Protein AF-0000000087668127 (afdb_homodimer)

Radius of gyration: 30.02 Å; Cα contacts (8 Å, |Δi|>4): 1395; chains: 2; bounding box: 74×98×112 Å

Foldseek 3Di:
DDDPPPPPPPPPPPPPPPCPVPLPAAEEEEEEQCCPFVLNVLLQVLLVVLCVVVVHHYHYYYANALVSLLVVLVVCLVVPHAEYEYDHNALACPVVNVVSCVVSNYQYAYEAAFHDYPVRHGPLVHAYEHAQLLVLLLVQLVVVLVVCVVLVHDLALEAEEQEAEPRGPSFVNNSVSNVVNNVVSPRDPVRYDYQYFPDQAQQRLLVSLLVVCVVCVVRQAYEYDTSFPSNQNSNQVSCVVSPRFQSRAAYEGEALGPVLLVQLVDPDHTNDFKYWHDASSCRRNVVSVQSCCCRSVVRHDDSYHHDYTHIDGSVCNVVRCVVSVND/DDDPPPPPPPPPPPPPPPCPVPLPAAEEEEEEQCCPFVLNVLLQVLLVVLCVVVVHHYHYYYDNDLVSLLVVLVVCLVVPHAEYEYDHNALACPVVNVVSCVVSNYQYAYEAAFHDYPVRHGPLVHAYEHAQLLVLLLVQLVVVLVVCVVLVHDLALEAEEQEAEPRGPSFVNNSVSNVVNNVVSPRDPVRYDYQYFPDPALQRLLVSLLVVCVVCVVRQAYEYDTSFPSNQNSNQVSCVVSPRFQSRAAYEGEALGPVLLVQLVDPDHTSDFKYWHDASSCRRNVVSVQSCCCRSPVRHDDSYHHDYTHIDGSVCSVVRCVVSVND

Structure (mmCIF, N/CA/C/O backbone):
data_AF-0000000087668127-model_v1
#
loop_
_entity.id
_entity.type
_entity.pdbx_description
1 polymer 'L-arabinose-binding periplasmic protein'
#
loop_
_atom_site.group_PDB
_atom_site.id
_atom_site.type_symbol
_atom_site.label_atom_id
_atom_site.label_alt_id
_atom_site.label_comp_id
_atom_site.label_asym_id
_atom_site.label_entity_id
_atom_site.label_seq_id
_atom_site.pdbx_PDB_ins_code
_atom_site.Cartn_x
_atom_site.Cartn_y
_atom_site.Cartn_z
_atom_site.occupancy
_atom_site.B_iso_or_equiv
_atom_site.auth_seq_id
_atom_site.auth_comp_id
_atom_site.auth_asym_id
_atom_site.auth_atom_id
_atom_site.pdbx_PDB_model_num
ATOM 1 N N . MET A 1 1 ? 17.375 56.125 -68 1 21.64 1 MET A N 1
ATOM 2 C CA . MET A 1 1 ? 17.422 54.688 -68 1 21.64 1 MET A CA 1
ATOM 3 C C . MET A 1 1 ? 17.531 54.156 -66.562 1 21.64 1 MET A C 1
ATOM 5 O O . MET A 1 1 ? 17.641 52.938 -66.375 1 21.64 1 MET A O 1
ATOM 9 N N . ARG A 1 2 ? 17.922 55.094 -65.688 1 25.47 2 ARG A N 1
ATOM 10 C CA . ARG A 1 2 ? 18.531 54.562 -64.5 1 25.47 2 ARG A CA 1
ATOM 11 C C . ARG A 1 2 ? 17.531 53.719 -63.719 1 25.47 2 ARG A C 1
ATOM 13 O O . ARG A 1 2 ? 16.344 54.031 -63.656 1 25.47 2 ARG A O 1
ATOM 20 N N . PHE A 1 3 ? 18.016 52.562 -63.219 1 26.16 3 PHE A N 1
ATOM 21 C CA . PHE A 1 3 ? 17.719 51.281 -62.594 1 26.16 3 PHE A CA 1
ATOM 22 C C . PHE A 1 3 ? 17.172 51.5 -61.156 1 26.16 3 PHE A C 1
ATOM 24 O O . PHE A 1 3 ? 17.844 52.062 -60.312 1 26.16 3 PHE A O 1
ATOM 31 N N . PHE A 1 4 ? 16.031 52.031 -61.062 1 25.53 4 PHE A N 1
ATOM 32 C CA . PHE A 1 4 ? 15.32 52.031 -59.781 1 25.53 4 PHE A CA 1
ATOM 33 C C . PHE A 1 4 ? 15.367 50.656 -59.125 1 25.53 4 PHE A C 1
ATOM 35 O O . PHE A 1 4 ? 14.906 49.688 -59.688 1 25.53 4 PHE A O 1
ATOM 42 N N . LYS A 1 5 ? 16.422 50.406 -58.406 1 29.05 5 LYS A N 1
ATOM 43 C CA . LYS A 1 5 ? 16.703 49.25 -57.531 1 29.05 5 LYS A CA 1
ATOM 44 C C . LYS A 1 5 ? 15.547 49 -56.562 1 29.05 5 LYS A C 1
ATOM 46 O O . LYS A 1 5 ? 15.102 49.938 -55.875 1 29.05 5 LYS A O 1
ATOM 51 N N . ALA A 1 6 ? 14.602 48.125 -56.969 1 27.27 6 ALA A N 1
ATOM 52 C CA . ALA A 1 6 ? 13.484 47.5 -56.281 1 27.27 6 ALA A CA 1
ATOM 53 C C . ALA A 1 6 ? 13.922 46.938 -54.906 1 27.27 6 ALA A C 1
ATOM 55 O O . ALA A 1 6 ? 14.789 46.062 -54.844 1 27.27 6 ALA A O 1
ATOM 56 N N . ALA A 1 7 ? 14.125 47.781 -53.938 1 34.41 7 ALA A N 1
ATOM 57 C CA . ALA A 1 7 ? 14.406 47.344 -52.562 1 34.41 7 ALA A CA 1
ATOM 58 C C . ALA A 1 7 ? 13.359 46.344 -52.094 1 34.41 7 ALA A C 1
ATOM 60 O O . ALA A 1 7 ? 12.188 46.719 -51.906 1 34.41 7 ALA A O 1
ATOM 61 N N . ILE A 1 8 ? 13.25 45.219 -52.781 1 30.53 8 ILE A N 1
ATOM 62 C CA . ILE A 1 8 ? 12.336 44.188 -52.25 1 30.53 8 ILE A CA 1
ATOM 63 C C . ILE A 1 8 ? 12.672 43.906 -50.781 1 30.53 8 ILE A C 1
ATOM 65 O O . ILE A 1 8 ? 13.797 43.531 -50.469 1 30.53 8 ILE A O 1
ATOM 69 N N . LEU A 1 9 ? 12.117 44.719 -49.906 1 29.42 9 LEU A N 1
ATOM 70 C CA . LEU A 1 9 ? 12.109 44.438 -48.5 1 29.42 9 LEU A CA 1
ATOM 71 C C . LEU A 1 9 ? 11.648 43.031 -48.219 1 29.42 9 LEU A C 1
ATOM 73 O O . LEU A 1 9 ? 10.516 42.656 -48.562 1 29.42 9 LEU A O 1
ATOM 77 N N . ALA A 1 10 ? 12.492 42 -48.5 1 33.41 10 ALA A N 1
ATOM 78 C CA . ALA A 1 10 ? 12.273 40.656 -48.031 1 33.41 10 ALA A CA 1
ATOM 79 C C . ALA A 1 10 ? 11.922 40.625 -46.562 1 33.41 10 ALA A C 1
ATOM 81 O O . ALA A 1 10 ? 12.711 41.062 -45.719 1 33.41 10 ALA A O 1
ATOM 82 N N . GLY A 1 11 ? 10.703 40.969 -46.219 1 31.48 11 GLY A N 1
ATOM 83 C CA . GLY A 1 11 ? 10.203 40.688 -44.875 1 31.48 11 GLY A CA 1
ATOM 84 C C . GLY A 1 11 ? 10.547 39.281 -44.406 1 31.48 11 GLY A C 1
ATOM 85 O O . GLY A 1 11 ? 10.242 38.312 -45.094 1 31.48 11 GLY A O 1
ATOM 86 N N . THR A 1 12 ? 11.711 39.156 -43.844 1 33.12 12 THR A N 1
ATOM 87 C CA . THR A 1 12 ? 12.047 37.938 -43.125 1 33.12 12 THR A CA 1
ATOM 88 C C . THR A 1 12 ? 10.93 37.531 -42.156 1 33.12 12 THR A C 1
ATOM 90 O O . THR A 1 12 ? 10.578 38.281 -41.25 1 33.12 12 THR A O 1
ATOM 93 N N . VAL A 1 13 ? 9.906 36.875 -42.688 1 34.78 13 VAL A N 1
ATOM 94 C CA . VAL A 1 13 ? 8.992 36.219 -41.781 1 34.78 13 VAL A CA 1
ATOM 95 C C . VAL A 1 13 ? 9.789 35.375 -40.75 1 34.78 13 VAL A C 1
ATOM 97 O O . VAL A 1 13 ? 10.531 34.469 -41.125 1 34.78 13 VAL A O 1
ATOM 100 N N . ALA A 1 14 ? 10.227 36.031 -39.656 1 35.91 14 ALA A N 1
ATOM 101 C CA . ALA A 1 14 ? 10.656 35.281 -38.5 1 35.91 14 ALA A CA 1
ATOM 102 C C . ALA A 1 14 ? 9.68 34.156 -38.156 1 35.91 14 ALA A C 1
ATOM 104 O O . ALA A 1 14 ? 8.531 34.406 -37.781 1 35.91 14 ALA A O 1
ATOM 105 N N . ILE A 1 15 ? 9.625 33.156 -39 1 32.69 15 ILE A N 1
ATOM 106 C CA . ILE A 1 15 ? 9.008 31.953 -38.469 1 32.69 15 ILE A CA 1
ATOM 107 C C . ILE A 1 15 ? 9.523 31.688 -37.062 1 32.69 15 ILE A C 1
ATOM 109 O O . ILE A 1 15 ? 10.711 31.422 -36.875 1 32.69 15 ILE A O 1
ATOM 113 N N . VAL A 1 16 ? 9.094 32.406 -36.094 1 30.12 16 VAL A N 1
ATOM 114 C CA . VAL A 1 16 ? 9.242 31.875 -34.75 1 30.12 16 VAL A CA 1
ATOM 115 C C . VAL A 1 16 ? 8.906 30.391 -34.75 1 30.12 16 VAL A C 1
ATOM 117 O O . VAL A 1 16 ? 7.762 30 -34.969 1 30.12 16 VAL A O 1
ATOM 120 N N . ALA A 1 17 ? 9.812 29.578 -35.25 1 31.38 17 ALA A N 1
ATOM 121 C CA . ALA A 1 17 ? 9.719 28.188 -34.844 1 31.38 17 ALA A CA 1
ATOM 122 C C . ALA A 1 17 ? 9.258 28.078 -33.375 1 31.38 17 ALA A C 1
ATOM 124 O O . ALA A 1 17 ? 9.953 28.531 -32.469 1 31.38 17 ALA A O 1
ATOM 125 N N . ALA A 1 18 ? 8.031 28.266 -33.125 1 32.38 18 ALA A N 1
ATOM 126 C CA . ALA A 1 18 ? 7.523 27.719 -31.891 1 32.38 18 ALA A CA 1
ATOM 127 C C . ALA A 1 18 ? 8.359 26.531 -31.422 1 32.38 18 ALA A C 1
ATOM 129 O O . ALA A 1 18 ? 8.492 25.531 -32.125 1 32.38 18 ALA A O 1
ATOM 130 N N . THR A 1 19 ? 9.523 26.797 -30.812 1 31.75 19 THR A N 1
ATOM 131 C CA . THR A 1 19 ? 10.195 25.734 -30.062 1 31.75 19 THR A CA 1
ATOM 132 C C . THR A 1 19 ? 9.18 24.766 -29.484 1 31.75 19 THR A C 1
ATOM 134 O O . THR A 1 19 ? 8.359 25.141 -28.641 1 31.75 19 THR A O 1
ATOM 137 N N . SER A 1 20 ? 8.336 24.125 -30.281 1 35.97 20 SER A N 1
ATOM 138 C CA . SER A 1 20 ? 7.816 22.938 -29.625 1 35.97 20 SER A CA 1
ATOM 139 C C . SER A 1 20 ? 8.773 22.438 -28.547 1 35.97 20 SER A C 1
ATOM 141 O O . SER A 1 20 ? 9.938 22.141 -28.828 1 35.97 20 SER A O 1
ATOM 143 N N . GLY A 1 21 ? 8.969 23.141 -27.516 1 35.66 21 GLY A N 1
ATOM 144 C CA . GLY A 1 21 ? 9.734 22.547 -26.422 1 35.66 21 GLY A CA 1
ATOM 145 C C . GLY A 1 21 ? 9.844 21.031 -26.547 1 35.66 21 GLY A C 1
ATOM 146 O O . GLY A 1 21 ? 8.836 20.328 -26.453 1 35.66 21 GLY A O 1
ATOM 147 N N . PHE A 1 22 ? 10.578 20.516 -27.438 1 36.47 22 PHE A N 1
ATOM 148 C CA . PHE A 1 22 ? 10.906 19.094 -27.469 1 36.47 22 PHE A CA 1
ATOM 149 C C . PHE A 1 22 ? 10.82 18.5 -26.078 1 36.47 22 PHE A C 1
ATOM 151 O O . PHE A 1 22 ? 11.461 18.984 -25.141 1 36.47 22 PHE A O 1
ATOM 158 N N . ALA A 1 23 ? 9.688 18.141 -25.562 1 44.5 23 ALA A N 1
ATOM 159 C CA . ALA A 1 23 ? 9.703 17.266 -24.391 1 44.5 23 ALA A CA 1
ATOM 160 C C . ALA A 1 23 ? 11.039 16.531 -24.281 1 44.5 23 ALA A C 1
ATOM 162 O O . ALA A 1 23 ? 11.469 15.867 -25.219 1 44.5 23 ALA A O 1
ATOM 163 N N . ALA A 1 24 ? 12.164 16.984 -23.641 1 57.53 24 ALA A N 1
ATOM 164 C CA . ALA A 1 24 ? 13.406 16.25 -23.406 1 57.53 24 ALA A CA 1
ATOM 165 C C . ALA A 1 24 ? 13.188 14.75 -23.484 1 57.53 24 ALA A C 1
ATOM 167 O O . ALA A 1 24 ? 12.156 14.242 -23.016 1 57.53 24 ALA A O 1
ATOM 168 N N . ASP A 1 25 ? 13.906 13.938 -24.422 1 86.38 25 ASP A N 1
ATOM 169 C CA . ASP A 1 25 ? 13.836 12.5 -24.672 1 86.38 25 ASP A CA 1
ATOM 170 C C . ASP A 1 25 ? 13.883 11.719 -23.359 1 86.38 25 ASP A C 1
ATOM 172 O O . ASP A 1 25 ? 14.898 11.719 -22.672 1 86.38 25 ASP A O 1
ATOM 176 N N . VAL A 1 26 ? 12.75 11.391 -22.859 1 97.31 26 VAL A N 1
ATOM 177 C CA . VAL A 1 26 ? 12.672 10.602 -21.641 1 97.31 26 VAL A CA 1
ATOM 178 C C . VAL A 1 26 ? 13.25 9.203 -21.891 1 97.31 26 VAL A C 1
ATOM 180 O O . VAL A 1 26 ? 12.867 8.531 -22.844 1 97.31 26 VAL A O 1
ATOM 183 N N . LYS A 1 27 ? 14.359 8.828 -21.125 1 98.44 27 LYS A N 1
ATOM 184 C CA . LYS A 1 27 ? 14.984 7.508 -21.125 1 98.44 27 LYS A CA 1
ATOM 185 C C . LYS A 1 27 ? 14.898 6.848 -19.766 1 98.44 27 LYS A C 1
ATOM 187 O O . LYS A 1 27 ? 15.305 7.43 -18.75 1 98.44 27 LYS A O 1
ATOM 192 N N . ILE A 1 28 ? 14.312 5.652 -19.688 1 98.88 28 ILE A N 1
ATOM 193 C CA . ILE A 1 28 ? 14.023 4.945 -18.453 1 98.88 28 ILE A CA 1
ATOM 194 C C . ILE A 1 28 ? 14.594 3.533 -18.516 1 98.88 28 ILE A C 1
ATOM 196 O O . ILE A 1 28 ? 14.445 2.84 -19.516 1 98.88 28 ILE A O 1
ATOM 200 N N . GLY A 1 29 ? 15.32 3.107 -17.469 1 98.88 29 GLY A N 1
ATOM 201 C CA . GLY A 1 29 ? 15.789 1.733 -17.359 1 98.88 29 GLY A CA 1
ATOM 202 C C . GLY A 1 29 ? 14.781 0.81 -16.703 1 98.88 29 GLY A C 1
ATOM 203 O O . GLY A 1 29 ? 14.023 1.233 -15.82 1 98.88 29 GLY A O 1
ATOM 204 N N . PHE A 1 30 ? 14.766 -0.399 -17.062 1 98.88 30 PHE A N 1
ATOM 205 C CA . PHE A 1 30 ? 14.047 -1.486 -16.406 1 98.88 30 PHE A CA 1
ATOM 206 C C . PHE A 1 30 ? 14.953 -2.691 -16.203 1 98.88 30 PHE A C 1
ATOM 208 O O . PHE A 1 30 ? 15.227 -3.436 -17.141 1 98.88 30 PHE A O 1
ATOM 215 N N . VAL A 1 31 ? 15.375 -2.869 -14.914 1 98.75 31 VAL A N 1
ATOM 216 C CA . VAL A 1 31 ? 16.375 -3.877 -14.562 1 98.75 31 VAL A CA 1
ATOM 217 C C . VAL A 1 31 ? 15.68 -5.078 -13.914 1 98.75 31 VAL A C 1
ATOM 219 O O . VAL A 1 31 ? 14.945 -4.926 -12.938 1 98.75 31 VAL A O 1
ATOM 222 N N . VAL A 1 32 ? 15.906 -6.277 -14.477 1 97.56 32 VAL A N 1
ATOM 223 C CA . VAL A 1 32 ? 15.289 -7.461 -13.898 1 97.56 32 VAL A CA 1
ATOM 224 C C . VAL A 1 32 ? 16.359 -8.477 -13.516 1 97.56 32 VAL A C 1
ATOM 226 O O . VAL A 1 32 ? 17.438 -8.5 -14.117 1 97.56 32 VAL A O 1
ATOM 229 N N . LYS A 1 33 ? 16.047 -9.352 -12.641 1 94.25 33 LYS A N 1
ATOM 230 C CA . LYS A 1 33 ? 17.031 -10.258 -12.055 1 94.25 33 LYS A CA 1
ATOM 231 C C . LYS A 1 33 ? 17.172 -11.523 -12.891 1 94.25 33 LYS A C 1
ATOM 233 O O . LYS A 1 33 ? 18.203 -12.211 -12.812 1 94.25 33 LYS A O 1
ATOM 238 N N . GLN A 1 34 ? 16.141 -11.898 -13.625 1 89.44 34 GLN A N 1
ATOM 239 C CA . GLN A 1 34 ? 16.125 -13.117 -14.43 1 89.44 34 GLN A CA 1
ATOM 240 C C . GLN A 1 34 ? 15.477 -12.875 -15.781 1 89.44 34 GLN A C 1
ATOM 242 O O . GLN A 1 34 ? 14.383 -13.375 -16.047 1 89.44 34 GLN A O 1
ATOM 247 N N . PRO A 1 35 ? 16.203 -12.258 -16.672 1 91.31 35 PRO A N 1
ATOM 248 C CA . PRO A 1 35 ? 15.602 -11.805 -17.938 1 91.31 35 PRO A CA 1
ATOM 249 C C . PRO A 1 35 ? 15.078 -12.969 -18.781 1 91.31 35 PRO A C 1
ATOM 251 O O . PRO A 1 35 ? 14.289 -12.75 -19.703 1 91.31 35 PRO A O 1
ATOM 254 N N . GLU A 1 36 ? 15.484 -14.219 -18.453 1 86.56 36 GLU A N 1
ATOM 255 C CA . GLU A 1 36 ? 15.062 -15.375 -19.234 1 86.56 36 GLU A CA 1
ATOM 256 C C . GLU A 1 36 ? 13.711 -15.906 -18.766 1 86.56 36 GLU A C 1
ATOM 258 O O . GLU A 1 36 ? 13.062 -16.688 -19.469 1 86.56 36 GLU A O 1
ATOM 263 N N . GLU A 1 37 ? 13.297 -15.484 -17.578 1 82.44 37 GLU A N 1
ATOM 264 C CA . GLU A 1 37 ? 12.031 -15.977 -17.031 1 82.44 37 GLU A CA 1
ATOM 265 C C . GLU A 1 37 ? 10.844 -15.273 -17.672 1 82.44 37 GLU A C 1
ATOM 267 O O . GLU A 1 37 ? 10.867 -14.055 -17.875 1 82.44 37 GLU A O 1
ATOM 272 N N . PRO A 1 38 ? 9.805 -16.016 -18.016 1 80.88 38 PRO A N 1
ATOM 273 C CA . PRO A 1 38 ? 8.641 -15.469 -18.719 1 80.88 38 PRO A CA 1
ATOM 274 C C . PRO A 1 38 ? 8.016 -14.289 -17.984 1 80.88 38 PRO A C 1
ATOM 276 O O . PRO A 1 38 ? 7.551 -13.344 -18.625 1 80.88 38 PRO A O 1
ATOM 279 N N . TRP A 1 39 ? 8.008 -14.375 -16.688 1 87.31 39 TRP A N 1
ATOM 280 C CA . TRP A 1 39 ? 7.449 -13.273 -15.898 1 87.31 39 TRP A CA 1
ATOM 281 C C . TRP A 1 39 ? 8.117 -11.953 -16.266 1 87.31 39 TRP A C 1
ATOM 283 O O . TRP A 1 39 ? 7.438 -10.961 -16.531 1 87.31 39 TRP A O 1
ATOM 293 N N . PHE A 1 40 ? 9.406 -11.953 -16.328 1 91.94 40 PHE A N 1
ATOM 294 C CA . PHE A 1 40 ? 10.164 -10.734 -16.578 1 91.94 40 PHE A CA 1
ATOM 295 C C . PHE A 1 40 ? 10.078 -10.32 -18.031 1 91.94 40 PHE A C 1
ATOM 297 O O . PHE A 1 40 ? 10.078 -9.133 -18.359 1 91.94 40 PHE A O 1
ATOM 304 N N . GLN A 1 41 ? 9.984 -11.305 -18.859 1 88.5 41 GLN A N 1
ATOM 305 C CA . GLN A 1 41 ? 9.742 -11 -20.266 1 88.5 41 GLN A CA 1
ATOM 306 C C . GLN A 1 41 ? 8.398 -10.289 -20.453 1 88.5 41 GLN A C 1
ATOM 308 O O . GLN A 1 41 ? 8.297 -9.336 -21.219 1 88.5 41 GLN A O 1
ATOM 313 N N . ASP A 1 42 ? 7.43 -10.781 -19.766 1 88.12 42 ASP A N 1
ATOM 314 C CA . ASP A 1 42 ? 6.113 -10.164 -19.844 1 88.12 42 ASP A CA 1
ATOM 315 C C . ASP A 1 42 ? 6.133 -8.75 -19.266 1 88.12 42 ASP A C 1
ATOM 317 O O . ASP A 1 42 ? 5.523 -7.836 -19.812 1 88.12 42 ASP A O 1
ATOM 321 N N . GLU A 1 43 ? 6.805 -8.562 -18.109 1 93.94 43 GLU A N 1
ATOM 322 C CA . GLU A 1 43 ? 6.934 -7.227 -17.547 1 93.94 43 GLU A CA 1
ATOM 323 C C . GLU A 1 43 ? 7.551 -6.258 -18.547 1 93.94 43 GLU A C 1
ATOM 325 O O . GLU A 1 43 ? 7.043 -5.152 -18.75 1 93.94 43 GLU A O 1
ATOM 330 N N . TRP A 1 44 ? 8.625 -6.711 -19.203 1 96.88 44 TRP A N 1
ATOM 331 C CA . TRP A 1 44 ? 9.289 -5.883 -20.203 1 96.88 44 TRP A CA 1
ATOM 332 C C . TRP A 1 44 ? 8.359 -5.598 -21.375 1 96.88 44 TRP A C 1
ATOM 334 O O . TRP A 1 44 ? 8.336 -4.484 -21.906 1 96.88 44 TRP A O 1
ATOM 344 N N . LYS A 1 45 ? 7.645 -6.602 -21.781 1 94.12 45 LYS A N 1
ATOM 345 C CA . LYS A 1 45 ? 6.699 -6.438 -22.875 1 94.12 45 LYS A CA 1
ATOM 346 C C . LYS A 1 45 ? 5.688 -5.336 -22.578 1 94.12 45 LYS A C 1
ATOM 348 O O . LYS A 1 45 ? 5.441 -4.465 -23.422 1 94.12 45 LYS A O 1
ATOM 353 N N . PHE A 1 46 ? 5.141 -5.379 -21.453 1 95 46 PHE A N 1
ATOM 354 C CA . PHE A 1 46 ? 4.117 -4.398 -21.094 1 95 46 PHE A CA 1
ATOM 355 C C . PHE A 1 46 ? 4.742 -3.033 -20.844 1 95 46 PHE A C 1
ATOM 357 O O . PHE A 1 46 ? 4.133 -2.002 -21.141 1 95 46 PHE A O 1
ATOM 364 N N . ALA A 1 47 ? 5.953 -2.986 -20.297 1 98.25 47 ALA A N 1
ATOM 365 C CA . ALA A 1 47 ? 6.68 -1.723 -20.188 1 98.25 47 ALA A CA 1
ATOM 366 C C . ALA A 1 47 ? 6.926 -1.118 -21.562 1 98.25 47 ALA A C 1
ATOM 368 O O . ALA A 1 47 ? 6.859 0.102 -21.734 1 98.25 47 ALA A O 1
ATOM 369 N N . ASP A 1 48 ? 7.191 -1.95 -22.547 1 98.31 48 ASP A N 1
ATOM 370 C CA . ASP A 1 48 ? 7.379 -1.5 -23.922 1 98.31 48 ASP A CA 1
ATOM 371 C C . ASP A 1 48 ? 6.109 -0.852 -24.469 1 98.31 48 ASP A C 1
ATOM 373 O O . ASP A 1 48 ? 6.176 0.108 -25.234 1 98.31 48 ASP A O 1
ATOM 377 N N . ILE A 1 49 ? 5.02 -1.402 -24.141 1 96.31 49 ILE A N 1
ATOM 378 C CA . ILE A 1 49 ? 3.754 -0.831 -24.578 1 96.31 49 ILE A CA 1
ATOM 379 C C . ILE A 1 49 ? 3.607 0.588 -24.047 1 96.31 49 ILE A C 1
ATOM 381 O O . ILE A 1 49 ? 3.248 1.51 -24.781 1 96.31 49 ILE A O 1
ATOM 385 N N . ALA A 1 50 ? 3.9 0.784 -22.75 1 97.19 50 ALA A N 1
ATOM 386 C CA . ALA A 1 50 ? 3.873 2.117 -22.156 1 97.19 50 ALA A CA 1
ATOM 387 C C . ALA A 1 50 ? 4.844 3.057 -22.859 1 97.19 50 ALA A C 1
ATOM 389 O O . ALA A 1 50 ? 4.512 4.211 -23.141 1 97.19 50 ALA A O 1
ATOM 390 N N . ALA A 1 51 ? 6.059 2.549 -23.141 1 98.38 51 ALA A N 1
ATOM 391 C CA . ALA A 1 51 ? 7.09 3.342 -23.797 1 98.38 51 ALA A CA 1
ATOM 392 C C . ALA A 1 51 ? 6.613 3.824 -25.172 1 98.38 51 ALA A C 1
ATOM 394 O O . ALA A 1 51 ? 6.828 4.984 -25.531 1 98.38 51 ALA A O 1
ATOM 395 N N . LYS A 1 52 ? 5.996 2.971 -25.875 1 97.81 52 LYS A N 1
ATOM 396 C CA . LYS A 1 52 ? 5.477 3.316 -27.203 1 97.81 52 LYS A CA 1
ATOM 397 C C . LYS A 1 52 ? 4.352 4.344 -27.094 1 97.81 52 LYS A C 1
ATOM 399 O O . LYS A 1 52 ? 4.305 5.301 -27.875 1 97.81 52 LYS A O 1
ATOM 404 N N . GLU A 1 53 ? 3.492 4.152 -26.188 1 96.62 53 GLU A N 1
ATOM 405 C CA . GLU A 1 53 ? 2.34 5.031 -26.016 1 96.62 53 GLU A CA 1
ATOM 406 C C . GLU A 1 53 ? 2.777 6.445 -25.641 1 96.62 53 GLU A C 1
ATOM 408 O O . GLU A 1 53 ? 2.176 7.426 -26.094 1 96.62 53 GLU A O 1
ATOM 413 N N . LYS A 1 54 ? 3.83 6.578 -24.828 1 97.44 54 LYS A N 1
ATOM 414 C CA . LYS A 1 54 ? 4.211 7.887 -24.297 1 97.44 54 LYS A CA 1
ATOM 415 C C . LYS A 1 54 ? 5.438 8.438 -25.016 1 97.44 54 LYS A C 1
ATOM 417 O O . LYS A 1 54 ? 5.824 9.586 -24.812 1 97.44 54 LYS A O 1
ATOM 422 N N . GLY A 1 55 ? 6.07 7.633 -25.797 1 97.38 55 GLY A N 1
ATOM 423 C CA . GLY A 1 55 ? 7.184 8.07 -26.625 1 97.38 55 GLY A CA 1
ATOM 424 C C . GLY A 1 55 ? 8.492 8.172 -25.875 1 97.38 55 GLY A C 1
ATOM 425 O O . GLY A 1 55 ? 9.297 9.07 -26.125 1 97.38 55 GLY A O 1
ATOM 426 N N . PHE A 1 56 ? 8.695 7.355 -24.906 1 98.19 56 PHE A N 1
ATOM 427 C CA . PHE A 1 56 ? 9.977 7.371 -24.219 1 98.19 56 PHE A CA 1
ATOM 428 C C . PHE A 1 56 ? 10.812 6.16 -24.609 1 98.19 56 PHE A C 1
ATOM 430 O O . PHE A 1 56 ? 10.289 5.188 -25.156 1 98.19 56 PHE A O 1
ATOM 437 N N . THR A 1 57 ? 12.188 6.199 -24.344 1 98.44 57 THR A N 1
ATOM 438 C CA . THR A 1 57 ? 13.102 5.086 -24.594 1 98.44 57 THR A CA 1
ATOM 439 C C . THR A 1 57 ? 13.195 4.184 -23.375 1 98.44 57 THR A C 1
ATOM 441 O O . THR A 1 57 ? 13.414 4.66 -22.266 1 98.44 57 THR A O 1
ATOM 444 N N . LEU A 1 58 ? 12.953 2.971 -23.594 1 98.69 58 LEU A N 1
ATOM 445 C CA . LEU A 1 58 ? 13.102 1.97 -22.547 1 98.69 58 LEU A CA 1
ATOM 446 C C . LEU A 1 58 ? 14.391 1.174 -22.719 1 98.69 58 LEU A C 1
ATOM 448 O O . LEU A 1 58 ? 14.641 0.634 -23.812 1 98.69 58 LEU A O 1
ATOM 452 N N . VAL A 1 59 ? 15.203 1.116 -21.703 1 98.75 59 VAL A N 1
ATOM 453 C CA . VAL A 1 59 ? 16.422 0.317 -21.688 1 98.75 59 VAL A CA 1
ATOM 454 C C . VAL A 1 59 ? 16.234 -0.901 -20.797 1 98.75 59 VAL A C 1
ATOM 456 O O . VAL A 1 59 ? 16.125 -0.767 -19.578 1 98.75 59 VAL A O 1
ATOM 459 N N . LYS A 1 60 ? 16.219 -2.025 -21.344 1 98.69 60 LYS A N 1
ATOM 460 C CA . LYS A 1 60 ? 16.016 -3.279 -20.625 1 98.69 60 LYS A CA 1
ATOM 461 C C . LYS A 1 60 ? 17.359 -3.932 -20.281 1 98.69 60 LYS A C 1
ATOM 463 O O . LYS A 1 60 ? 18.188 -4.152 -21.156 1 98.69 60 LYS A O 1
ATOM 468 N N . ILE A 1 61 ? 17.594 -4.211 -19 1 98.56 61 ILE A N 1
ATOM 469 C CA . ILE A 1 61 ? 18.859 -4.797 -18.594 1 98.56 61 ILE A CA 1
ATOM 470 C C . ILE A 1 61 ? 18.594 -5.961 -17.641 1 98.56 61 ILE A C 1
ATOM 472 O O . ILE A 1 61 ? 17.812 -5.836 -16.688 1 98.56 61 ILE A O 1
ATOM 476 N N . GLY A 1 62 ? 19.188 -7.062 -17.938 1 97.62 62 GLY A N 1
ATOM 477 C CA . GLY A 1 62 ? 19.266 -8.148 -16.984 1 97.62 62 GLY A CA 1
ATOM 478 C C . GLY A 1 62 ? 20.438 -8.023 -16.016 1 97.62 62 GLY A C 1
ATOM 479 O O . GLY A 1 62 ? 21.562 -7.766 -16.438 1 97.62 62 GLY A O 1
ATOM 480 N N . ALA A 1 63 ? 20.188 -8.047 -14.703 1 97.81 63 ALA A N 1
ATOM 481 C CA . ALA A 1 63 ? 21.219 -7.996 -13.68 1 97.81 63 ALA A CA 1
ATOM 482 C C . ALA A 1 63 ? 21.031 -9.094 -12.641 1 97.81 63 ALA A C 1
ATOM 484 O O . ALA A 1 63 ? 20.266 -8.922 -11.68 1 97.81 63 ALA A O 1
ATOM 485 N N . GLU A 1 64 ? 21.828 -10.117 -12.68 1 94.38 64 GLU A N 1
ATOM 486 C CA . GLU A 1 64 ? 21.562 -11.359 -11.969 1 94.38 64 GLU A CA 1
ATOM 487 C C . GLU A 1 64 ? 22.188 -11.344 -10.578 1 94.38 64 GLU A C 1
ATOM 489 O O . GLU A 1 64 ? 21.875 -12.195 -9.734 1 94.38 64 GLU A O 1
ATOM 494 N N . ASP A 1 65 ? 23.078 -10.359 -10.352 1 94.69 65 ASP A N 1
ATOM 495 C CA . ASP A 1 65 ? 23.719 -10.25 -9.047 1 94.69 65 ASP A CA 1
ATOM 496 C C . ASP A 1 65 ? 24.078 -8.797 -8.727 1 94.69 65 ASP A C 1
ATOM 498 O O . ASP A 1 65 ? 23.828 -7.898 -9.531 1 94.69 65 ASP A O 1
ATOM 502 N N . GLY A 1 66 ? 24.625 -8.641 -7.516 1 96.69 66 GLY A N 1
ATOM 503 C CA . GLY A 1 66 ? 24.891 -7.297 -7.016 1 96.69 66 GLY A CA 1
ATOM 504 C C . GLY A 1 66 ? 25.859 -6.516 -7.891 1 96.69 66 GLY A C 1
ATOM 505 O O . GLY A 1 66 ? 25.672 -5.32 -8.117 1 96.69 66 GLY A O 1
ATOM 506 N N . GLU A 1 67 ? 26.875 -7.148 -8.336 1 97.44 67 GLU A N 1
ATOM 507 C CA . GLU A 1 67 ? 27.844 -6.48 -9.203 1 97.44 67 GLU A CA 1
ATOM 508 C C . GLU A 1 67 ? 27.188 -6.008 -10.5 1 97.44 67 GLU A C 1
ATOM 510 O O . GLU A 1 67 ? 27.406 -4.871 -10.93 1 97.44 67 GLU A O 1
ATOM 515 N N . LYS A 1 68 ? 26.391 -6.832 -11.086 1 97.88 68 LYS A N 1
ATOM 516 C CA . LYS A 1 68 ? 25.719 -6.492 -12.336 1 97.88 68 LYS A CA 1
ATOM 517 C C . LYS A 1 68 ? 24.672 -5.398 -12.125 1 97.88 68 LYS A C 1
ATOM 519 O O . LYS A 1 68 ? 24.453 -4.566 -13.008 1 97.88 68 LYS A O 1
ATOM 524 N N . VAL A 1 69 ? 24.078 -5.406 -10.938 1 98.5 69 VAL A N 1
ATOM 525 C CA . VAL A 1 69 ? 23.125 -4.348 -10.602 1 98.5 69 VAL A CA 1
ATOM 526 C C . VAL A 1 69 ? 23.844 -3 -10.578 1 98.5 69 VAL A C 1
ATOM 528 O O . VAL A 1 69 ? 23.406 -2.041 -11.211 1 98.5 69 VAL A O 1
ATOM 531 N N . GLN A 1 70 ? 24.969 -2.971 -9.906 1 98.19 70 GLN A N 1
ATOM 532 C CA . GLN A 1 70 ? 25.719 -1.722 -9.828 1 98.19 70 GLN A CA 1
ATOM 533 C C . GLN A 1 70 ? 26.172 -1.268 -11.211 1 98.19 70 GLN A C 1
ATOM 535 O O . GLN A 1 70 ? 26.078 -0.083 -11.539 1 98.19 70 GLN A O 1
ATOM 540 N N . SER A 1 71 ? 26.578 -2.227 -11.992 1 98.44 71 SER A N 1
ATOM 541 C CA . SER A 1 71 ? 27.016 -1.929 -13.352 1 98.44 71 SER A CA 1
ATOM 542 C C . SER A 1 71 ? 25.859 -1.425 -14.203 1 98.44 71 SER A C 1
ATOM 544 O O . SER A 1 71 ? 26.031 -0.517 -15.023 1 98.44 71 SER A O 1
ATOM 546 N N . ALA A 1 72 ? 24.734 -2.064 -14.07 1 98.69 72 ALA A N 1
ATOM 547 C CA . ALA A 1 72 ? 23.547 -1.653 -14.82 1 98.69 72 ALA A CA 1
ATOM 548 C C . ALA A 1 72 ? 23.172 -0.206 -14.508 1 98.69 72 ALA A C 1
ATOM 550 O O . ALA A 1 72 ? 22.859 0.568 -15.414 1 98.69 72 ALA A O 1
ATOM 551 N N . ILE A 1 73 ? 23.219 0.18 -13.234 1 98.81 73 ILE A N 1
ATOM 552 C CA . ILE A 1 73 ? 22.859 1.53 -12.82 1 98.81 73 ILE A CA 1
ATOM 553 C C . ILE A 1 73 ? 23.844 2.533 -13.391 1 98.81 73 ILE A C 1
ATOM 555 O O . ILE A 1 73 ? 23.453 3.572 -13.93 1 98.81 73 ILE A O 1
ATOM 559 N N . ASP A 1 74 ? 25.141 2.205 -13.352 1 98.62 74 ASP A N 1
ATOM 560 C CA . ASP A 1 74 ? 26.156 3.064 -13.953 1 98.62 74 ASP A CA 1
ATOM 561 C C . ASP A 1 74 ? 25.938 3.213 -15.453 1 98.62 74 ASP A C 1
ATOM 563 O O . ASP A 1 74 ? 26.078 4.309 -16 1 98.62 74 ASP A O 1
ATOM 567 N N . ASN A 1 75 ? 25.641 2.129 -16.078 1 98.56 75 ASN A N 1
ATOM 568 C CA . ASN A 1 75 ? 25.375 2.135 -17.516 1 98.56 75 ASN A CA 1
ATOM 569 C C . ASN A 1 75 ? 24.203 3.049 -17.859 1 98.56 75 ASN A C 1
ATOM 571 O O . ASN A 1 75 ? 24.25 3.793 -18.844 1 98.56 75 ASN A O 1
ATOM 575 N N . LEU A 1 76 ? 23.172 2.949 -17.078 1 98.75 76 LEU A N 1
ATOM 576 C CA . LEU A 1 76 ? 22.016 3.801 -17.297 1 98.75 76 LEU A CA 1
ATOM 577 C C . LEU A 1 76 ? 22.375 5.273 -17.125 1 98.75 76 LEU A C 1
ATOM 579 O O . LEU A 1 76 ? 21.969 6.109 -17.938 1 98.75 76 LEU A O 1
ATOM 583 N N . GLY A 1 77 ? 23.094 5.559 -16.094 1 98.38 77 GLY A N 1
ATOM 584 C CA . GLY A 1 77 ? 23.594 6.918 -15.93 1 98.38 77 GLY A CA 1
ATOM 585 C C . GLY A 1 77 ? 24.391 7.41 -17.109 1 98.38 77 GLY A C 1
ATOM 586 O O . GLY A 1 77 ? 24.156 8.516 -17.609 1 98.38 77 GLY A O 1
ATOM 587 N N . ALA A 1 78 ? 25.281 6.621 -17.578 1 97.88 78 ALA A N 1
ATOM 588 C CA . ALA A 1 78 ? 26.156 6.961 -18.688 1 97.88 78 ALA A CA 1
ATOM 589 C C . ALA A 1 78 ? 25.359 7.195 -19.969 1 97.88 78 ALA A C 1
ATOM 591 O O . ALA A 1 78 ? 25.719 8.023 -20.812 1 97.88 78 ALA A O 1
ATOM 592 N N . GLN A 1 79 ? 24.219 6.531 -20.125 1 97.25 79 GLN A N 1
ATOM 593 C CA . GLN A 1 79 ? 23.391 6.625 -21.328 1 97.25 79 GLN A CA 1
ATOM 594 C C . GLN A 1 79 ? 22.422 7.801 -21.234 1 97.25 79 GLN A C 1
ATOM 596 O O . GLN A 1 79 ? 21.641 8.047 -22.156 1 97.25 79 GLN A O 1
ATOM 601 N N . GLY A 1 80 ? 22.406 8.398 -20.047 1 97.69 80 GLY A N 1
ATOM 602 C CA . GLY A 1 80 ? 21.578 9.578 -19.906 1 97.69 80 GLY A CA 1
ATOM 603 C C . GLY A 1 80 ? 20.156 9.25 -19.453 1 97.69 80 GLY A C 1
ATOM 604 O O . GLY A 1 80 ? 19.234 10.039 -19.688 1 97.69 80 GLY A O 1
ATOM 605 N N . ALA A 1 81 ? 20 8.031 -18.922 1 98.56 81 ALA A N 1
ATOM 606 C CA . ALA A 1 81 ? 18.688 7.734 -18.328 1 98.56 81 ALA A CA 1
ATOM 607 C C . ALA A 1 81 ? 18.406 8.664 -17.156 1 98.56 81 ALA A C 1
ATOM 609 O O . ALA A 1 81 ? 19.328 9.188 -16.531 1 98.56 81 ALA A O 1
ATOM 610 N N . GLN A 1 82 ? 17.078 8.875 -16.953 1 98.75 82 GLN A N 1
ATOM 611 C CA . GLN A 1 82 ? 16.703 9.789 -15.875 1 98.75 82 GLN A CA 1
ATOM 612 C C . GLN A 1 82 ? 16.109 9.023 -14.688 1 98.75 82 GLN A C 1
ATOM 614 O O . GLN A 1 82 ? 15.945 9.586 -13.609 1 98.75 82 GLN A O 1
ATOM 619 N N . GLY A 1 83 ? 15.805 7.746 -14.844 1 98.81 83 GLY A N 1
ATOM 620 C CA . GLY A 1 83 ? 15.297 6.871 -13.797 1 98.81 83 GLY A CA 1
ATOM 621 C C . GLY A 1 83 ? 15.242 5.414 -14.219 1 98.81 83 GLY A C 1
ATOM 622 O O . GLY A 1 83 ? 15.492 5.086 -15.375 1 98.81 83 GLY A O 1
ATOM 623 N N . PHE A 1 84 ? 14.945 4.555 -13.219 1 98.94 84 PHE A N 1
ATOM 624 C CA . PHE A 1 84 ? 14.812 3.145 -13.555 1 98.94 84 PHE A CA 1
ATOM 625 C C . PHE A 1 84 ? 13.883 2.439 -12.578 1 98.94 84 PHE A C 1
ATOM 627 O O . PHE A 1 84 ? 13.672 2.916 -11.461 1 98.94 84 PHE A O 1
ATOM 634 N N . ILE A 1 85 ? 13.289 1.383 -13.07 1 98.94 85 ILE A N 1
ATOM 635 C CA . ILE A 1 85 ? 12.555 0.381 -12.305 1 98.94 85 ILE A CA 1
ATOM 636 C C . ILE A 1 85 ? 13.422 -0.861 -12.117 1 98.94 85 ILE A C 1
ATOM 638 O O . ILE A 1 85 ? 14.133 -1.278 -13.031 1 98.94 85 ILE A O 1
ATOM 642 N N . ILE A 1 86 ? 13.344 -1.468 -10.883 1 98.75 86 ILE A N 1
ATOM 643 C CA . ILE A 1 86 ? 14.234 -2.609 -10.695 1 98.75 86 ILE A CA 1
ATOM 644 C C . ILE A 1 86 ? 13.516 -3.701 -9.906 1 98.75 86 ILE A C 1
ATOM 646 O O . ILE A 1 86 ? 12.805 -3.408 -8.938 1 98.75 86 ILE A O 1
ATOM 650 N N . CYS A 1 87 ? 13.57 -4.863 -10.344 1 97.38 87 CYS A N 1
ATOM 651 C CA . CYS A 1 87 ? 13.414 -6.07 -9.547 1 97.38 87 CYS A CA 1
ATOM 652 C C . CYS A 1 87 ? 14.773 -6.672 -9.203 1 97.38 87 CYS A C 1
ATOM 654 O O . CYS A 1 87 ? 15.398 -7.324 -10.039 1 97.38 87 CYS A O 1
ATOM 656 N N . THR A 1 88 ? 15.211 -6.504 -7.996 1 97 88 THR A N 1
ATOM 657 C CA . THR A 1 88 ? 16.594 -6.777 -7.605 1 97 88 THR A CA 1
ATOM 658 C C . THR A 1 88 ? 16.781 -8.266 -7.324 1 97 88 THR A C 1
ATOM 660 O O . THR A 1 88 ? 15.867 -8.938 -6.848 1 97 88 THR A O 1
ATOM 663 N N . PRO A 1 89 ? 17.953 -8.812 -7.633 1 93.75 89 PRO A N 1
ATOM 664 C CA . PRO A 1 89 ? 18.25 -10.211 -7.293 1 93.75 89 PRO A CA 1
ATOM 665 C C . PRO A 1 89 ? 18.391 -10.43 -5.789 1 93.75 89 PRO A C 1
ATOM 667 O O . PRO A 1 89 ? 18.328 -11.57 -5.316 1 93.75 89 PRO A O 1
ATOM 670 N N . ASP A 1 90 ? 18.656 -9.312 -5.074 1 93.88 90 ASP A N 1
ATOM 671 C CA . ASP A 1 90 ? 18.812 -9.336 -3.625 1 93.88 90 ASP A CA 1
ATOM 672 C C . ASP A 1 90 ? 18.297 -8.047 -2.992 1 93.88 90 ASP A C 1
ATOM 674 O O . ASP A 1 90 ? 18.844 -6.973 -3.219 1 93.88 90 ASP A O 1
ATOM 678 N N . VAL A 1 91 ? 17.312 -8.211 -2.092 1 95.19 91 VAL A N 1
ATOM 679 C CA . VAL A 1 91 ? 16.625 -7.039 -1.541 1 95.19 91 VAL A CA 1
ATOM 680 C C . VAL A 1 91 ? 17.547 -6.316 -0.567 1 95.19 91 VAL A C 1
ATOM 682 O O . VAL A 1 91 ? 17.344 -5.141 -0.255 1 95.19 91 VAL A O 1
ATOM 685 N N . LYS A 1 92 ? 18.594 -6.918 -0.136 1 94.44 92 LYS A N 1
ATOM 686 C CA . LYS A 1 92 ? 19.531 -6.324 0.816 1 94.44 92 LYS A CA 1
ATOM 687 C C . LYS A 1 92 ? 20.484 -5.355 0.122 1 94.44 92 LYS A C 1
ATOM 689 O O . LYS A 1 92 ? 21.219 -4.617 0.783 1 94.44 92 LYS A O 1
ATOM 694 N N . LEU A 1 93 ? 20.484 -5.32 -1.191 1 96.5 93 LEU A N 1
ATOM 695 C CA . LEU A 1 93 ? 21.297 -4.379 -1.953 1 96.5 93 LEU A CA 1
ATOM 696 C C . LEU A 1 93 ? 20.719 -2.971 -1.878 1 96.5 93 LEU A C 1
ATOM 698 O O . LEU A 1 93 ? 21.234 -2.047 -2.502 1 96.5 93 LEU A O 1
ATOM 702 N N . GLY A 1 94 ? 19.641 -2.795 -1.115 1 97.12 94 GLY A N 1
ATOM 703 C CA . GLY A 1 94 ? 18.844 -1.579 -1.082 1 97.12 94 GLY A CA 1
ATOM 704 C C . GLY A 1 94 ? 19.672 -0.327 -0.883 1 97.12 94 GLY A C 1
ATOM 705 O O . GLY A 1 94 ? 19.703 0.554 -1.745 1 97.12 94 GLY A O 1
ATOM 706 N N . PRO A 1 95 ? 20.375 -0.21 0.239 1 96.12 95 PRO A N 1
ATOM 707 C CA . PRO A 1 95 ? 21.172 0.991 0.484 1 96.12 95 PRO A CA 1
ATOM 708 C C . PRO A 1 95 ? 22.172 1.276 -0.64 1 96.12 95 PRO A C 1
ATOM 710 O O . PRO A 1 95 ? 22.344 2.434 -1.033 1 96.12 95 PRO A O 1
ATOM 713 N N . GLY A 1 96 ? 22.812 0.237 -1.161 1 97.44 96 GLY A N 1
ATOM 714 C CA . GLY A 1 96 ? 23.75 0.404 -2.268 1 97.44 96 GLY A CA 1
ATOM 715 C C . GLY A 1 96 ? 23.078 0.886 -3.541 1 97.44 96 GLY A C 1
ATOM 716 O O . GLY A 1 96 ? 23.625 1.733 -4.25 1 97.44 96 GLY A O 1
ATOM 717 N N . ILE A 1 97 ? 21.938 0.362 -3.826 1 98.5 97 ILE A N 1
ATOM 718 C CA . ILE A 1 97 ? 21.172 0.743 -5.016 1 98.5 97 ILE A CA 1
ATOM 719 C C . ILE A 1 97 ? 20.766 2.209 -4.914 1 98.5 97 ILE A C 1
ATOM 721 O O . ILE A 1 97 ? 20.906 2.969 -5.875 1 98.5 97 ILE A O 1
ATOM 725 N N . VAL A 1 98 ? 20.234 2.604 -3.785 1 98.31 98 VAL A N 1
ATOM 726 C CA . VAL A 1 98 ? 19.797 3.979 -3.566 1 98.31 98 VAL A CA 1
ATOM 727 C C . VAL A 1 98 ? 20.984 4.93 -3.719 1 98.31 98 VAL A C 1
ATOM 729 O O . VAL A 1 98 ? 20.875 5.961 -4.387 1 98.31 98 VAL A O 1
ATOM 732 N N . ALA A 1 99 ? 22.094 4.57 -3.086 1 97.81 99 ALA A N 1
ATOM 733 C CA . ALA A 1 99 ? 23.297 5.402 -3.168 1 97.81 99 ALA A CA 1
ATOM 734 C C . ALA A 1 99 ? 23.766 5.539 -4.613 1 97.81 99 ALA A C 1
ATOM 736 O O . ALA A 1 99 ? 24.109 6.633 -5.059 1 97.81 99 ALA A O 1
ATOM 737 N N . LYS A 1 100 ? 23.844 4.402 -5.344 1 98.44 100 LYS A N 1
ATOM 738 C CA . LYS A 1 100 ? 24.312 4.406 -6.727 1 98.44 100 LYS A CA 1
ATOM 739 C C . LYS A 1 100 ? 23.375 5.215 -7.621 1 98.44 100 LYS A C 1
ATOM 741 O O . LYS A 1 100 ? 23.828 5.918 -8.523 1 98.44 100 LYS A O 1
ATOM 746 N N . ALA A 1 101 ? 22.078 5.039 -7.398 1 98.69 101 ALA A N 1
ATOM 747 C CA . ALA A 1 101 ? 21.094 5.832 -8.141 1 98.69 101 ALA A CA 1
ATOM 748 C C . ALA A 1 101 ? 21.328 7.324 -7.926 1 98.69 101 ALA A C 1
ATOM 750 O O . ALA A 1 101 ? 21.344 8.102 -8.883 1 98.69 101 ALA A O 1
ATOM 751 N N . ALA A 1 102 ? 21.516 7.707 -6.676 1 97.94 102 ALA A N 1
ATOM 752 C CA . ALA A 1 102 ? 21.75 9.109 -6.336 1 97.94 102 ALA A CA 1
ATOM 753 C C . ALA A 1 102 ? 23.016 9.633 -6.996 1 97.94 102 ALA A C 1
ATOM 755 O O . ALA A 1 102 ? 23.031 10.742 -7.539 1 97.94 102 ALA A O 1
ATOM 756 N N . ALA A 1 103 ? 24.031 8.859 -6.969 1 98.12 103 ALA A N 1
ATOM 757 C CA . ALA A 1 103 ? 25.312 9.242 -7.562 1 98.12 103 ALA A CA 1
ATOM 758 C C . ALA A 1 103 ? 25.172 9.484 -9.062 1 98.12 103 ALA A C 1
ATOM 760 O O . ALA A 1 103 ? 25.891 10.305 -9.633 1 98.12 103 ALA A O 1
ATOM 761 N N . ASN A 1 104 ? 24.234 8.805 -9.688 1 98.56 104 ASN A N 1
ATOM 762 C CA . ASN A 1 104 ? 24.031 8.922 -11.125 1 98.56 104 ASN A CA 1
ATOM 763 C C . ASN A 1 104 ? 22.859 9.844 -11.445 1 98.56 104 ASN A C 1
ATOM 765 O O . ASN A 1 104 ? 22.453 9.961 -12.602 1 98.56 104 ASN A O 1
ATOM 769 N N . GLN A 1 105 ? 22.266 10.383 -10.352 1 97.94 105 GLN A N 1
ATOM 770 C CA . GLN A 1 105 ? 21.141 11.297 -10.484 1 97.94 105 GLN A CA 1
ATOM 771 C C . GLN A 1 105 ? 19.953 10.609 -11.164 1 97.94 105 GLN A C 1
ATOM 773 O O . GLN A 1 105 ? 19.328 11.18 -12.062 1 97.94 105 GLN A O 1
ATOM 778 N N . LEU A 1 106 ? 19.719 9.383 -10.773 1 98.81 106 LEU A N 1
ATOM 779 C CA . LEU A 1 106 ? 18.625 8.594 -11.312 1 98.81 106 LEU A CA 1
ATOM 780 C C . LEU A 1 106 ? 17.5 8.469 -10.289 1 98.81 106 LEU A C 1
ATOM 782 O O . LEU A 1 106 ? 17.734 8.18 -9.117 1 98.81 106 LEU A O 1
ATOM 786 N N . LYS A 1 107 ? 16.234 8.641 -10.711 1 98.62 107 LYS A N 1
ATOM 787 C CA . LYS A 1 107 ? 15.07 8.227 -9.922 1 98.62 107 LYS A CA 1
ATOM 788 C C . LYS A 1 107 ? 14.938 6.703 -9.898 1 98.62 107 LYS A C 1
ATOM 790 O O . LYS A 1 107 ? 15.219 6.035 -10.891 1 98.62 107 LYS A O 1
ATOM 795 N N . VAL A 1 108 ? 14.508 6.156 -8.727 1 98.81 108 VAL A N 1
ATOM 796 C CA . VAL A 1 108 ? 14.453 4.703 -8.633 1 98.81 108 VAL A CA 1
ATOM 797 C C . VAL A 1 108 ? 13.148 4.277 -7.969 1 98.81 108 VAL A C 1
ATOM 799 O O . VAL A 1 108 ? 12.703 4.906 -7.004 1 98.81 108 VAL A O 1
ATOM 802 N N . MET A 1 109 ? 12.453 3.359 -8.508 1 98.69 109 MET A N 1
ATOM 803 C CA . MET A 1 109 ? 11.367 2.629 -7.863 1 98.69 109 MET A CA 1
ATOM 804 C C . MET A 1 109 ? 11.547 1.124 -8.039 1 98.69 109 MET A C 1
ATOM 806 O O . MET A 1 109 ? 12.258 0.68 -8.945 1 98.69 109 MET A O 1
ATOM 810 N N . THR A 1 110 ? 10.961 0.368 -7.117 1 98.69 110 THR A N 1
ATOM 811 C CA . THR A 1 110 ? 11.102 -1.082 -7.203 1 98.69 110 THR A CA 1
ATOM 812 C C . THR A 1 110 ? 9.766 -1.731 -7.559 1 98.69 110 THR A C 1
ATOM 814 O O . THR A 1 110 ? 8.703 -1.134 -7.359 1 98.69 110 THR A O 1
ATOM 817 N N . VAL A 1 111 ? 9.852 -2.916 -8.102 1 98.19 111 VAL A N 1
ATOM 818 C CA . VAL A 1 111 ? 8.703 -3.74 -8.461 1 98.19 111 VAL A CA 1
ATOM 819 C C . VAL A 1 111 ? 8.922 -5.176 -7.992 1 98.19 111 VAL A C 1
ATOM 821 O O . VAL A 1 111 ? 10.07 -5.629 -7.887 1 98.19 111 VAL A O 1
ATOM 824 N N . ASP A 1 112 ? 7.957 -5.914 -7.641 1 95.5 112 ASP A N 1
ATOM 825 C CA . ASP A 1 112 ? 7.938 -7.324 -7.262 1 95.5 112 ASP A CA 1
ATOM 826 C C . ASP A 1 112 ? 8.508 -7.523 -5.859 1 95.5 112 ASP A C 1
ATOM 828 O O . ASP A 1 112 ? 7.824 -8.023 -4.969 1 95.5 112 ASP A O 1
ATOM 832 N N . ASP A 1 113 ? 9.781 -7.148 -5.707 1 95.25 113 ASP A N 1
ATOM 833 C CA . ASP A 1 113 ? 10.453 -7.305 -4.422 1 95.25 113 ASP A CA 1
ATOM 834 C C . ASP A 1 113 ? 10.891 -5.953 -3.859 1 95.25 113 ASP A C 1
ATOM 836 O O . ASP A 1 113 ? 11.461 -5.133 -4.582 1 95.25 113 ASP A O 1
ATOM 840 N N . ARG A 1 114 ? 10.562 -5.73 -2.609 1 96.12 114 ARG A N 1
ATOM 841 C CA . ARG A 1 114 ? 10.828 -4.441 -1.975 1 96.12 114 ARG A CA 1
ATOM 842 C C . ARG A 1 114 ? 12.203 -4.426 -1.321 1 96.12 114 ARG A C 1
ATOM 844 O O . ARG A 1 114 ? 12.609 -5.402 -0.691 1 96.12 114 ARG A O 1
ATOM 851 N N . LEU A 1 115 ? 12.938 -3.328 -1.489 1 97.25 115 LEU A N 1
ATOM 852 C CA . LEU A 1 115 ? 14.258 -3.186 -0.889 1 97.25 115 LEU A CA 1
ATOM 853 C C . LEU A 1 115 ? 14.156 -3.092 0.63 1 97.25 115 LEU A C 1
ATOM 855 O O . LEU A 1 115 ? 13.234 -2.471 1.158 1 97.25 115 LEU A O 1
ATOM 859 N N . VAL A 1 116 ? 15.164 -3.639 1.285 1 94.88 116 VAL A N 1
ATOM 860 C CA . VAL A 1 116 ? 15.211 -3.537 2.74 1 94.88 116 VAL A CA 1
ATOM 861 C C . VAL A 1 116 ? 16.547 -2.943 3.176 1 94.88 116 VAL A C 1
ATOM 863 O O . VAL A 1 116 ? 17.531 -2.988 2.428 1 94.88 116 VAL A O 1
ATOM 866 N N . GLY A 1 117 ? 16.562 -2.342 4.344 1 93.5 117 GLY A N 1
ATOM 867 C CA . GLY A 1 117 ? 17.781 -1.866 4.969 1 93.5 117 GLY A CA 1
ATOM 868 C C . GLY A 1 117 ? 18.516 -2.945 5.742 1 93.5 117 GLY A C 1
ATOM 869 O O . GLY A 1 117 ? 18.172 -4.125 5.656 1 93.5 117 GLY A O 1
ATOM 870 N N . ALA A 1 118 ? 19.594 -2.506 6.441 1 89.38 118 ALA A N 1
ATOM 871 C CA . ALA A 1 118 ? 20.422 -3.41 7.238 1 89.38 118 ALA A CA 1
ATOM 872 C C . ALA A 1 118 ? 19.594 -4.07 8.344 1 89.38 118 ALA A C 1
ATOM 874 O O . ALA A 1 118 ? 19.891 -5.195 8.758 1 89.38 118 ALA A O 1
ATOM 875 N N . ASP A 1 119 ? 18.516 -3.424 8.766 1 91.06 119 ASP A N 1
ATOM 876 C CA . ASP A 1 119 ? 17.672 -3.928 9.852 1 91.06 119 ASP A CA 1
ATOM 877 C C . ASP A 1 119 ? 16.578 -4.859 9.312 1 91.06 119 ASP A C 1
ATOM 879 O O . ASP A 1 119 ? 15.773 -5.387 10.078 1 91.06 119 ASP A O 1
ATOM 883 N N . GLY A 1 120 ? 16.578 -5.043 8.062 1 90.38 120 GLY A N 1
ATOM 884 C CA . GLY A 1 120 ? 15.609 -5.945 7.449 1 90.38 120 GLY A CA 1
ATOM 885 C C . GLY A 1 120 ? 14.273 -5.289 7.172 1 90.38 120 GLY A C 1
ATOM 886 O O . GLY A 1 120 ? 13.359 -5.93 6.645 1 90.38 120 GLY A O 1
ATOM 887 N N . LYS A 1 121 ? 14.156 -3.961 7.461 1 90.44 121 LYS A N 1
ATOM 888 C CA . LYS A 1 121 ? 12.898 -3.254 7.238 1 90.44 121 LYS A CA 1
ATOM 889 C C . LYS A 1 121 ? 12.867 -2.623 5.848 1 90.44 121 LYS A C 1
ATOM 891 O O . LYS A 1 121 ? 13.906 -2.223 5.316 1 90.44 121 LYS A O 1
ATOM 896 N N . PRO A 1 122 ? 11.672 -2.531 5.273 1 93.19 122 PRO A N 1
ATOM 897 C CA . PRO A 1 122 ? 11.57 -1.925 3.943 1 93.19 122 PRO A CA 1
ATOM 898 C C . PRO A 1 122 ? 12.133 -0.507 3.898 1 93.19 122 PRO A C 1
ATOM 900 O O . PRO A 1 122 ? 11.977 0.255 4.855 1 93.19 122 PRO A O 1
ATOM 903 N N . LEU A 1 123 ? 12.812 -0.184 2.756 1 94.75 123 LEU A N 1
ATOM 904 C CA . LEU A 1 123 ? 13.172 1.202 2.48 1 94.75 123 LEU A CA 1
ATOM 905 C C . LEU A 1 123 ? 11.969 1.989 1.979 1 94.75 123 LEU A C 1
ATOM 907 O O . LEU A 1 123 ? 11.727 2.068 0.772 1 94.75 123 LEU A O 1
ATOM 911 N N . GLU A 1 124 ? 11.305 2.625 2.859 1 90.88 124 GLU A N 1
ATOM 912 C CA . GLU A 1 124 ? 9.977 3.188 2.613 1 90.88 124 GLU A CA 1
ATOM 913 C C . GLU A 1 124 ? 10.055 4.398 1.687 1 90.88 124 GLU A C 1
ATOM 915 O O . GLU A 1 124 ? 9.047 4.801 1.101 1 90.88 124 GLU A O 1
ATOM 920 N N . ASP A 1 125 ? 11.234 5.004 1.548 1 90.88 125 ASP A N 1
ATOM 921 C CA . ASP A 1 125 ? 11.375 6.184 0.702 1 90.88 125 ASP A CA 1
ATOM 922 C C . ASP A 1 125 ? 11.516 5.793 -0.768 1 90.88 125 ASP A C 1
ATOM 924 O O . ASP A 1 125 ? 11.422 6.645 -1.654 1 90.88 125 ASP A O 1
ATOM 928 N N . VAL A 1 126 ? 11.719 4.539 -1.024 1 96.56 126 VAL A N 1
ATOM 929 C CA . VAL A 1 126 ? 11.773 4.062 -2.402 1 96.56 126 VAL A CA 1
ATOM 930 C C . VAL A 1 126 ? 10.383 3.59 -2.836 1 96.56 126 VAL A C 1
ATOM 932 O O . VAL A 1 126 ? 9.867 2.6 -2.314 1 96.56 126 VAL A O 1
ATOM 935 N N . PRO A 1 127 ? 9.766 4.348 -3.75 1 97.31 127 PRO A N 1
ATOM 936 C CA . PRO A 1 127 ? 8.469 3.869 -4.234 1 97.31 127 PRO A CA 1
ATOM 937 C C . PRO A 1 127 ? 8.5 2.402 -4.656 1 97.31 127 PRO A C 1
ATOM 939 O O . PRO A 1 127 ? 9.484 1.946 -5.242 1 97.31 127 PRO A O 1
ATOM 942 N N . HIS A 1 128 ? 7.375 1.688 -4.316 1 97.81 128 HIS A N 1
ATOM 943 C CA . HIS A 1 128 ? 7.348 0.25 -4.555 1 97.81 128 HIS A CA 1
ATOM 944 C C . HIS A 1 128 ? 5.977 -0.2 -5.055 1 97.81 128 HIS A C 1
ATOM 946 O O . HIS A 1 128 ? 4.949 0.218 -4.516 1 97.81 128 HIS A O 1
ATOM 952 N N . MET A 1 129 ? 6.012 -0.953 -6.09 1 96.94 129 MET A N 1
ATOM 953 C CA . MET A 1 129 ? 4.836 -1.722 -6.488 1 96.94 129 MET A CA 1
ATOM 954 C C . MET A 1 129 ? 5.066 -3.215 -6.285 1 96.94 129 MET A C 1
ATOM 956 O O . MET A 1 129 ? 5.98 -3.791 -6.879 1 96.94 129 MET A O 1
ATOM 960 N N . GLY A 1 130 ? 4.293 -3.789 -5.422 1 95.5 130 GLY A N 1
ATOM 961 C CA . GLY A 1 130 ? 4.344 -5.223 -5.191 1 95.5 130 GLY A CA 1
ATOM 962 C C . GLY A 1 130 ? 2.973 -5.875 -5.168 1 95.5 130 GLY A C 1
ATOM 963 O O . GLY A 1 130 ? 2.057 -5.426 -5.859 1 95.5 130 GLY A O 1
ATOM 964 N N . ILE A 1 131 ? 2.994 -7.012 -4.645 1 89.88 131 ILE A N 1
ATOM 965 C CA . ILE A 1 131 ? 1.786 -7.797 -4.414 1 89.88 131 ILE A CA 1
ATOM 966 C C . ILE A 1 131 ? 1.621 -8.062 -2.918 1 89.88 131 ILE A C 1
ATOM 968 O O . ILE A 1 131 ? 2.607 -8.234 -2.199 1 89.88 131 ILE A O 1
ATOM 972 N N . SER A 1 132 ? 0.361 -7.98 -2.438 1 88.31 132 SER A N 1
ATOM 973 C CA . SER A 1 132 ? 0.149 -8.445 -1.07 1 88.31 132 SER A CA 1
ATOM 974 C C . SER A 1 132 ? 0.501 -9.922 -0.929 1 88.31 132 SER A C 1
ATOM 976 O O . SER A 1 132 ? -0.374 -10.789 -1.021 1 88.31 132 SER A O 1
ATOM 978 N N . ALA A 1 133 ? 1.737 -10.18 -0.59 1 92.12 133 ALA A N 1
ATOM 979 C CA . ALA A 1 133 ? 2.277 -11.539 -0.588 1 92.12 133 ALA A CA 1
ATOM 980 C C . ALA A 1 133 ? 1.546 -12.414 0.421 1 92.12 133 ALA A C 1
ATOM 982 O O . ALA A 1 133 ? 1.218 -13.57 0.126 1 92.12 133 ALA A O 1
ATOM 983 N N . THR A 1 134 ? 1.273 -11.867 1.549 1 91.44 134 THR A N 1
ATOM 984 C CA . THR A 1 134 ? 0.55 -12.602 2.578 1 91.44 134 THR A CA 1
ATOM 985 C C . THR A 1 134 ? -0.849 -12.977 2.096 1 91.44 134 THR A C 1
ATOM 987 O O . THR A 1 134 ? -1.277 -14.125 2.244 1 91.44 134 THR A O 1
ATOM 990 N N . LYS A 1 135 ? -1.499 -12.039 1.433 1 89.81 135 LYS A N 1
ATOM 991 C CA . LYS A 1 135 ? -2.859 -12.297 0.97 1 89.81 135 LYS A CA 1
ATOM 992 C C . LYS A 1 135 ? -2.871 -13.336 -0.153 1 89.81 135 LYS A C 1
ATOM 994 O O . LYS A 1 135 ? -3.773 -14.172 -0.226 1 89.81 135 LYS A O 1
ATOM 999 N N . ILE A 1 136 ? -1.92 -13.242 -0.971 1 94.5 136 ILE A N 1
ATOM 1000 C CA . ILE A 1 136 ? -1.789 -14.242 -2.025 1 94.5 136 ILE A CA 1
ATOM 1001 C C . ILE A 1 136 ? -1.605 -15.625 -1.406 1 94.5 136 ILE A C 1
ATOM 1003 O O . ILE A 1 136 ? -2.275 -16.594 -1.801 1 94.5 136 ILE A O 1
ATOM 1007 N N . GLY A 1 137 ? -0.709 -15.711 -0.458 1 97.12 137 GLY A N 1
ATOM 1008 C CA . GLY A 1 137 ? -0.484 -16.969 0.24 1 97.12 137 GLY A CA 1
ATOM 1009 C C . GLY A 1 137 ? -1.733 -17.516 0.906 1 97.12 137 GLY A C 1
ATOM 1010 O O . GLY A 1 137 ? -2.014 -18.703 0.826 1 97.12 137 GLY A O 1
ATOM 1011 N N . GLU A 1 138 ? -2.447 -16.641 1.526 1 95.69 138 GLU A N 1
ATOM 1012 C CA . GLU A 1 138 ? -3.691 -17.047 2.168 1 95.69 138 GLU A CA 1
ATOM 1013 C C . GLU A 1 138 ? -4.676 -17.625 1.149 1 95.69 138 GLU A C 1
ATOM 1015 O O . GLU A 1 138 ? -5.375 -18.594 1.433 1 95.69 138 GLU A O 1
ATOM 1020 N N . GLY A 1 139 ? -4.699 -17 -0.026 1 95.44 139 GLY A N 1
ATOM 1021 C CA . GLY A 1 139 ? -5.527 -17.531 -1.098 1 95.44 139 GLY A CA 1
ATOM 1022 C C . GLY A 1 139 ? -5.133 -18.922 -1.52 1 95.44 139 GLY A C 1
ATOM 1023 O O . GLY A 1 139 ? -5.996 -19.766 -1.768 1 95.44 139 GLY A O 1
ATOM 1024 N N . VAL A 1 140 ? -3.861 -19.156 -1.563 1 98.31 140 VAL A N 1
ATOM 1025 C CA . VAL A 1 140 ? -3.346 -20.484 -1.881 1 98.31 140 VAL A CA 1
ATOM 1026 C C . VAL A 1 140 ? -3.797 -21.469 -0.816 1 98.31 140 VAL A C 1
ATOM 1028 O O . VAL A 1 140 ? -4.328 -22.547 -1.14 1 98.31 140 VAL A O 1
ATOM 1031 N N . GLY A 1 141 ? -3.604 -21.125 0.433 1 98.62 141 GLY A N 1
ATOM 1032 C CA . GLY A 1 141 ? -4.008 -22 1.525 1 98.62 141 GLY A CA 1
ATOM 1033 C C . GLY A 1 141 ? -5.488 -22.328 1.503 1 98.62 141 GLY A C 1
ATOM 1034 O O . GLY A 1 141 ? -5.871 -23.484 1.699 1 98.62 141 GLY A O 1
ATOM 1035 N N . GLN A 1 142 ? -6.285 -21.359 1.219 1 97.56 142 GLN A N 1
ATOM 1036 C CA . GLN A 1 142 ? -7.73 -21.547 1.17 1 97.56 142 GLN A CA 1
ATOM 1037 C C . GLN A 1 142 ? -8.117 -22.484 0.03 1 97.56 142 GLN A C 1
ATOM 1039 O O . GLN A 1 142 ? -8.961 -23.375 0.206 1 97.56 142 GLN A O 1
ATOM 1044 N N . ALA A 1 143 ? -7.504 -22.297 -1.103 1 98.25 143 ALA A N 1
ATOM 1045 C CA . ALA A 1 143 ? -7.781 -23.156 -2.25 1 98.25 143 ALA A CA 1
ATOM 1046 C C . ALA A 1 143 ? -7.457 -24.625 -1.935 1 98.25 143 ALA A C 1
ATOM 1048 O O . ALA A 1 143 ? -8.227 -25.516 -2.281 1 98.25 143 ALA A O 1
ATOM 1049 N N . ILE A 1 144 ? -6.371 -24.812 -1.285 1 98.81 144 ILE A N 1
ATOM 1050 C CA . ILE A 1 144 ? -5.941 -26.172 -0.945 1 98.81 144 ILE A CA 1
ATOM 1051 C C . ILE A 1 144 ? -6.895 -26.766 0.089 1 98.81 144 ILE A C 1
ATOM 1053 O O . ILE A 1 144 ? -7.359 -27.891 -0.069 1 98.81 144 ILE A O 1
ATOM 1057 N N . ALA A 1 145 ? -7.219 -26.031 1.121 1 98.5 145 ALA A N 1
ATOM 1058 C CA . ALA A 1 145 ? -8.125 -26.516 2.158 1 98.5 145 ALA A CA 1
ATOM 1059 C C . ALA A 1 145 ? -9.484 -26.875 1.573 1 98.5 145 ALA A C 1
ATOM 1061 O O . ALA A 1 145 ? -10.047 -27.922 1.899 1 98.5 145 ALA A O 1
ATOM 1062 N N . ASP A 1 146 ? -9.969 -26.016 0.741 1 98.19 146 ASP A N 1
ATOM 1063 C CA . ASP A 1 146 ? -11.258 -26.266 0.101 1 98.19 146 ASP A CA 1
ATOM 1064 C C . ASP A 1 146 ? -11.211 -27.547 -0.741 1 98.19 146 ASP A C 1
ATOM 1066 O O . ASP A 1 146 ? -12.164 -28.328 -0.738 1 98.19 146 ASP A O 1
ATOM 1070 N N . GLU A 1 147 ? -10.133 -27.75 -1.435 1 98.5 147 GLU A N 1
ATOM 1071 C CA . GLU A 1 147 ? -10.039 -28.922 -2.305 1 98.5 147 GLU A CA 1
ATOM 1072 C C . GLU A 1 147 ? -9.875 -30.203 -1.49 1 98.5 147 GLU A C 1
ATOM 1074 O O . GLU A 1 147 ? -10.406 -31.25 -1.865 1 98.5 147 GLU A O 1
ATOM 1079 N N . ILE A 1 148 ? -9.125 -30.141 -0.42 1 98.5 148 ILE A N 1
ATOM 1080 C CA . ILE A 1 148 ? -9.008 -31.266 0.486 1 98.5 148 ILE A CA 1
ATOM 1081 C C . ILE A 1 148 ? -10.398 -31.719 0.934 1 98.5 148 ILE A C 1
ATOM 1083 O O . ILE A 1 148 ? -10.727 -32.906 0.875 1 98.5 148 ILE A O 1
ATOM 1087 N N . LYS A 1 149 ? -11.133 -30.75 1.337 1 97.88 149 LYS A N 1
ATOM 1088 C CA . LYS A 1 149 ? -12.492 -31.031 1.799 1 97.88 149 LYS A CA 1
ATOM 1089 C C . LYS A 1 149 ? -13.344 -31.609 0.679 1 97.88 149 LYS A C 1
ATOM 1091 O O . LYS A 1 149 ? -14.07 -32.594 0.888 1 97.88 149 LYS A O 1
ATOM 1096 N N . LYS A 1 150 ? -13.258 -31.062 -0.422 1 98.19 150 LYS A N 1
ATOM 1097 C CA . LYS A 1 150 ? -14.031 -31.516 -1.57 1 98.19 150 LYS A CA 1
ATOM 1098 C C . LYS A 1 150 ? -13.703 -32.969 -1.919 1 98.19 150 LYS A C 1
ATOM 1100 O O . LYS A 1 150 ? -14.586 -33.75 -2.307 1 98.19 150 LYS A O 1
ATOM 1105 N N . ARG A 1 151 ? -12.43 -33.344 -1.763 1 98.12 151 ARG A N 1
ATOM 1106 C CA . ARG A 1 151 ? -11.977 -34.68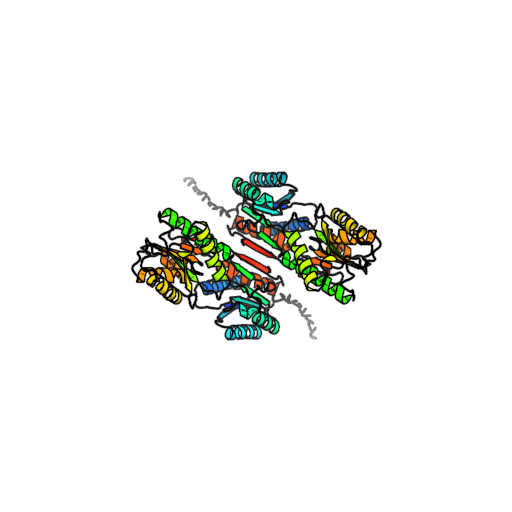8 -2.102 1 98.12 151 ARG A CA 1
ATOM 1107 C C . ARG A 1 151 ? -12.273 -35.688 -0.966 1 98.12 151 ARG A C 1
ATOM 1109 O O . ARG A 1 151 ? -12.102 -36.875 -1.125 1 98.12 151 ARG A O 1
ATOM 1116 N N . GLY A 1 152 ? -12.648 -35.188 0.11 1 98 152 GLY A N 1
ATOM 1117 C CA . GLY A 1 152 ? -12.977 -36.031 1.247 1 98 152 GLY A CA 1
ATOM 1118 C C . GLY A 1 152 ? -11.75 -36.594 1.951 1 98 152 GLY A C 1
ATOM 1119 O O . GLY A 1 152 ? -11.805 -37.656 2.568 1 98 152 GLY A O 1
ATOM 1120 N N . TRP A 1 153 ? -10.633 -35.906 1.829 1 98.31 153 TRP A N 1
ATOM 1121 C CA . TRP A 1 153 ? -9.414 -36.344 2.508 1 98.31 153 TRP A CA 1
ATOM 1122 C C . TRP A 1 153 ? -9.492 -36.062 4.004 1 98.31 153 TRP A C 1
ATOM 1124 O O . TRP A 1 153 ? -10.047 -35.031 4.418 1 98.31 153 TRP A O 1
ATOM 1134 N N . ASP A 1 154 ? -8.977 -36.938 4.82 1 97.88 154 ASP A N 1
ATOM 1135 C CA . ASP A 1 154 ? -8.695 -36.656 6.223 1 97.88 154 ASP A CA 1
ATOM 1136 C C . ASP A 1 154 ? -7.379 -35.906 6.371 1 97.88 154 ASP A C 1
ATOM 1138 O O . ASP A 1 154 ? -6.305 -36.469 6.176 1 97.88 154 ASP A O 1
ATOM 1142 N N . MET A 1 155 ? -7.461 -34.656 6.781 1 96.94 155 MET A N 1
ATOM 1143 C CA . MET A 1 155 ? -6.289 -33.781 6.855 1 96.94 155 MET A CA 1
ATOM 1144 C C . MET A 1 155 ? -5.191 -34.406 7.703 1 96.94 155 MET A C 1
ATOM 1146 O O . MET A 1 155 ? -4.008 -34.156 7.48 1 96.94 155 MET A O 1
ATOM 1150 N N . LYS A 1 156 ? -5.551 -35.25 8.547 1 97.19 156 LYS A N 1
ATOM 1151 C CA . LYS A 1 156 ? -4.586 -35.906 9.438 1 97.19 156 LYS A CA 1
ATOM 1152 C C . LYS A 1 156 ? -3.654 -36.844 8.672 1 97.19 156 LYS A C 1
ATOM 1154 O O . LYS A 1 156 ? -2.559 -37.156 9.141 1 97.19 156 LYS A O 1
ATOM 1159 N N . ASN A 1 157 ? -4.121 -37.25 7.484 1 97.62 157 ASN A N 1
ATOM 1160 C CA . ASN A 1 157 ? -3.359 -38.219 6.684 1 97.62 157 ASN A CA 1
ATOM 1161 C C . ASN A 1 157 ? -2.695 -37.531 5.488 1 97.62 157 ASN A C 1
ATOM 1163 O O . ASN A 1 157 ? -2.174 -38.219 4.598 1 97.62 157 ASN A O 1
ATOM 1167 N N . VAL A 1 158 ? -2.768 -36.219 5.492 1 98.75 158 VAL A N 1
ATOM 1168 C CA . VAL A 1 158 ? -2.225 -35.469 4.371 1 98.75 158 VAL A CA 1
ATOM 1169 C C . VAL A 1 158 ? -0.902 -34.812 4.777 1 98.75 158 VAL A C 1
ATOM 1171 O O . VAL A 1 158 ? -0.782 -34.25 5.875 1 98.75 158 VAL A O 1
ATOM 1174 N N . GLY A 1 159 ? 0.141 -35 3.932 1 98.88 159 GLY A N 1
ATOM 1175 C CA . GLY A 1 159 ? 1.384 -34.25 4.098 1 98.88 159 GLY A CA 1
ATOM 1176 C C . GLY A 1 159 ? 1.443 -33 3.258 1 98.88 159 GLY A C 1
ATOM 1177 O O . GLY A 1 159 ? 0.909 -32.969 2.148 1 98.88 159 GLY A O 1
ATOM 1178 N N . ALA A 1 160 ? 2.072 -31.953 3.809 1 98.94 160 ALA A N 1
ATOM 1179 C CA . ALA A 1 160 ? 2.309 -30.734 3.062 1 98.94 160 ALA A CA 1
ATOM 1180 C C . ALA A 1 160 ? 3.793 -30.547 2.758 1 98.94 160 ALA A C 1
ATOM 1182 O O . ALA A 1 160 ? 4.621 -30.516 3.672 1 98.94 160 ALA A O 1
ATOM 1183 N N . ILE A 1 161 ? 4.09 -30.484 1.484 1 98.88 161 ILE A N 1
ATOM 1184 C CA . ILE A 1 161 ? 5.43 -30.062 1.086 1 98.88 161 ILE A CA 1
ATOM 1185 C C . ILE A 1 161 ? 5.512 -28.547 1.074 1 98.88 161 ILE A C 1
ATOM 1187 O O . ILE A 1 161 ? 4.895 -27.891 0.23 1 98.88 161 ILE A O 1
ATOM 1191 N N . ARG A 1 162 ? 6.18 -27.984 1.979 1 98.81 162 ARG A N 1
ATOM 1192 C CA . ARG A 1 162 ? 6.434 -26.547 2.09 1 98.81 162 ARG A CA 1
ATOM 1193 C C . ARG A 1 162 ? 7.727 -26.156 1.378 1 98.81 162 ARG A C 1
ATOM 1195 O O . ARG A 1 162 ? 8.797 -26.156 1.985 1 98.81 162 ARG A O 1
ATOM 1202 N N . VAL A 1 163 ? 7.578 -25.828 0.097 1 98.62 163 VAL A N 1
ATOM 1203 C CA . VAL A 1 163 ? 8.773 -25.422 -0.646 1 98.62 163 VAL A CA 1
ATOM 1204 C C . VAL A 1 163 ? 9.188 -24.016 -0.239 1 98.62 163 VAL A C 1
ATOM 1206 O O . VAL A 1 163 ? 8.523 -23.031 -0.598 1 98.62 163 VAL A O 1
ATOM 1209 N N . SER A 1 164 ? 10.305 -23.875 0.453 1 96.25 164 SER A N 1
ATOM 1210 C CA . SER A 1 164 ? 10.656 -22.594 1.086 1 96.25 164 SER A CA 1
ATOM 1211 C C . SER A 1 164 ? 11.891 -21.984 0.443 1 96.25 164 SER A C 1
ATOM 1213 O O . SER A 1 164 ? 12.727 -22.688 -0.126 1 96.25 164 SER A O 1
ATOM 1215 N N . TYR A 1 165 ? 11.945 -20.781 0.411 1 94.94 165 TYR A N 1
ATOM 1216 C CA . TYR A 1 165 ? 13.07 -19.938 0.032 1 94.94 165 TYR A CA 1
ATOM 1217 C C . TYR A 1 165 ? 13.18 -18.719 0.951 1 94.94 165 TYR A C 1
ATOM 1219 O O . TYR A 1 165 ? 12.664 -17.641 0.635 1 94.94 165 TYR A O 1
ATOM 1227 N N . ASP A 1 166 ? 13.977 -18.75 1.982 1 91.19 166 ASP A N 1
ATOM 1228 C CA . ASP A 1 166 ? 13.93 -17.812 3.104 1 91.19 166 ASP A CA 1
ATOM 1229 C C . ASP A 1 166 ? 14.703 -16.547 2.783 1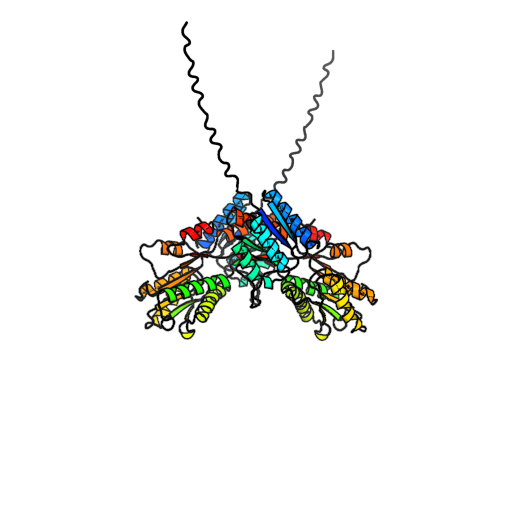 91.19 166 ASP A C 1
ATOM 1231 O O . ASP A 1 166 ? 14.578 -15.539 3.496 1 91.19 166 ASP A O 1
ATOM 1235 N N . GLN A 1 167 ? 15.367 -16.562 1.627 1 87.38 167 GLN A N 1
ATOM 1236 C CA . GLN A 1 167 ? 16.188 -15.406 1.275 1 87.38 167 GLN A CA 1
ATOM 1237 C C . GLN A 1 167 ? 15.328 -14.281 0.7 1 87.38 167 GLN A C 1
ATOM 1239 O O . GLN A 1 167 ? 15.789 -13.141 0.583 1 87.38 167 GLN A O 1
ATOM 1244 N N . LEU A 1 168 ? 14.172 -14.516 0.366 1 90.81 168 LEU A N 1
ATOM 1245 C CA . LEU A 1 168 ? 13.273 -13.547 -0.251 1 90.81 168 LEU A CA 1
ATOM 1246 C C . LEU A 1 168 ? 12.031 -13.336 0.606 1 90.81 168 LEU A C 1
ATOM 1248 O O . LEU A 1 168 ? 11.188 -14.219 0.705 1 90.81 168 LEU A O 1
ATOM 1252 N N . PRO A 1 169 ? 11.898 -12.078 1.226 1 91.12 169 PRO A N 1
ATOM 1253 C CA . PRO A 1 169 ? 10.758 -11.812 2.105 1 91.12 169 PRO A CA 1
ATOM 1254 C C . PRO A 1 169 ? 9.414 -12.117 1.438 1 91.12 169 PRO A C 1
ATOM 1256 O O . PRO A 1 169 ? 8.508 -12.656 2.078 1 91.12 169 PRO A O 1
ATOM 1259 N N . THR A 1 170 ? 9.289 -11.797 0.18 1 93.31 170 THR A N 1
ATOM 1260 C CA . THR A 1 170 ? 8.055 -12.086 -0.549 1 93.31 170 THR A CA 1
ATOM 1261 C C . THR A 1 170 ? 7.77 -13.586 -0.555 1 93.31 170 THR A C 1
ATOM 1263 O O . THR A 1 170 ? 6.625 -14.008 -0.382 1 93.31 170 THR A O 1
ATOM 1266 N N . ALA A 1 171 ? 8.773 -14.391 -0.713 1 94.88 171 ALA A N 1
ATOM 1267 C CA . ALA A 1 171 ? 8.625 -15.844 -0.684 1 94.88 171 ALA A CA 1
ATOM 1268 C C . ALA A 1 171 ? 8.141 -16.312 0.683 1 94.88 171 ALA A C 1
ATOM 1270 O O . ALA A 1 171 ? 7.219 -17.141 0.771 1 94.88 171 ALA A O 1
ATOM 1271 N N . VAL A 1 172 ? 8.734 -15.812 1.686 1 95.5 172 VAL A N 1
ATOM 1272 C CA . VAL A 1 172 ? 8.391 -16.188 3.055 1 95.5 172 VAL A CA 1
ATOM 1273 C C . VAL A 1 172 ? 6.93 -15.852 3.332 1 95.5 172 VAL A C 1
ATOM 1275 O O . VAL A 1 172 ? 6.176 -16.688 3.824 1 95.5 172 VAL A O 1
ATOM 1278 N N . ASP A 1 173 ? 6.547 -14.672 2.936 1 94.75 173 ASP A N 1
ATOM 1279 C CA . ASP A 1 173 ? 5.195 -14.195 3.215 1 94.75 173 ASP A CA 1
ATOM 1280 C C . ASP A 1 173 ? 4.156 -15.031 2.469 1 94.75 173 ASP A C 1
ATOM 1282 O O . ASP A 1 173 ? 3.096 -15.344 3.014 1 94.75 173 ASP A O 1
ATOM 1286 N N . ARG A 1 174 ? 4.406 -15.367 1.214 1 96.62 174 ARG A N 1
ATOM 1287 C CA . ARG A 1 174 ? 3.502 -16.188 0.425 1 96.62 174 ARG A CA 1
ATOM 1288 C C . ARG A 1 174 ? 3.322 -17.562 1.064 1 96.62 174 ARG A C 1
ATOM 1290 O O . ARG A 1 174 ? 2.193 -18.016 1.288 1 96.62 174 ARG A O 1
ATOM 1297 N N . VAL A 1 175 ? 4.426 -18.203 1.399 1 98.31 175 VAL A N 1
ATOM 1298 C CA . VAL A 1 175 ? 4.391 -19.562 1.934 1 98.31 175 VAL A C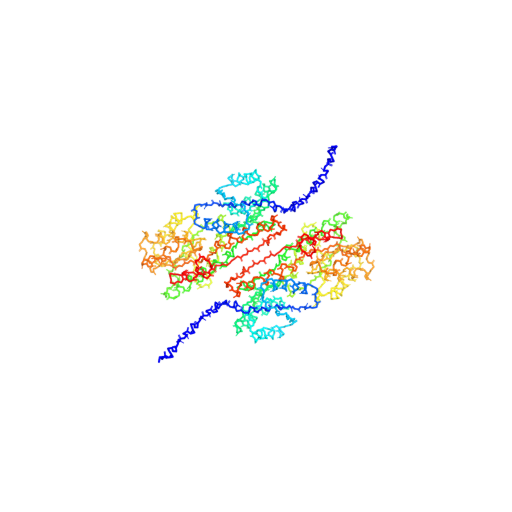A 1
ATOM 1299 C C . VAL A 1 175 ? 3.771 -19.562 3.33 1 98.31 175 VAL A C 1
ATOM 1301 O O . VAL A 1 175 ? 2.92 -20.391 3.645 1 98.31 175 VAL A O 1
ATOM 1304 N N . GLU A 1 176 ? 4.137 -18.625 4.164 1 97.12 176 GLU A N 1
ATOM 1305 C CA . GLU A 1 176 ? 3.596 -18.562 5.52 1 97.12 176 GLU A CA 1
ATOM 1306 C C . GLU A 1 176 ? 2.105 -18.234 5.504 1 97.12 176 GLU A C 1
ATOM 1308 O O . GLU A 1 176 ? 1.351 -18.719 6.352 1 97.12 176 GLU A O 1
ATOM 1313 N N . GLY A 1 177 ? 1.722 -17.406 4.59 1 96.69 177 GLY A N 1
ATOM 1314 C CA . GLY A 1 177 ? 0.298 -17.156 4.43 1 96.69 177 GLY A CA 1
ATOM 1315 C C . GLY A 1 177 ? -0.501 -18.406 4.141 1 96.69 177 GLY A C 1
ATOM 1316 O O . GLY A 1 177 ? -1.541 -18.641 4.758 1 96.69 177 GLY A O 1
ATOM 1317 N N . ALA A 1 178 ? -0.022 -19.219 3.256 1 98.31 178 ALA A N 1
ATOM 1318 C CA . ALA A 1 178 ? -0.684 -20.469 2.912 1 98.31 178 ALA A CA 1
ATOM 1319 C C . ALA A 1 178 ? -0.735 -21.406 4.113 1 98.31 178 ALA A C 1
ATOM 1321 O O . ALA A 1 178 ? -1.787 -21.984 4.422 1 98.31 178 ALA A O 1
ATOM 1322 N N . ILE A 1 179 ? 0.381 -21.531 4.805 1 98.44 179 ILE A N 1
ATOM 1323 C CA . ILE A 1 179 ? 0.509 -22.453 5.93 1 98.44 179 ILE A CA 1
ATOM 1324 C C . ILE A 1 179 ? -0.413 -22.016 7.066 1 98.44 179 ILE A C 1
ATOM 1326 O O . ILE A 1 179 ? -1.037 -22.859 7.723 1 98.44 179 ILE A O 1
ATOM 1330 N N . ALA A 1 180 ? -0.473 -20.719 7.266 1 96.88 180 ALA A N 1
ATOM 1331 C CA . ALA A 1 180 ? -1.342 -20.219 8.32 1 96.88 180 ALA A CA 1
ATOM 1332 C C . ALA A 1 180 ? -2.795 -20.609 8.078 1 96.88 180 ALA A C 1
ATOM 1334 O O . ALA A 1 180 ? -3.496 -21.016 9 1 96.88 180 ALA A O 1
ATOM 1335 N N . VAL A 1 181 ? -3.256 -20.484 6.867 1 97.38 181 VAL A N 1
ATOM 1336 C CA . VAL A 1 181 ? -4.633 -20.828 6.531 1 97.38 181 VAL A CA 1
ATOM 1337 C C . VAL A 1 181 ? -4.84 -22.344 6.672 1 97.38 181 VAL A C 1
ATOM 1339 O O . VAL A 1 181 ? -5.863 -22.781 7.191 1 97.38 181 VAL A O 1
ATOM 1342 N N . LEU A 1 182 ? -3.885 -23.141 6.27 1 98.5 182 LEU A N 1
ATOM 1343 C CA . LEU A 1 182 ? -3.988 -24.594 6.398 1 98.5 182 LEU A CA 1
ATOM 1344 C C . LEU A 1 182 ? -4.094 -25 7.863 1 98.5 182 LEU A C 1
ATOM 1346 O O . LEU A 1 182 ? -4.953 -25.812 8.227 1 98.5 182 LEU A O 1
ATOM 1350 N N . LYS A 1 183 ? -3.277 -24.422 8.664 1 98.19 183 LYS A N 1
ATOM 1351 C CA . LYS A 1 183 ? -3.332 -24.734 10.094 1 98.19 183 LYS A CA 1
ATOM 1352 C C . LYS A 1 183 ? -4.676 -24.328 10.688 1 98.19 183 LYS A C 1
ATOM 1354 O O . LYS A 1 183 ? -5.266 -25.094 11.469 1 98.19 183 LYS A O 1
ATOM 1359 N N . ALA A 1 184 ? -5.141 -23.219 10.32 1 96.44 184 ALA A N 1
ATOM 1360 C CA . ALA A 1 184 ? -6.426 -22.734 10.812 1 96.44 184 ALA A CA 1
ATOM 1361 C C . ALA A 1 184 ? -7.559 -23.672 10.383 1 96.44 184 ALA A C 1
ATOM 1363 O O . ALA A 1 184 ? -8.562 -23.812 11.086 1 96.44 184 ALA A O 1
ATOM 1364 N N . ALA A 1 185 ? -7.352 -24.328 9.266 1 97.19 185 ALA A N 1
ATOM 1365 C CA . ALA A 1 185 ? -8.352 -25.25 8.734 1 97.19 185 ALA A CA 1
ATOM 1366 C C . ALA A 1 185 ? -8.227 -26.625 9.383 1 97.19 185 ALA A C 1
ATOM 1368 O O . ALA A 1 185 ? -9.008 -27.531 9.094 1 97.19 185 ALA A O 1
ATOM 1369 N N . GLY A 1 186 ? -7.23 -26.797 10.227 1 97.62 186 GLY A N 1
ATOM 1370 C CA . GLY A 1 186 ? -7.102 -28.047 10.977 1 97.62 186 GLY A CA 1
ATOM 1371 C C . GLY A 1 186 ? -5.949 -28.906 10.492 1 97.62 186 GLY A C 1
ATOM 1372 O O . GLY A 1 186 ? -5.781 -30.047 10.953 1 97.62 186 GLY A O 1
ATOM 1373 N N . PHE A 1 187 ? -5.16 -28.406 9.609 1 98.31 187 PHE A N 1
ATOM 1374 C CA . PHE A 1 187 ? -3.994 -29.141 9.141 1 98.31 187 PHE A CA 1
ATOM 1375 C C . PHE A 1 187 ? -2.969 -29.312 10.258 1 98.31 187 PHE A C 1
ATOM 1377 O O . PHE A 1 187 ? -2.537 -28.312 10.859 1 98.31 187 PHE A O 1
ATOM 1384 N N . PRO A 1 188 ? -2.551 -30.484 10.539 1 98.25 188 PRO A N 1
ATOM 1385 C CA . PRO A 1 188 ? -1.601 -30.656 11.641 1 98.25 188 PRO A CA 1
ATOM 1386 C C . PRO A 1 188 ? -0.232 -30.047 11.344 1 98.25 188 PRO A C 1
ATOM 1388 O O . PRO A 1 188 ? 0.354 -30.328 10.289 1 98.25 188 PRO A O 1
ATOM 1391 N N . ALA A 1 189 ? 0.258 -29.375 12.258 1 98 189 ALA A N 1
ATOM 1392 C CA . ALA A 1 189 ? 1.553 -28.719 12.102 1 98 189 ALA A CA 1
ATOM 1393 C C . ALA A 1 189 ? 2.66 -29.734 11.852 1 98 189 ALA A C 1
ATOM 1395 O O . ALA A 1 189 ? 3.611 -29.469 11.117 1 98 189 ALA A O 1
ATOM 1396 N N . GLN A 1 190 ? 2.516 -30.906 12.406 1 97.75 190 GLN A N 1
ATOM 1397 C CA . GLN A 1 190 ? 3.557 -31.922 12.32 1 97.75 190 GLN A CA 1
ATOM 1398 C C . GLN A 1 190 ? 3.594 -32.562 10.93 1 97.75 190 GLN A C 1
ATOM 1400 O O . GLN A 1 190 ? 4.547 -33.25 10.594 1 97.75 190 GLN A O 1
ATOM 1405 N N . ASN A 1 191 ? 2.52 -32.344 10.109 1 98.62 191 ASN A N 1
ATOM 1406 C CA . ASN A 1 191 ? 2.469 -32.875 8.766 1 98.62 191 ASN A CA 1
ATOM 1407 C C . ASN A 1 191 ? 2.973 -31.891 7.727 1 98.62 191 ASN A C 1
ATOM 1409 O O . ASN A 1 191 ? 2.871 -32.125 6.523 1 98.62 191 ASN A O 1
ATOM 1413 N N . ILE A 1 192 ? 3.48 -30.75 8.234 1 98.75 192 ILE A N 1
ATOM 1414 C CA . ILE A 1 192 ? 4.078 -29.75 7.344 1 98.75 192 ILE A CA 1
ATOM 1415 C C . ILE A 1 192 ? 5.59 -29.969 7.273 1 98.75 192 ILE A C 1
ATOM 1417 O O . ILE A 1 192 ? 6.289 -29.828 8.281 1 98.75 192 ILE A O 1
ATOM 1421 N N . TYR A 1 193 ? 6.078 -30.312 6.07 1 98.75 193 TYR A N 1
ATOM 1422 C CA . TYR A 1 193 ? 7.484 -30.656 5.906 1 98.75 193 TYR A CA 1
ATOM 1423 C C . TYR A 1 193 ? 8.211 -29.609 5.07 1 98.75 193 TYR A C 1
ATOM 1425 O O . TYR A 1 193 ? 7.84 -29.359 3.924 1 98.75 193 TYR A O 1
ATOM 1433 N N . ASP A 1 194 ? 9.227 -29.078 5.629 1 98.38 194 ASP A N 1
ATOM 1434 C CA . ASP A 1 194 ? 10 -28.047 4.957 1 98.38 194 ASP A CA 1
ATOM 1435 C C . ASP A 1 194 ? 10.844 -28.641 3.83 1 98.38 194 ASP A C 1
ATOM 1437 O O . ASP A 1 194 ? 11.531 -29.641 4.02 1 98.38 194 ASP A O 1
ATOM 1441 N N . ALA A 1 195 ? 10.75 -28.078 2.711 1 98.62 195 ALA A N 1
ATOM 1442 C CA . ALA A 1 195 ? 11.586 -28.391 1.557 1 98.62 195 ALA A CA 1
ATOM 1443 C C . ALA A 1 195 ? 12.336 -27.156 1.063 1 98.62 195 ALA A C 1
ATOM 1445 O O . ALA A 1 195 ? 11.953 -26.562 0.057 1 98.62 195 ALA A O 1
ATOM 1446 N N . PRO A 1 196 ? 13.43 -26.797 1.683 1 98.31 196 PRO A N 1
ATOM 1447 C CA . PRO A 1 196 ? 14.164 -25.594 1.298 1 98.31 196 PRO A CA 1
ATOM 1448 C C . PRO A 1 196 ? 14.82 -25.703 -0.077 1 98.31 196 PRO A C 1
ATOM 1450 O O . PRO A 1 196 ? 15.625 -26.609 -0.304 1 98.31 196 PRO A O 1
ATOM 1453 N N . GLN A 1 197 ? 14.492 -24.875 -0.969 1 96.62 197 GLN A N 1
ATOM 1454 C CA . GLN A 1 197 ? 15.094 -24.891 -2.299 1 96.62 197 GLN A CA 1
ATOM 1455 C C . GLN A 1 197 ? 16.281 -23.953 -2.387 1 96.62 197 GLN A C 1
ATOM 1457 O O . GLN A 1 197 ? 16.297 -22.891 -1.739 1 96.62 197 GLN A O 1
ATOM 1462 N N . ALA A 1 198 ? 17.172 -24.266 -3.277 1 92.62 198 ALA A N 1
ATOM 1463 C CA . ALA A 1 198 ? 18.406 -23.5 -3.438 1 92.62 198 ALA A CA 1
ATOM 1464 C C . ALA A 1 198 ? 18.203 -22.297 -4.355 1 92.62 198 ALA A C 1
ATOM 1466 O O . ALA A 1 198 ? 18.859 -21.281 -4.215 1 92.62 198 ALA A O 1
ATOM 1467 N N . LYS A 1 199 ? 17.344 -22.484 -5.348 1 87.06 199 LYS A N 1
ATOM 1468 C CA . LYS A 1 199 ? 16.938 -21.484 -6.332 1 87.06 199 LYS A CA 1
ATOM 1469 C C . LYS A 1 199 ? 15.414 -21.5 -6.523 1 87.06 199 LYS A C 1
ATOM 1471 O O . LYS A 1 199 ? 14.742 -22.438 -6.074 1 87.06 199 LYS A O 1
ATOM 1476 N N . THR A 1 200 ? 14.961 -20.547 -7.18 1 90.31 200 THR A N 1
ATOM 1477 C CA . THR A 1 200 ? 13.508 -20.422 -7.273 1 90.31 200 THR A CA 1
ATOM 1478 C C . THR A 1 200 ? 12.984 -21.094 -8.539 1 90.31 200 THR A C 1
ATOM 1480 O O . THR A 1 200 ? 11.891 -20.781 -9.016 1 90.31 200 THR A O 1
ATOM 1483 N N . ASP A 1 201 ? 13.781 -22.016 -9.07 1 89.69 201 ASP A N 1
ATOM 1484 C CA . ASP A 1 201 ? 13.391 -22.703 -10.305 1 89.69 201 ASP A CA 1
ATOM 1485 C C . ASP A 1 201 ? 12.789 -24.062 -10 1 89.69 201 ASP A C 1
ATOM 1487 O O . ASP A 1 201 ? 12.828 -24.531 -8.859 1 89.69 201 ASP A O 1
ATOM 1491 N N . THR A 1 202 ? 12.328 -24.688 -11.055 1 94.69 202 THR A N 1
ATOM 1492 C CA . THR A 1 202 ? 11.625 -25.953 -10.945 1 94.69 202 THR A CA 1
ATOM 1493 C C . THR A 1 202 ? 12.578 -27.062 -10.492 1 94.69 202 THR A C 1
ATOM 1495 O O . THR A 1 202 ? 12.219 -27.891 -9.648 1 94.69 202 THR A O 1
ATOM 1498 N N . GLU A 1 203 ? 13.758 -27.047 -11.008 1 95.56 203 GLU A N 1
ATOM 1499 C CA . GLU A 1 203 ? 14.711 -28.109 -10.703 1 95.56 203 GLU A CA 1
ATOM 1500 C C . GLU A 1 203 ? 15.086 -28.109 -9.227 1 95.56 203 GLU A C 1
ATOM 1502 O O . GLU A 1 203 ? 15.117 -29.156 -8.586 1 95.56 203 GLU A O 1
ATOM 1507 N N . ALA A 1 204 ? 15.328 -26.938 -8.672 1 95.5 204 ALA A N 1
ATOM 1508 C CA . ALA A 1 204 ? 15.68 -26.844 -7.258 1 95.5 204 ALA A CA 1
ATOM 1509 C C . ALA A 1 204 ? 14.523 -27.281 -6.367 1 95.5 204 ALA A C 1
ATOM 1511 O O . ALA A 1 204 ? 14.734 -27.938 -5.344 1 95.5 204 ALA A O 1
ATOM 1512 N N . ALA A 1 205 ? 13.367 -26.969 -6.789 1 97.88 205 ALA A N 1
ATOM 1513 C CA . ALA A 1 205 ? 12.188 -27.359 -6.035 1 97.88 205 ALA A CA 1
ATOM 1514 C C . ALA A 1 205 ? 11.977 -28.875 -6.098 1 97.88 205 ALA A C 1
ATOM 1516 O O . ALA A 1 205 ? 11.625 -29.5 -5.09 1 97.88 205 ALA A O 1
ATOM 1517 N N . LEU A 1 206 ? 12.164 -29.453 -7.27 1 98.5 206 LEU A N 1
ATOM 1518 C CA . LEU A 1 206 ? 12.062 -30.906 -7.441 1 98.5 206 LEU A CA 1
ATOM 1519 C C . LEU A 1 206 ? 13.016 -31.625 -6.492 1 98.5 206 LEU A C 1
ATOM 1521 O O . LEU A 1 206 ? 12.609 -32.562 -5.805 1 98.5 206 LEU A O 1
ATOM 1525 N N . ASN A 1 207 ? 14.219 -31.172 -6.422 1 98.44 207 ASN A N 1
ATOM 1526 C CA . ASN A 1 207 ? 15.227 -31.797 -5.578 1 98.44 207 ASN A CA 1
ATOM 1527 C C . ASN A 1 207 ? 14.859 -31.703 -4.102 1 98.44 207 ASN A C 1
ATOM 1529 O O . ASN A 1 207 ? 14.938 -32.688 -3.373 1 98.44 207 ASN A O 1
ATOM 1533 N N . ALA A 1 208 ? 14.43 -30.547 -3.674 1 98.62 208 ALA A N 1
ATOM 1534 C CA . ALA A 1 208 ? 14.055 -30.328 -2.275 1 98.62 208 ALA A CA 1
ATOM 1535 C C . ALA A 1 208 ? 12.852 -31.188 -1.894 1 98.62 208 ALA A C 1
ATOM 1537 O O . ALA A 1 208 ? 12.836 -31.812 -0.832 1 98.62 208 ALA A O 1
ATOM 1538 N N . ALA A 1 209 ? 11.906 -31.266 -2.771 1 98.81 209 ALA A N 1
ATOM 1539 C CA . ALA A 1 209 ? 10.68 -32.031 -2.508 1 98.81 209 ALA A CA 1
ATOM 1540 C C . ALA A 1 209 ? 10.938 -33.531 -2.508 1 98.81 209 ALA A C 1
ATOM 1542 O O . ALA A 1 209 ? 10.328 -34.25 -1.736 1 98.81 209 ALA A O 1
ATOM 1543 N N . THR A 1 210 ? 11.789 -33.938 -3.375 1 98.69 210 THR A N 1
ATOM 1544 C CA . THR A 1 210 ? 12.125 -35.375 -3.441 1 98.69 210 THR A CA 1
ATOM 1545 C C . THR A 1 210 ? 12.688 -35.844 -2.109 1 98.69 210 THR A C 1
ATOM 1547 O O . THR A 1 210 ? 12.367 -36.938 -1.652 1 98.69 210 THR A O 1
ATOM 1550 N N . THR A 1 211 ? 13.477 -35 -1.499 1 98.44 211 THR A N 1
ATOM 1551 C CA . THR A 1 211 ? 14.039 -35.344 -0.197 1 98.44 211 THR A CA 1
ATOM 1552 C C . THR A 1 211 ? 12.938 -35.562 0.835 1 98.44 211 THR A C 1
ATOM 1554 O O . THR A 1 211 ? 12.977 -36.5 1.615 1 98.44 211 THR A O 1
ATOM 1557 N N . VAL A 1 212 ? 11.953 -34.719 0.821 1 98.75 212 VAL A N 1
ATOM 1558 C CA . VAL A 1 212 ? 10.828 -34.812 1.752 1 98.75 212 VAL A CA 1
ATOM 1559 C C . VAL A 1 212 ? 10.031 -36.094 1.506 1 98.75 212 VAL A C 1
ATOM 1561 O O . VAL A 1 212 ? 9.711 -36.812 2.449 1 98.75 212 VAL A O 1
ATOM 1564 N N . LEU A 1 213 ? 9.758 -36.406 0.283 1 98.69 213 LEU A N 1
ATOM 1565 C CA . LEU A 1 213 ? 8.938 -37.562 -0.083 1 98.69 213 LEU A CA 1
ATOM 1566 C C . LEU A 1 213 ? 9.633 -38.844 0.291 1 98.69 213 LEU A C 1
ATOM 1568 O O . LEU A 1 213 ? 8.992 -39.781 0.779 1 98.69 213 LEU A O 1
ATOM 1572 N N . ASN A 1 214 ? 10.922 -38.875 0.102 1 98.25 214 ASN A N 1
ATOM 1573 C CA . ASN A 1 214 ? 11.688 -40.062 0.45 1 98.25 214 ASN A CA 1
ATOM 1574 C C . ASN A 1 214 ? 11.703 -40.312 1.958 1 98.25 214 ASN A C 1
ATOM 1576 O O . ASN A 1 214 ? 11.688 -41.438 2.408 1 98.25 214 ASN A O 1
ATOM 1580 N N . LYS A 1 215 ? 11.711 -39.219 2.674 1 98.12 215 LYS A N 1
ATOM 1581 C CA . LYS A 1 215 ? 11.758 -39.312 4.129 1 98.12 215 LYS A CA 1
ATOM 1582 C C . LYS A 1 215 ? 10.398 -39.688 4.699 1 98.12 215 LYS A C 1
ATOM 1584 O O . LYS A 1 215 ? 10.305 -40.156 5.84 1 98.12 215 LYS A O 1
ATOM 1589 N N . HIS A 1 216 ? 9.344 -39.469 3.9 1 98.25 216 HIS A N 1
ATOM 1590 C CA . HIS A 1 216 ? 7.98 -39.688 4.367 1 98.25 216 HIS A CA 1
ATOM 1591 C C . HIS A 1 216 ? 7.199 -40.562 3.379 1 98.25 216 HIS A C 1
ATOM 1593 O O . HIS A 1 216 ? 6.102 -40.188 2.961 1 98.25 216 HIS A O 1
ATOM 1599 N N . ALA A 1 217 ? 7.727 -41.688 3.104 1 97.38 217 ALA A N 1
ATOM 1600 C CA . ALA A 1 217 ? 7.219 -42.562 2.051 1 97.38 217 ALA A CA 1
ATOM 1601 C C . ALA A 1 217 ? 5.871 -43.156 2.443 1 97.38 217 ALA A C 1
ATOM 1603 O O . ALA A 1 217 ? 5.148 -43.656 1.591 1 97.38 217 ALA A O 1
ATOM 1604 N N . ASP A 1 218 ? 5.539 -43.062 3.656 1 97.12 218 ASP A N 1
ATOM 1605 C CA . ASP A 1 218 ? 4.301 -43.656 4.16 1 97.12 218 ASP A CA 1
ATOM 1606 C C . ASP A 1 218 ? 3.107 -42.75 3.863 1 97.12 218 ASP A C 1
ATOM 1608 O O . ASP A 1 218 ? 1.959 -43.188 3.895 1 97.12 218 ASP A O 1
ATOM 1612 N N . VAL A 1 219 ? 3.365 -41.469 3.643 1 98.19 219 VAL A N 1
ATOM 1613 C CA . VAL A 1 219 ? 2.303 -40.5 3.355 1 98.19 219 VAL A CA 1
ATOM 1614 C C . VAL A 1 219 ? 1.807 -40.688 1.924 1 98.19 219 VAL A C 1
ATOM 1616 O O . VAL A 1 219 ? 2.605 -40.75 0.987 1 98.19 219 VAL A O 1
ATOM 1619 N N . LYS A 1 220 ? 0.509 -40.781 1.727 1 97.19 220 LYS A N 1
ATOM 1620 C CA . LYS A 1 220 ? -0.033 -41.094 0.413 1 97.19 220 LYS A CA 1
ATOM 1621 C C . LYS A 1 220 ? -0.701 -39.875 -0.231 1 97.19 220 LYS A C 1
ATOM 1623 O O . LYS A 1 220 ? -0.894 -39.844 -1.448 1 97.19 220 LYS A O 1
ATOM 1628 N N . TYR A 1 221 ? -1.224 -38.938 0.63 1 98.81 221 TYR A N 1
ATOM 1629 C CA . TYR A 1 221 ? -1.878 -37.719 0.158 1 98.81 221 TYR A CA 1
ATOM 1630 C C . TYR A 1 221 ? -1.025 -36.5 0.452 1 98.81 221 TYR A C 1
ATOM 1632 O O . TYR A 1 221 ? -0.526 -36.344 1.567 1 98.81 221 TYR A O 1
ATOM 1640 N N . TRP A 1 222 ? -0.821 -35.656 -0.624 1 98.94 222 TRP A N 1
ATOM 1641 C CA . TRP A 1 222 ? 0.116 -34.531 -0.477 1 98.94 222 TRP A CA 1
ATOM 1642 C C . TRP A 1 222 ? -0.495 -33.25 -0.992 1 98.94 222 TRP A C 1
ATOM 1644 O O . TRP A 1 222 ? -1.198 -33.25 -2.006 1 98.94 222 TRP A O 1
ATOM 1654 N N . VAL A 1 223 ? -0.167 -32.188 -0.29 1 98.94 223 VAL A N 1
ATOM 1655 C CA . VAL A 1 223 ? -0.347 -30.859 -0.846 1 98.94 223 VAL A CA 1
ATOM 1656 C C . VAL A 1 223 ? 1.007 -30.172 -0.977 1 98.94 223 VAL A C 1
ATOM 1658 O O . VAL A 1 223 ? 1.973 -30.547 -0.312 1 98.94 223 VAL A O 1
ATOM 1661 N N . ALA A 1 224 ? 1.093 -29.188 -1.915 1 98.94 224 ALA A N 1
ATOM 1662 C CA . ALA A 1 224 ? 2.334 -28.438 -2.127 1 98.94 224 ALA A CA 1
ATOM 1663 C C . ALA A 1 224 ? 2.07 -26.938 -2.201 1 98.94 224 ALA A C 1
ATOM 1665 O O . ALA A 1 224 ? 1.162 -26.5 -2.908 1 98.94 224 ALA A O 1
ATOM 1666 N N . VAL A 1 225 ? 2.844 -26.172 -1.432 1 98.81 225 VAL A N 1
ATOM 1667 C CA . VAL A 1 225 ? 2.852 -24.719 -1.479 1 98.81 225 VAL A CA 1
ATOM 1668 C C . VAL A 1 225 ? 4.273 -24.219 -1.733 1 98.81 225 VAL A C 1
ATOM 1670 O O . VAL A 1 225 ? 5.246 -24.875 -1.343 1 98.81 225 VAL A O 1
ATOM 1673 N N . GLY A 1 226 ? 4.379 -23.156 -2.404 1 98.38 226 GLY A N 1
ATOM 1674 C CA . GLY A 1 226 ? 5.656 -22.547 -2.729 1 98.38 226 GLY A CA 1
ATOM 1675 C C . GLY A 1 226 ? 5.527 -21.094 -3.164 1 98.38 226 GLY A C 1
ATOM 1676 O O . GLY A 1 226 ? 4.418 -20.562 -3.246 1 98.38 226 GLY A O 1
ATOM 1677 N N . LEU A 1 227 ? 6.664 -20.5 -3.396 1 96.5 227 LEU A N 1
ATOM 1678 C CA . LEU A 1 227 ? 6.707 -19.062 -3.633 1 96.5 227 LEU A CA 1
ATOM 1679 C C . LEU A 1 227 ? 6.156 -18.719 -5.016 1 96.5 227 LEU A C 1
ATOM 1681 O O . LEU A 1 227 ? 5.762 -17.578 -5.27 1 96.5 227 LEU A O 1
ATOM 1685 N N . ASN A 1 228 ? 6.258 -19.625 -5.984 1 95.19 228 ASN A N 1
ATOM 1686 C CA . ASN A 1 228 ? 5.848 -19.406 -7.367 1 95.19 228 ASN A CA 1
ATOM 1687 C C . ASN A 1 228 ? 5.43 -20.703 -8.047 1 95.19 228 ASN A C 1
ATOM 1689 O O . ASN A 1 228 ? 5.418 -21.766 -7.41 1 95.19 228 ASN A O 1
ATOM 1693 N N . ASP A 1 229 ? 4.984 -20.656 -9.258 1 96.5 229 ASP A N 1
ATOM 1694 C CA . ASP A 1 229 ? 4.551 -21.812 -10.031 1 96.5 229 ASP A CA 1
ATOM 1695 C C . ASP A 1 229 ? 5.668 -22.844 -10.148 1 96.5 229 ASP A C 1
ATOM 1697 O O . ASP A 1 229 ? 5.43 -24.047 -10.008 1 96.5 229 ASP A O 1
ATOM 1701 N N . GLU A 1 230 ? 6.879 -22.438 -10.32 1 94.31 230 GLU A N 1
ATOM 1702 C CA . GLU A 1 230 ? 8.023 -23.328 -10.531 1 94.31 230 GLU A CA 1
ATOM 1703 C C . GLU A 1 230 ? 8.305 -24.156 -9.289 1 94.31 230 GLU A C 1
ATOM 1705 O O . GLU A 1 230 ? 8.602 -25.359 -9.391 1 94.31 230 GLU A O 1
ATOM 1710 N N . ALA A 1 231 ? 8.148 -23.484 -8.18 1 97.38 231 ALA A N 1
ATOM 1711 C CA . ALA A 1 231 ? 8.352 -24.203 -6.926 1 97.38 231 ALA A CA 1
ATOM 1712 C C . ALA A 1 231 ? 7.328 -25.328 -6.758 1 97.38 231 ALA A C 1
ATOM 1714 O O . ALA A 1 231 ? 7.684 -26.469 -6.449 1 97.38 231 ALA A O 1
ATOM 1715 N N . VAL A 1 232 ? 6.109 -25.031 -7.012 1 98.69 232 VAL A N 1
ATOM 1716 C CA . VAL A 1 232 ? 5.039 -26 -6.828 1 98.69 232 VAL A CA 1
ATOM 1717 C C . VAL A 1 232 ? 5.121 -27.078 -7.906 1 98.69 232 VAL A C 1
ATOM 1719 O O . VAL A 1 232 ? 4.91 -28.25 -7.625 1 98.69 232 VAL A O 1
ATOM 1722 N N . LEU A 1 233 ? 5.449 -26.656 -9.102 1 98.06 233 LEU A N 1
ATOM 1723 C CA . LEU A 1 233 ? 5.621 -27.641 -10.164 1 98.06 233 LEU A CA 1
ATOM 1724 C C . LEU A 1 233 ? 6.746 -28.609 -9.836 1 98.06 233 LEU A C 1
ATOM 1726 O O . LEU A 1 233 ? 6.645 -29.812 -10.117 1 98.06 233 LEU A O 1
ATOM 1730 N N . GLY A 1 234 ? 7.836 -28.094 -9.281 1 98.5 234 GLY A N 1
ATOM 1731 C CA . GLY A 1 234 ? 8.891 -28.984 -8.828 1 98.5 234 GLY A CA 1
ATOM 1732 C C . GLY A 1 234 ? 8.414 -30.016 -7.832 1 98.5 234 GLY A C 1
ATOM 1733 O O . GLY A 1 234 ? 8.766 -31.203 -7.938 1 98.5 234 GLY A O 1
ATOM 1734 N N . ALA A 1 235 ? 7.629 -29.625 -6.883 1 98.88 235 ALA A N 1
ATOM 1735 C CA . ALA A 1 235 ? 7.07 -30.547 -5.895 1 98.88 235 ALA A CA 1
ATOM 1736 C C . ALA A 1 235 ? 6.148 -31.578 -6.551 1 98.88 235 ALA A C 1
ATOM 1738 O O . ALA A 1 235 ? 6.195 -32.75 -6.223 1 98.88 235 ALA A O 1
ATOM 1739 N N . VAL A 1 236 ? 5.32 -31.156 -7.473 1 98.81 236 VAL A N 1
ATOM 1740 C CA . VAL A 1 236 ? 4.406 -32.031 -8.18 1 98.81 236 VAL A CA 1
ATOM 1741 C C . VAL A 1 236 ? 5.203 -33.094 -8.969 1 98.81 236 VAL A C 1
ATOM 1743 O O . VAL A 1 236 ? 4.891 -34.281 -8.938 1 98.81 236 VAL A O 1
ATOM 1746 N N . ARG A 1 237 ? 6.246 -32.594 -9.648 1 98.62 237 ARG A N 1
ATOM 1747 C CA . ARG A 1 237 ? 7.09 -33.531 -10.391 1 98.62 237 ARG A CA 1
ATOM 1748 C C . ARG A 1 237 ? 7.758 -34.531 -9.461 1 98.62 237 ARG A C 1
ATOM 1750 O O . ARG A 1 237 ? 7.934 -35.688 -9.812 1 98.62 237 ARG A O 1
ATOM 1757 N N . ALA A 1 238 ? 8.148 -34.094 -8.297 1 98.81 238 ALA A N 1
ATOM 1758 C CA . ALA A 1 238 ? 8.742 -34.969 -7.316 1 98.81 238 ALA A CA 1
ATOM 1759 C C . ALA A 1 238 ? 7.762 -36.094 -6.918 1 98.81 238 ALA A C 1
ATOM 1761 O O . ALA A 1 238 ? 8.141 -37.25 -6.793 1 98.81 238 ALA A O 1
ATOM 1762 N N . THR A 1 239 ? 6.488 -35.75 -6.723 1 98.75 239 THR A N 1
ATOM 1763 C CA . THR A 1 239 ? 5.5 -36.75 -6.367 1 98.75 239 THR A CA 1
ATOM 1764 C C . THR A 1 239 ? 5.34 -37.781 -7.492 1 98.75 239 THR A C 1
ATOM 1766 O O . THR A 1 239 ? 5.207 -38.969 -7.234 1 98.75 239 THR A O 1
ATOM 1769 N N . GLU A 1 240 ? 5.371 -37.344 -8.664 1 98.31 240 GLU A N 1
ATOM 1770 C CA . GLU A 1 240 ? 5.289 -38.219 -9.812 1 98.31 240 GLU A CA 1
ATOM 1771 C C . GLU A 1 240 ? 6.473 -39.188 -9.844 1 98.31 240 GLU A C 1
ATOM 1773 O O . GLU A 1 240 ? 6.305 -40.375 -10.125 1 98.31 240 GLU A O 1
ATOM 1778 N N . SER A 1 241 ? 7.594 -38.688 -9.578 1 97.62 241 SER A N 1
ATOM 1779 C CA . SER A 1 241 ? 8.82 -39.469 -9.656 1 97.62 241 SER A CA 1
ATOM 1780 C C . SER A 1 241 ? 8.812 -40.625 -8.641 1 97.62 241 SER A C 1
ATOM 1782 O O . SER A 1 241 ? 9.484 -41.625 -8.836 1 97.62 241 SER A O 1
ATOM 1784 N N . VAL A 1 242 ? 8.023 -40.469 -7.566 1 97.56 242 VAL A N 1
ATOM 1785 C CA . VAL A 1 242 ? 8.016 -41.5 -6.539 1 97.56 242 VAL A CA 1
ATOM 1786 C C . VAL A 1 242 ? 6.715 -42.312 -6.621 1 97.56 242 VAL A C 1
ATOM 1788 O O . VAL A 1 242 ? 6.398 -43.094 -5.719 1 97.56 242 VAL A O 1
ATOM 1791 N N . GLY A 1 243 ? 5.926 -42.031 -7.605 1 97.44 243 GLY A N 1
ATOM 1792 C CA . GLY A 1 243 ? 4.812 -42.906 -7.93 1 97.44 243 GLY A CA 1
ATOM 1793 C C . GLY A 1 243 ? 3.516 -42.5 -7.262 1 97.44 243 GLY A C 1
ATOM 1794 O O . GLY A 1 243 ? 2.57 -43.312 -7.191 1 97.44 243 GLY A O 1
ATOM 1795 N N . ILE A 1 244 ? 3.375 -41.312 -6.746 1 98.31 244 ILE A N 1
ATOM 1796 C CA . ILE A 1 244 ? 2.125 -40.812 -6.184 1 98.31 244 ILE A CA 1
ATOM 1797 C C . ILE A 1 244 ? 1.196 -40.375 -7.305 1 98.31 244 ILE A C 1
ATOM 1799 O O . ILE A 1 244 ? 1.575 -39.531 -8.133 1 98.31 244 ILE A O 1
ATOM 1803 N N . PRO A 1 245 ? 0.04 -40.938 -7.367 1 98.06 245 PRO A N 1
ATOM 1804 C CA . PRO A 1 245 ? -0.856 -40.531 -8.461 1 98.06 245 PRO A CA 1
ATOM 1805 C C . PRO A 1 245 ? -1.324 -39.094 -8.352 1 98.06 245 PRO A C 1
ATOM 1807 O O . PRO A 1 245 ? -1.456 -38.562 -7.246 1 98.06 245 PRO A O 1
ATOM 1810 N N . ALA A 1 246 ? -1.662 -38.438 -9.453 1 98.25 246 ALA A N 1
ATOM 1811 C CA . ALA A 1 246 ? -2.09 -37.062 -9.531 1 98.25 246 ALA A CA 1
ATOM 1812 C C . ALA A 1 246 ? -3.314 -36.812 -8.656 1 98.25 246 ALA A C 1
ATOM 1814 O O . ALA A 1 246 ? -3.467 -35.719 -8.078 1 98.25 246 ALA A O 1
ATOM 1815 N N . THR A 1 247 ? -4.152 -37.781 -8.5 1 98.25 247 THR A N 1
ATOM 1816 C CA . THR A 1 247 ? -5.387 -37.656 -7.734 1 98.25 247 THR A CA 1
ATOM 1817 C C . THR A 1 247 ? -5.086 -37.5 -6.246 1 98.25 247 THR A C 1
ATOM 1819 O O . THR A 1 247 ? -5.949 -37.062 -5.477 1 98.25 247 THR A O 1
ATOM 1822 N N . ASN A 1 248 ? -3.848 -37.875 -5.84 1 98.81 248 ASN A N 1
ATOM 1823 C CA . ASN A 1 248 ? -3.457 -37.781 -4.438 1 98.81 248 ASN A CA 1
ATOM 1824 C C . ASN A 1 248 ? -2.623 -36.531 -4.172 1 98.81 248 ASN A C 1
ATOM 1826 O O . ASN A 1 248 ? -1.979 -36.406 -3.129 1 98.81 248 ASN A O 1
ATOM 1830 N N . VAL A 1 249 ? -2.627 -35.594 -5.137 1 98.94 249 VAL A N 1
ATOM 1831 C CA . VAL A 1 249 ? -1.781 -34.406 -4.984 1 98.94 249 VAL A CA 1
ATOM 1832 C C . VAL A 1 249 ? -2.592 -33.156 -5.289 1 98.94 249 VAL A C 1
ATOM 1834 O O . VAL A 1 249 ? -3.35 -33.125 -6.258 1 98.94 249 VAL A O 1
ATOM 1837 N N . ILE A 1 250 ? -2.488 -32.125 -4.418 1 98.88 250 ILE A N 1
ATOM 1838 C CA . ILE A 1 250 ? -3.016 -30.797 -4.66 1 98.88 250 ILE A CA 1
ATOM 1839 C C . ILE A 1 250 ? -1.887 -29.781 -4.559 1 98.88 250 ILE A C 1
ATOM 1841 O O . ILE A 1 250 ? -1.447 -29.438 -3.459 1 98.88 250 ILE A O 1
ATOM 1845 N N . GLY A 1 251 ? -1.416 -29.344 -5.727 1 98.88 251 GLY A N 1
ATOM 1846 C CA . GLY A 1 251 ? -0.46 -28.25 -5.762 1 98.88 251 GLY A CA 1
ATOM 1847 C C . GLY A 1 251 ? -1.056 -26.953 -6.277 1 98.88 251 GLY A C 1
ATOM 1848 O O . GLY A 1 251 ? -1.728 -26.938 -7.312 1 98.88 251 GLY A O 1
ATOM 1849 N N . VAL A 1 252 ? -0.841 -25.859 -5.547 1 98.81 252 VAL A N 1
ATOM 1850 C CA . VAL A 1 252 ? -1.299 -24.547 -6.004 1 98.81 252 VAL A CA 1
ATOM 1851 C C . VAL A 1 252 ? -0.116 -23.578 -6.082 1 98.81 252 VAL A C 1
ATOM 1853 O O . VAL A 1 252 ? 0.511 -23.266 -5.066 1 98.81 252 VAL A O 1
ATOM 1856 N N . GLY A 1 253 ? 0.198 -23.141 -7.281 1 98.25 253 GLY A N 1
ATOM 1857 C CA . GLY A 1 253 ? 1.295 -22.219 -7.52 1 98.25 253 GLY A CA 1
ATOM 1858 C C . GLY A 1 253 ? 0.868 -20.75 -7.48 1 98.25 253 GLY A C 1
ATOM 1859 O O . GLY A 1 253 ? -0.257 -20.453 -7.082 1 98.25 253 GLY A O 1
ATOM 1860 N N . ILE A 1 254 ? 1.799 -19.891 -7.723 1 96.5 254 ILE A N 1
ATOM 1861 C CA . ILE A 1 254 ? 1.603 -18.438 -7.785 1 96.5 254 ILE A CA 1
ATOM 1862 C C . ILE A 1 254 ? 2.295 -17.875 -9.023 1 96.5 254 ILE A C 1
ATOM 1864 O O . ILE A 1 254 ? 3.461 -18.188 -9.281 1 96.5 254 ILE A O 1
ATOM 1868 N N . GLY A 1 255 ? 1.543 -17.016 -9.727 1 93.31 255 GLY A N 1
ATOM 1869 C CA . GLY A 1 255 ? 2.156 -16.281 -10.828 1 93.31 255 GLY A CA 1
ATOM 1870 C C . GLY A 1 255 ? 1.389 -16.406 -12.133 1 93.31 255 GLY A C 1
ATOM 1871 O O . GLY A 1 255 ? 1.186 -15.414 -12.828 1 93.31 255 GLY A O 1
ATOM 1872 N N . GLY A 1 256 ? 0.972 -17.625 -12.453 1 93.5 256 GLY A N 1
ATOM 1873 C CA . GLY A 1 256 ? 0.317 -17.859 -13.734 1 93.5 256 GLY A CA 1
ATOM 1874 C C . GLY A 1 256 ? 1.284 -17.906 -14.898 1 93.5 256 GLY A C 1
ATOM 1875 O O . GLY A 1 256 ? 0.971 -17.422 -15.992 1 93.5 256 GLY A O 1
ATOM 1876 N N . ALA A 1 257 ? 2.428 -18.453 -14.664 1 87.25 257 ALA A N 1
ATOM 1877 C CA . ALA A 1 257 ? 3.457 -18.562 -15.695 1 87.25 257 ALA A CA 1
ATOM 1878 C C . ALA A 1 257 ? 3.016 -19.5 -16.812 1 87.25 257 ALA A C 1
ATOM 1880 O O . ALA A 1 257 ? 2.059 -20.266 -16.656 1 87.25 257 ALA A O 1
ATOM 1881 N N . ASP A 1 258 ? 3.711 -19.422 -17.891 1 86.62 258 ASP A N 1
ATOM 1882 C CA . ASP A 1 258 ? 3.432 -20.328 -19 1 86.62 258 ASP A CA 1
ATOM 1883 C C . ASP A 1 258 ? 3.533 -21.797 -18.547 1 86.62 258 ASP A C 1
ATOM 1885 O O . ASP A 1 258 ? 2.797 -22.656 -19.031 1 86.62 258 ASP A O 1
ATOM 1889 N N . SER A 1 259 ? 4.48 -22.031 -17.688 1 89.94 259 SER A N 1
ATOM 1890 C CA . SER A 1 259 ? 4.645 -23.375 -17.156 1 89.94 259 SER A CA 1
ATOM 1891 C C . SER A 1 259 ? 3.375 -23.859 -16.469 1 89.94 259 SER A C 1
ATOM 1893 O O . SER A 1 259 ? 2.984 -25.016 -16.609 1 89.94 259 SER A O 1
ATOM 1895 N N . ALA A 1 260 ? 2.734 -22.984 -15.719 1 94.06 260 ALA A N 1
ATOM 1896 C CA . ALA A 1 260 ? 1.471 -23.297 -15.062 1 94.06 260 ALA A CA 1
ATOM 1897 C C . ALA A 1 260 ? 0.351 -23.484 -16.078 1 94.06 260 ALA A C 1
ATOM 1899 O O . ALA A 1 260 ? -0.409 -24.453 -16.016 1 94.06 260 ALA A O 1
ATOM 1900 N N . ILE A 1 261 ? 0.284 -22.562 -17.047 1 93.75 261 ILE A N 1
ATOM 1901 C CA . ILE A 1 261 ? -0.762 -22.609 -18.062 1 93.75 261 ILE A CA 1
ATOM 1902 C C . ILE A 1 261 ? -0.613 -23.875 -18.891 1 93.75 261 ILE A C 1
ATOM 1904 O O . ILE A 1 261 ? -1.606 -24.531 -19.234 1 93.75 261 ILE A O 1
ATOM 1908 N N . ASN A 1 262 ? 0.601 -24.219 -19.203 1 94.62 262 ASN A N 1
ATOM 1909 C CA . ASN A 1 262 ? 0.859 -25.453 -19.969 1 94.62 262 ASN A CA 1
ATOM 1910 C C . ASN A 1 262 ? 0.405 -26.688 -19.203 1 94.62 262 ASN A C 1
ATOM 1912 O O . ASN A 1 262 ? -0.023 -27.672 -19.797 1 94.62 262 ASN A O 1
ATOM 1916 N N . GLU A 1 263 ? 0.523 -26.656 -17.859 1 96.25 263 GLU A N 1
ATOM 1917 C CA . GLU A 1 263 ? 0.008 -27.766 -17.062 1 96.25 263 GLU A CA 1
ATOM 1918 C C . GLU A 1 263 ? -1.499 -27.922 -17.25 1 96.25 263 GLU A C 1
ATOM 1920 O O . GLU A 1 263 ? -2.004 -29.031 -17.344 1 96.25 263 GLU A O 1
ATOM 1925 N N . PHE A 1 264 ? -2.176 -26.812 -17.281 1 97.06 264 PHE A N 1
ATOM 1926 C CA . PHE A 1 264 ? -3.629 -26.828 -17.406 1 97.06 264 PHE A CA 1
ATOM 1927 C C . PHE A 1 264 ? -4.047 -27.328 -18.797 1 97.06 264 PHE A C 1
ATOM 1929 O O . PHE A 1 264 ? -5.141 -27.875 -18.953 1 97.06 264 PHE A O 1
ATOM 1936 N N . LYS A 1 265 ? -3.215 -27.188 -19.781 1 96.25 265 LYS A N 1
ATOM 1937 C CA . LYS A 1 265 ? -3.533 -27.562 -21.156 1 96.25 265 LYS A CA 1
ATOM 1938 C C . LYS A 1 265 ? -3.318 -29.047 -21.391 1 96.25 265 LYS A C 1
ATOM 1940 O O . LYS A 1 265 ? -3.764 -29.594 -22.391 1 96.25 265 LYS A O 1
ATOM 1945 N N . LYS A 1 266 ? -2.605 -29.703 -20.531 1 96.69 266 LYS A N 1
ATOM 1946 C CA . LYS A 1 266 ? -2.398 -31.141 -20.688 1 96.69 266 LYS A CA 1
ATOM 1947 C C . LYS A 1 266 ? -3.727 -31.891 -20.734 1 96.69 266 LYS A C 1
ATOM 1949 O O . LYS A 1 266 ? -4.688 -31.484 -20.062 1 96.69 266 LYS A O 1
ATOM 1954 N N . PRO A 1 267 ? -3.725 -32.969 -21.469 1 96.38 267 PRO A N 1
ATOM 1955 C CA . PRO A 1 267 ? -4.977 -33.719 -21.578 1 96.38 267 PRO A CA 1
ATOM 1956 C C . PRO A 1 267 ? -5.414 -34.344 -20.25 1 96.38 267 PRO A C 1
ATOM 1958 O O . PRO A 1 267 ? -6.609 -34.5 -20.016 1 96.38 267 PRO A O 1
ATOM 1961 N N . THR A 1 268 ? -4.43 -34.75 -19.484 1 96.31 268 THR A N 1
ATOM 1962 C CA . THR A 1 268 ? -4.727 -35.344 -18.188 1 96.31 268 THR A CA 1
ATOM 1963 C C . THR A 1 268 ? -4.262 -34.406 -17.062 1 96.31 268 THR A C 1
ATOM 1965 O O . THR A 1 268 ? -3.152 -33.875 -17.109 1 96.31 268 THR A O 1
ATOM 1968 N N . ALA A 1 269 ? -5.172 -34.281 -16.047 1 96.31 269 ALA A N 1
ATOM 1969 C CA . ALA A 1 269 ? -4.844 -33.438 -14.898 1 96.31 269 ALA A CA 1
ATOM 1970 C C . ALA A 1 269 ? -3.621 -33.969 -14.156 1 96.31 269 ALA A C 1
ATOM 1972 O O . ALA A 1 269 ? -3.455 -35.188 -14.016 1 96.31 269 ALA A O 1
ATOM 1973 N N . THR A 1 270 ? -2.764 -33.125 -13.695 1 98 270 THR A N 1
ATOM 1974 C CA . THR A 1 270 ? -1.643 -33.469 -12.82 1 98 270 THR A CA 1
ATOM 1975 C C . THR A 1 270 ? -1.916 -33 -11.391 1 98 270 THR A C 1
ATOM 1977 O O . THR A 1 270 ? -3.023 -32.562 -11.078 1 98 270 THR A O 1
ATOM 1980 N N . GLY A 1 271 ? -0.902 -33.156 -10.562 1 98.62 271 GLY A N 1
ATOM 1981 C CA . GLY A 1 271 ? -1.028 -32.688 -9.195 1 98.62 271 GLY A CA 1
ATOM 1982 C C . GLY A 1 271 ? -1.02 -31.172 -9.078 1 98.62 271 GLY A C 1
ATOM 1983 O O . GLY A 1 271 ? -1.285 -30.625 -8.008 1 98.62 271 GLY A O 1
ATOM 1984 N N . PHE A 1 272 ? -0.697 -30.516 -10.156 1 98.75 272 PHE A N 1
ATOM 1985 C CA . PHE A 1 272 ? -0.796 -29.062 -10.211 1 98.75 272 PHE A CA 1
ATOM 1986 C C . PHE A 1 272 ? -2.246 -28.625 -10.383 1 98.75 272 PHE A C 1
ATOM 1988 O O . PHE A 1 272 ? -2.742 -28.531 -11.508 1 98.75 272 PHE A O 1
ATOM 1995 N N . PHE A 1 273 ? -2.857 -28.344 -9.305 1 98.56 273 PHE A N 1
ATOM 1996 C CA . PHE A 1 273 ? -4.305 -28.156 -9.234 1 98.56 273 PHE A CA 1
ATOM 1997 C C . PHE A 1 273 ? -4.695 -26.75 -9.664 1 98.56 273 PHE A C 1
ATOM 1999 O O . PHE A 1 273 ? -5.734 -26.562 -10.305 1 98.56 273 PHE A O 1
ATOM 2006 N N . GLY A 1 274 ? -3.873 -25.781 -9.234 1 98.56 274 GLY A N 1
ATOM 2007 C CA . GLY A 1 274 ? -4.207 -24.406 -9.531 1 98.56 274 GLY A CA 1
ATOM 2008 C C . GLY A 1 274 ? -3.025 -23.453 -9.391 1 98.56 274 GLY A C 1
ATOM 2009 O O . GLY A 1 274 ? -1.915 -23.891 -9.078 1 98.56 274 GLY A O 1
ATOM 2010 N N . THR A 1 275 ? -3.254 -22.141 -9.742 1 98.31 275 THR A N 1
ATOM 2011 C CA . THR A 1 275 ? -2.287 -21.062 -9.562 1 98.31 275 THR A CA 1
ATOM 2012 C C . THR A 1 275 ? -2.998 -19.75 -9.297 1 98.31 275 THR A C 1
ATOM 2014 O O . THR A 1 275 ? -4.062 -19.484 -9.859 1 98.31 275 THR A O 1
ATOM 2017 N N . VAL A 1 276 ? -2.461 -18.984 -8.375 1 96.75 276 VAL A N 1
ATOM 2018 C CA . VAL A 1 276 ? -2.922 -17.609 -8.258 1 96.75 276 VAL A CA 1
ATOM 2019 C C . VAL A 1 276 ? -2.227 -16.734 -9.305 1 96.75 276 VAL A C 1
ATOM 2021 O O . VAL A 1 276 ? -1.015 -16.516 -9.227 1 96.75 276 VAL A O 1
ATOM 2024 N N . ILE A 1 277 ? -3.023 -16.25 -10.266 1 94.25 277 ILE A N 1
ATOM 2025 C CA . ILE A 1 277 ? -2.451 -15.453 -11.344 1 94.25 277 ILE A CA 1
ATOM 2026 C C . ILE A 1 277 ? -2.303 -14 -10.898 1 94.25 277 ILE A C 1
ATOM 2028 O O . ILE A 1 277 ? -3.242 -13.414 -10.359 1 94.25 277 ILE A O 1
ATOM 2032 N N . ILE A 1 278 ? -1.082 -13.531 -11.031 1 92.69 278 ILE A N 1
ATOM 2033 C CA . ILE A 1 278 ? -0.783 -12.117 -10.797 1 92.69 278 ILE A CA 1
ATOM 2034 C C . ILE A 1 278 ? -0.532 -11.414 -12.1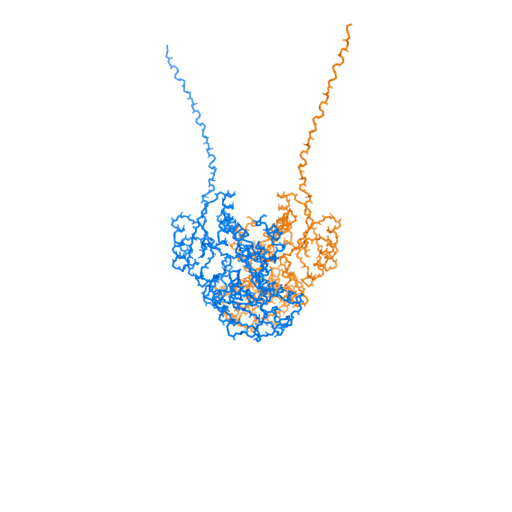33 1 92.69 278 ILE A C 1
ATOM 2036 O O . ILE A 1 278 ? -0.262 -12.07 -13.141 1 92.69 278 ILE A O 1
ATOM 2040 N N . SER A 1 279 ? -0.617 -10.125 -12.211 1 87.88 279 SER A N 1
ATOM 2041 C CA . SER A 1 279 ? -0.628 -9.422 -13.492 1 87.88 279 SER A CA 1
ATOM 2042 C C . SER A 1 279 ? 0.733 -8.797 -13.789 1 87.88 279 SER A C 1
ATOM 2044 O O . SER A 1 279 ? 1.043 -7.707 -13.312 1 87.88 279 SER A O 1
ATOM 2046 N N . PRO A 1 280 ? 1.52 -9.383 -14.625 1 90.06 280 PRO A N 1
ATOM 2047 C CA . PRO A 1 280 ? 2.736 -8.711 -15.086 1 90.06 280 PRO A CA 1
ATOM 2048 C C . PRO A 1 280 ? 2.445 -7.422 -15.852 1 90.06 280 PRO A C 1
ATOM 2050 O O . PRO A 1 280 ? 3.32 -6.559 -15.969 1 90.06 280 PRO A O 1
ATOM 2053 N N . LYS A 1 281 ? 1.251 -7.332 -16.344 1 89.31 281 LYS A N 1
ATOM 2054 C CA . LYS A 1 281 ? 0.844 -6.109 -17.031 1 89.31 281 LYS A CA 1
ATOM 2055 C C . LYS A 1 281 ? 0.896 -4.906 -16.094 1 89.31 281 LYS A C 1
ATOM 2057 O O . LYS A 1 281 ? 1.46 -3.867 -16.438 1 89.31 281 LYS A O 1
ATOM 2062 N N . ARG A 1 282 ? 0.311 -5.07 -14.93 1 91.38 282 ARG A N 1
ATOM 2063 C CA . ARG A 1 282 ? 0.36 -3.98 -13.961 1 91.38 282 ARG A CA 1
ATOM 2064 C C . ARG A 1 282 ? 1.799 -3.668 -13.562 1 91.38 282 ARG A C 1
ATOM 2066 O O . ARG A 1 282 ? 2.211 -2.508 -13.562 1 91.38 282 ARG A O 1
ATOM 2073 N N . HIS A 1 283 ? 2.539 -4.707 -13.336 1 94.94 283 HIS A N 1
ATOM 2074 C CA . HIS A 1 283 ? 3.898 -4.547 -12.828 1 94.94 283 HIS A CA 1
ATOM 2075 C C . HIS A 1 283 ? 4.812 -3.943 -13.891 1 94.94 283 HIS A C 1
ATOM 2077 O O . HIS A 1 283 ? 5.777 -3.252 -13.562 1 94.94 283 HIS A O 1
ATOM 2083 N N . GLY A 1 284 ? 4.551 -4.215 -15.156 1 96.94 284 GLY A N 1
ATOM 2084 C CA . GLY A 1 284 ? 5.352 -3.652 -16.234 1 96.94 284 GLY A CA 1
ATOM 2085 C C . GLY A 1 284 ? 4.832 -2.318 -16.734 1 96.94 284 GLY A C 1
ATOM 2086 O O . GLY A 1 284 ? 5.555 -1.319 -16.719 1 96.94 284 GLY A O 1
ATOM 2087 N N . TYR A 1 285 ? 3.621 -2.268 -17.109 1 96.12 285 TYR A N 1
ATOM 2088 C CA . TYR A 1 285 ? 3.016 -1.099 -17.75 1 96.12 285 TYR A CA 1
ATOM 2089 C C . TYR A 1 285 ? 2.863 0.04 -16.734 1 96.12 285 TYR A C 1
ATOM 2091 O O . TYR A 1 285 ? 3.305 1.163 -17 1 96.12 285 TYR A O 1
ATOM 2099 N N . GLU A 1 286 ? 2.281 -0.229 -15.555 1 95.62 286 GLU A N 1
ATOM 2100 C CA . GLU A 1 286 ? 1.972 0.84 -14.609 1 95.62 286 GLU A CA 1
ATOM 2101 C C . GLU A 1 286 ? 3.24 1.396 -13.969 1 95.62 286 GLU A C 1
ATOM 2103 O O . GLU A 1 286 ? 3.328 2.594 -13.688 1 95.62 286 GLU A O 1
ATOM 2108 N N . THR A 1 287 ? 4.219 0.507 -13.68 1 98.31 287 THR A N 1
ATOM 2109 C CA . THR A 1 287 ? 5.457 1.037 -13.117 1 98.31 287 THR A CA 1
ATOM 2110 C C . THR A 1 287 ? 6.191 1.893 -14.148 1 98.31 287 THR A C 1
ATOM 2112 O O . THR A 1 287 ? 6.77 2.926 -13.805 1 98.31 287 THR A O 1
ATOM 2115 N N . ALA A 1 288 ? 6.168 1.481 -15.406 1 98.56 288 ALA A N 1
ATOM 2116 C CA . ALA A 1 288 ? 6.77 2.295 -16.469 1 98.56 288 ALA A CA 1
ATOM 2117 C C . ALA A 1 288 ? 6.059 3.639 -16.594 1 98.56 288 ALA A C 1
ATOM 2119 O O . ALA A 1 288 ? 6.703 4.68 -16.719 1 98.56 288 ALA A O 1
ATOM 2120 N N . MET A 1 289 ? 4.754 3.631 -16.516 1 97.25 289 MET A N 1
ATOM 2121 C CA . MET A 1 289 ? 3.977 4.867 -16.578 1 97.25 289 MET A CA 1
ATOM 2122 C C . MET A 1 289 ? 4.285 5.758 -15.375 1 97.25 289 MET A C 1
ATOM 2124 O O . MET A 1 289 ? 4.43 6.973 -15.523 1 97.25 289 MET A O 1
ATOM 2128 N N . ASN A 1 290 ? 4.387 5.148 -14.195 1 97.62 290 ASN A N 1
ATOM 2129 C CA . ASN A 1 290 ? 4.727 5.898 -12.992 1 97.62 290 ASN A CA 1
ATOM 2130 C C . ASN A 1 290 ? 6.086 6.578 -13.117 1 97.62 290 ASN A C 1
ATOM 2132 O O . ASN A 1 290 ? 6.23 7.758 -12.789 1 97.62 290 ASN A O 1
ATOM 2136 N N . MET A 1 291 ? 7.043 5.832 -13.602 1 98.56 291 MET A N 1
ATOM 2137 C CA . MET A 1 291 ? 8.383 6.395 -13.758 1 98.56 291 MET A CA 1
ATOM 2138 C C . MET A 1 291 ? 8.391 7.5 -14.805 1 98.56 291 MET A C 1
ATOM 2140 O O . MET A 1 291 ? 9.047 8.523 -14.625 1 98.56 291 MET A O 1
ATOM 2144 N N . TYR A 1 292 ? 7.668 7.359 -15.922 1 98.44 292 TYR A N 1
ATOM 2145 C CA . TYR A 1 292 ? 7.566 8.391 -16.953 1 98.44 292 TYR A CA 1
ATOM 2146 C C . TYR A 1 292 ? 7.004 9.68 -16.359 1 98.44 292 TYR A C 1
ATOM 2148 O O . TYR A 1 292 ? 7.57 10.758 -16.562 1 98.44 292 TYR A O 1
ATOM 2156 N N . ASN A 1 293 ? 5.961 9.539 -15.641 1 95.94 293 ASN A N 1
ATOM 2157 C CA . ASN A 1 293 ? 5.34 10.711 -15.031 1 95.94 293 ASN A CA 1
ATOM 2158 C C . ASN A 1 293 ? 6.27 11.383 -14.023 1 95.94 293 ASN A C 1
ATOM 2160 O O . ASN A 1 293 ? 6.258 12.602 -13.875 1 95.94 293 ASN A O 1
ATOM 2164 N N . TRP A 1 294 ? 7.004 10.547 -13.297 1 96.38 294 TRP A N 1
ATOM 2165 C CA . TRP A 1 294 ? 7.957 11.086 -12.328 1 96.38 294 TRP A CA 1
ATOM 2166 C C . TRP A 1 294 ? 9.047 11.883 -13.031 1 96.38 294 TRP A C 1
ATOM 2168 O O . TRP A 1 294 ? 9.375 13 -12.609 1 96.38 294 TRP A O 1
ATOM 2178 N N . VAL A 1 295 ? 9.516 11.344 -14.125 1 97.12 295 VAL A N 1
ATOM 2179 C CA . VAL A 1 295 ? 10.609 11.977 -14.867 1 97.12 295 VAL A CA 1
ATOM 2180 C C . VAL A 1 295 ? 10.086 13.195 -15.617 1 97.12 295 VAL A C 1
ATOM 2182 O O . VAL A 1 295 ? 10.68 14.273 -15.562 1 97.12 295 VAL A O 1
ATOM 2185 N N . ALA A 1 296 ? 8.984 13.055 -16.219 1 94.94 296 ALA A N 1
ATOM 2186 C CA . ALA A 1 296 ? 8.484 14.07 -17.141 1 94.94 296 ALA A CA 1
ATOM 2187 C C . ALA A 1 296 ? 7.766 15.188 -16.406 1 94.94 296 ALA A C 1
ATOM 2189 O O . ALA A 1 296 ? 7.844 16.359 -16.797 1 94.94 296 ALA A O 1
ATOM 2190 N N . ASP A 1 297 ? 7.109 14.781 -15.312 1 91 297 ASP A N 1
ATOM 2191 C CA . ASP A 1 297 ? 6.207 15.742 -14.688 1 91 297 ASP A CA 1
ATOM 2192 C C . ASP A 1 297 ? 6.535 15.914 -13.203 1 91 297 ASP A C 1
ATOM 2194 O O . ASP A 1 297 ? 5.812 16.594 -12.477 1 91 297 ASP A O 1
ATOM 2198 N N . ASN A 1 298 ? 7.473 15.203 -12.734 1 90.19 298 ASN A N 1
ATOM 2199 C CA . ASN A 1 298 ? 7.902 15.219 -11.344 1 90.19 298 ASN A CA 1
ATOM 2200 C C . ASN A 1 298 ? 6.809 14.703 -10.414 1 90.19 298 ASN A C 1
ATOM 2202 O O . ASN A 1 298 ? 6.684 15.156 -9.273 1 90.19 298 ASN A O 1
ATOM 2206 N N . LYS A 1 299 ? 6.008 13.82 -10.992 1 88.5 299 LYS A N 1
ATOM 2207 C CA . LYS A 1 299 ? 4.996 13.148 -10.18 1 88.5 299 LYS A CA 1
ATOM 2208 C C . LYS A 1 299 ? 5.531 11.844 -9.602 1 88.5 299 LYS A C 1
ATOM 2210 O O . LYS A 1 299 ? 5.418 10.789 -10.234 1 88.5 299 LYS A O 1
ATOM 2215 N N . GLU A 1 300 ? 5.961 11.945 -8.367 1 92.56 300 GLU A N 1
ATOM 2216 C CA . GLU A 1 300 ? 6.488 10.742 -7.727 1 92.56 300 GLU A CA 1
ATOM 2217 C C . GLU A 1 300 ? 5.402 9.688 -7.547 1 92.56 300 GLU A C 1
ATOM 2219 O O . GLU A 1 300 ? 4.27 10.016 -7.18 1 92.56 300 GLU A O 1
ATOM 2224 N N . PRO A 1 301 ? 5.75 8.406 -7.84 1 95.75 301 PRO A N 1
ATOM 2225 C CA . PRO A 1 301 ? 4.781 7.336 -7.582 1 95.75 301 PRO A CA 1
ATOM 2226 C C . PRO A 1 301 ? 4.395 7.23 -6.109 1 95.75 301 PRO A C 1
ATOM 2228 O O . PRO A 1 301 ? 5.105 7.742 -5.242 1 95.75 301 PRO A O 1
ATOM 2231 N N . PRO A 1 302 ? 3.164 6.609 -5.906 1 93.31 302 PRO A N 1
ATOM 2232 C CA . PRO A 1 302 ? 2.889 6.27 -4.508 1 93.31 302 PRO A CA 1
ATOM 2233 C C . PRO A 1 302 ? 4.012 5.457 -3.865 1 93.31 302 PRO A C 1
ATOM 2235 O O . PRO A 1 302 ? 4.641 4.633 -4.535 1 93.31 302 PRO A O 1
ATOM 2238 N N . LYS A 1 303 ? 4.164 5.648 -2.545 1 93.62 303 LYS A N 1
ATOM 2239 C CA . LYS A 1 303 ? 5.254 4.973 -1.851 1 93.62 303 LYS A CA 1
ATOM 2240 C C . LYS A 1 303 ? 5.031 3.463 -1.818 1 93.62 303 LYS A C 1
ATOM 2242 O O . LYS A 1 303 ? 5.988 2.688 -1.793 1 93.62 303 LYS A O 1
ATOM 2247 N N . LEU A 1 304 ? 3.752 3.119 -1.852 1 94.81 304 LEU A N 1
ATOM 2248 C CA . LEU A 1 304 ? 3.428 1.696 -1.846 1 94.81 304 LEU A CA 1
ATOM 2249 C C . LEU A 1 304 ? 2.17 1.422 -2.662 1 94.81 304 LEU A C 1
ATOM 2251 O O . LEU A 1 304 ? 1.151 2.096 -2.488 1 94.81 304 LEU A O 1
ATOM 2255 N N . THR A 1 305 ? 2.26 0.569 -3.537 1 95.25 305 THR A N 1
ATOM 2256 C CA . THR A 1 305 ? 1.143 -0.014 -4.27 1 95.25 305 THR A CA 1
ATOM 2257 C C . THR A 1 305 ? 1.182 -1.537 -4.195 1 95.25 305 THR A C 1
ATOM 2259 O O . THR A 1 305 ? 2.186 -2.156 -4.555 1 95.25 305 THR A O 1
ATOM 2262 N N . LEU A 1 306 ? 0.132 -2.133 -3.658 1 94.12 306 LEU A N 1
ATOM 2263 C CA . LEU A 1 306 ? 0.008 -3.586 -3.633 1 94.12 306 LEU A CA 1
ATOM 2264 C C . LEU A 1 306 ? -1.142 -4.051 -4.52 1 94.12 306 LEU A C 1
ATOM 2266 O O . LEU A 1 306 ? -2.295 -3.676 -4.297 1 94.12 306 LEU A O 1
ATOM 2270 N N . THR A 1 307 ? -0.752 -4.867 -5.5 1 91.94 307 THR A N 1
ATOM 2271 C CA . THR A 1 307 ? -1.73 -5.438 -6.418 1 91.94 307 THR A CA 1
ATOM 2272 C C . THR A 1 307 ? -2.248 -6.773 -5.895 1 91.94 307 THR A C 1
ATOM 2274 O O . THR A 1 307 ? -1.823 -7.238 -4.832 1 91.94 307 THR A O 1
ATOM 2277 N N . SER A 1 308 ? -3.311 -7.262 -6.633 1 86.56 308 SER A N 1
ATOM 2278 C CA . SER A 1 308 ? -3.936 -8.516 -6.223 1 86.56 308 SER A CA 1
ATOM 2279 C C . SER A 1 308 ? -3.752 -9.602 -7.277 1 86.56 308 SER A C 1
ATOM 2281 O O . SER A 1 308 ? -3.197 -9.344 -8.352 1 86.56 308 SER A O 1
ATOM 2283 N N . GLY A 1 309 ? -4.043 -10.836 -6.844 1 90.88 309 GLY A N 1
ATOM 2284 C CA . GLY A 1 309 ? -4.102 -11.984 -7.746 1 90.88 309 GLY A CA 1
ATOM 2285 C C . GLY A 1 309 ? -5.438 -12.703 -7.707 1 90.88 309 GLY A C 1
ATOM 2286 O O . GLY A 1 309 ? -6.32 -12.344 -6.926 1 90.88 309 GLY A O 1
ATOM 2287 N N . GLN A 1 310 ? -5.598 -13.57 -8.633 1 91.38 310 GLN A N 1
ATOM 2288 C CA . GLN A 1 310 ? -6.82 -14.359 -8.734 1 91.38 310 GLN A CA 1
ATOM 2289 C C . GLN A 1 310 ? -6.508 -15.836 -8.969 1 91.38 310 GLN A C 1
ATOM 2291 O O . GLN A 1 310 ? -5.652 -16.172 -9.797 1 91.38 310 GLN A O 1
ATOM 2296 N N . LEU A 1 311 ? -7.223 -16.688 -8.172 1 96.5 311 LEU A N 1
ATOM 2297 C CA . LEU A 1 311 ? -7.047 -18.125 -8.336 1 96.5 311 LEU A CA 1
ATOM 2298 C C . LEU A 1 311 ? -7.547 -18.594 -9.703 1 96.5 311 LEU A C 1
ATOM 2300 O O . LEU A 1 311 ? -8.633 -18.203 -10.133 1 96.5 311 LEU A O 1
ATOM 2304 N N . ALA A 1 312 ? -6.754 -19.328 -10.352 1 97.25 312 ALA A N 1
ATOM 2305 C CA . ALA A 1 312 ? -7.094 -19.969 -11.617 1 97.25 312 ALA A CA 1
ATOM 2306 C C . ALA A 1 312 ? -6.918 -21.484 -11.531 1 97.25 312 ALA A C 1
ATOM 2308 O O . ALA A 1 312 ? -5.93 -21.969 -10.969 1 97.25 312 ALA A O 1
ATOM 2309 N N . LEU A 1 313 ? -7.895 -22.141 -12.016 1 97.81 313 LEU A N 1
ATOM 2310 C CA . LEU A 1 313 ? -7.883 -23.594 -12.117 1 97.81 313 LEU A CA 1
ATOM 2311 C C . LEU A 1 313 ? -7.898 -24.031 -13.578 1 97.81 313 LEU A C 1
ATOM 2313 O O . LEU A 1 313 ? -7.934 -23.203 -14.484 1 97.81 313 LEU A O 1
ATOM 2317 N N . ARG A 1 314 ? -7.809 -25.359 -13.758 1 96.75 314 ARG A N 1
ATOM 2318 C CA . ARG A 1 314 ? -7.738 -25.938 -15.094 1 96.75 314 ARG A CA 1
ATOM 2319 C C . ARG A 1 314 ? -8.914 -25.484 -15.953 1 96.75 314 ARG A C 1
ATOM 2321 O O . ARG A 1 314 ? -8.75 -25.203 -17.141 1 96.75 314 ARG A O 1
ATOM 2328 N N . ASP A 1 315 ? -10.062 -25.312 -15.359 1 96.62 315 ASP A N 1
ATOM 2329 C CA . ASP A 1 315 ? -11.266 -25.016 -16.125 1 96.62 315 ASP A CA 1
ATOM 2330 C C . ASP A 1 315 ? -11.57 -23.531 -16.141 1 96.62 315 ASP A C 1
ATOM 2332 O O . ASP A 1 315 ? -12.453 -23.078 -16.875 1 96.62 315 ASP A O 1
ATOM 2336 N N . THR A 1 316 ? -10.758 -22.766 -15.359 1 96.88 316 THR A N 1
ATOM 2337 C CA . THR A 1 316 ? -11.164 -21.359 -15.219 1 96.88 316 THR A CA 1
ATOM 2338 C C . THR A 1 316 ? -10.039 -20.438 -15.664 1 96.88 316 THR A C 1
ATOM 2340 O O . THR A 1 316 ? -10.234 -19.219 -15.75 1 96.88 316 THR A O 1
ATOM 2343 N N . TYR A 1 317 ? -8.836 -20.906 -15.938 1 96.12 317 TYR A N 1
ATOM 2344 C CA . TYR A 1 317 ? -7.652 -20.078 -16.109 1 96.12 317 TYR A CA 1
ATOM 2345 C C . TYR A 1 317 ? -7.824 -19.125 -17.297 1 96.12 317 TYR A C 1
ATOM 2347 O O . TYR A 1 317 ? -7.34 -17.984 -17.266 1 96.12 317 TYR A O 1
ATOM 2355 N N . GLN A 1 318 ? -8.547 -19.5 -18.344 1 93.88 318 GLN A N 1
ATOM 2356 C CA . GLN A 1 318 ? -8.742 -18.625 -19.5 1 93.88 318 GLN A CA 1
ATOM 2357 C C . GLN A 1 318 ? -9.578 -17.406 -19.141 1 93.88 318 GLN A C 1
ATOM 2359 O O . GLN A 1 318 ? -9.242 -16.281 -19.516 1 93.88 318 GLN A O 1
ATOM 2364 N N . ALA A 1 319 ? -10.641 -17.703 -18.406 1 92.81 319 ALA A N 1
ATOM 2365 C CA . ALA A 1 319 ? -11.5 -16.609 -17.969 1 92.81 319 ALA A CA 1
ATOM 2366 C C . ALA A 1 319 ? -10.75 -15.664 -17.031 1 92.81 319 ALA A C 1
ATOM 2368 O O . ALA A 1 319 ? -10.906 -14.445 -17.109 1 92.81 319 ALA A O 1
ATOM 2369 N N . VAL A 1 320 ? -9.945 -16.234 -16.141 1 91.81 320 VAL A N 1
ATOM 2370 C CA . VAL A 1 320 ? -9.188 -15.445 -15.18 1 91.81 320 VAL A CA 1
ATOM 2371 C C . VAL A 1 320 ? -8.172 -14.57 -15.914 1 91.81 320 VAL A C 1
ATOM 2373 O O . VAL A 1 320 ? -8.023 -13.391 -15.602 1 91.81 320 VAL A O 1
ATOM 2376 N N . ARG A 1 321 ? -7.523 -15.133 -16.891 1 89.62 321 ARG A N 1
ATOM 2377 C CA . ARG A 1 321 ? -6.535 -14.391 -17.656 1 89.62 321 ARG A CA 1
ATOM 2378 C C . ARG A 1 321 ? -7.188 -13.234 -18.422 1 89.62 321 ARG A C 1
ATOM 2380 O O . ARG A 1 321 ? -6.617 -12.148 -18.5 1 89.62 321 ARG A O 1
ATOM 2387 N N . LYS A 1 322 ? -8.312 -13.453 -18.906 1 84.5 322 LYS A N 1
ATOM 2388 C CA . LYS A 1 322 ? -9.055 -12.406 -19.594 1 84.5 322 LYS A CA 1
ATOM 2389 C C . LYS A 1 322 ? -9.453 -11.289 -18.641 1 84.5 322 LYS A C 1
ATOM 2391 O O . LYS A 1 322 ? -9.297 -10.109 -18.938 1 84.5 322 LYS A O 1
ATOM 2396 N N . ASP A 1 323 ? -9.898 -11.742 -17.547 1 83.38 323 ASP A N 1
ATOM 2397 C CA . ASP A 1 323 ? -10.328 -10.789 -16.531 1 83.38 323 ASP A CA 1
ATOM 2398 C C . ASP A 1 323 ? -9.172 -9.891 -16.094 1 83.38 323 ASP A C 1
ATOM 2400 O O . ASP A 1 323 ? -9.375 -8.703 -15.805 1 83.38 323 ASP A O 1
ATOM 2404 N N . LEU A 1 324 ? -8 -10.422 -16.078 1 82.88 324 LEU A N 1
ATOM 2405 C CA . LEU A 1 324 ? -6.82 -9.703 -15.617 1 82.88 324 LEU A CA 1
ATOM 2406 C C . LEU A 1 324 ? -6.168 -8.938 -16.766 1 82.88 324 LEU A C 1
ATOM 2408 O O . LEU A 1 324 ? -5.152 -8.266 -16.562 1 82.88 324 LEU A O 1
ATOM 2412 N N . GLY A 1 325 ? -6.707 -9.039 -17.938 1 76.44 325 GLY A N 1
ATOM 2413 C CA . GLY A 1 325 ? -6.215 -8.312 -19.109 1 76.44 325 GLY A CA 1
ATOM 2414 C C . GLY A 1 325 ? -4.957 -8.914 -19.703 1 76.44 325 GLY A C 1
ATOM 2415 O O . GLY A 1 325 ? -4.18 -8.219 -20.359 1 76.44 325 GLY A O 1
ATOM 2416 N N . ILE A 1 326 ? -4.648 -10.078 -19.375 1 77.56 326 ILE A N 1
ATOM 2417 C CA . ILE A 1 326 ? -3.455 -10.758 -19.875 1 77.56 326 ILE A CA 1
ATOM 2418 C C . ILE A 1 326 ? -3.727 -11.328 -21.266 1 77.56 326 ILE A C 1
ATOM 2420 O O . ILE A 1 326 ? -2.824 -11.391 -22.109 1 77.56 326 ILE A O 1
ATOM 2424 N N . GLU A 1 327 ? -4.875 -11.805 -21.578 1 72.12 327 GLU A N 1
ATOM 2425 C CA . GLU A 1 327 ? -5.301 -12.281 -22.891 1 72.12 327 GLU A CA 1
ATOM 2426 C C . GLU A 1 327 ? -6.586 -11.586 -23.344 1 72.12 327 GLU A C 1
ATOM 2428 O O . GLU A 1 327 ? -7.379 -11.141 -22.516 1 72.12 327 GLU A O 1
ATOM 2433 N N . MET B 1 1 ? -47.094 5.211 -77 1 24.41 1 MET B N 1
ATOM 2434 C CA . MET B 1 1 ? -45.656 5.293 -76.75 1 24.41 1 MET B CA 1
ATOM 2435 C C . MET B 1 1 ? -45.406 5.645 -75.25 1 24.41 1 MET B C 1
ATOM 2437 O O . MET B 1 1 ? -45.781 6.719 -74.812 1 24.41 1 MET B O 1
ATOM 2441 N N . ARG B 1 2 ? -45.5 4.586 -74.5 1 25.47 2 ARG B N 1
ATOM 2442 C CA . ARG B 1 2 ? -45.719 4.117 -73.125 1 25.47 2 ARG B CA 1
ATOM 2443 C C . ARG B 1 2 ? -44.625 4.578 -72.188 1 25.47 2 ARG B C 1
ATOM 2445 O O . ARG B 1 2 ? -43.438 4.551 -72.562 1 25.47 2 ARG B O 1
ATOM 2452 N N . PHE B 1 3 ? -45.031 5.277 -71.188 1 28.17 3 PHE B N 1
ATOM 2453 C CA . PHE B 1 3 ? -44.656 5.938 -69.875 1 28.17 3 PHE B CA 1
ATOM 2454 C C . PHE B 1 3 ? -43.844 5.012 -69 1 28.17 3 PHE B C 1
ATOM 2456 O O . PHE B 1 3 ? -44.406 4.082 -68.438 1 28.17 3 PHE B O 1
ATOM 2463 N N . PHE B 1 4 ? -42.781 4.477 -69.688 1 26.84 4 PHE B N 1
ATOM 2464 C CA . PHE B 1 4 ? -41.969 3.619 -68.812 1 26.84 4 PHE B CA 1
ATOM 2465 C C . PHE B 1 4 ? -41.594 4.32 -67.562 1 26.84 4 PHE B C 1
ATOM 2467 O O . PHE B 1 4 ? -41.062 5.426 -67.562 1 26.84 4 PHE B O 1
ATOM 2474 N N . LYS B 1 5 ? -42.438 4.137 -66.562 1 29.3 5 LYS B N 1
ATOM 2475 C CA . LYS B 1 5 ? -42.375 4.523 -65.188 1 29.3 5 LYS B CA 1
ATOM 2476 C C . LYS B 1 5 ? -41.094 4.031 -64.5 1 29.3 5 LYS B C 1
ATOM 2478 O O . LYS B 1 5 ? -40.812 2.834 -64.562 1 29.3 5 LYS B O 1
ATOM 2483 N N . ALA B 1 6 ? -39.969 4.805 -64.812 1 27.86 6 ALA B N 1
ATOM 2484 C CA . ALA B 1 6 ? -38.656 4.602 -64.188 1 27.86 6 ALA B CA 1
ATOM 2485 C C . ALA B 1 6 ? -38.781 4.391 -62.688 1 27.86 6 ALA B C 1
ATOM 2487 O O . ALA B 1 6 ? -39.344 5.23 -61.969 1 27.86 6 ALA B O 1
ATOM 2488 N N . ALA B 1 7 ? -39 3.18 -62.25 1 33.03 7 ALA B N 1
ATOM 2489 C CA . ALA B 1 7 ? -39 2.723 -60.875 1 33.03 7 ALA B CA 1
ATOM 2490 C C . ALA B 1 7 ? -37.719 3.125 -60.156 1 33.03 7 ALA B C 1
ATOM 2492 O O . ALA B 1 7 ? -36.625 2.674 -60.531 1 33.03 7 ALA B O 1
ATOM 2493 N N . ILE B 1 8 ? -37.531 4.41 -59.969 1 31.86 8 ILE B N 1
ATOM 2494 C CA . ILE B 1 8 ? -36.375 4.867 -59.188 1 31.86 8 ILE B CA 1
ATOM 2495 C C . ILE B 1 8 ? -36.312 4.129 -57.875 1 31.86 8 ILE B C 1
ATOM 2497 O O . ILE B 1 8 ? -37.25 4.207 -57.062 1 31.86 8 ILE B O 1
ATOM 2501 N N . LEU B 1 9 ? -35.844 2.893 -57.906 1 27.72 9 LEU B N 1
ATOM 2502 C CA . LEU B 1 9 ? -35.625 2.189 -56.656 1 27.72 9 LEU B CA 1
ATOM 2503 C C . LEU B 1 9 ? -34.75 3.035 -55.719 1 27.72 9 LEU B C 1
ATOM 2505 O O . LEU B 1 9 ? -33.656 3.482 -56.094 1 27.72 9 LEU B O 1
ATOM 2509 N N . ALA B 1 10 ? -35.375 3.82 -54.812 1 35.16 10 ALA B N 1
ATOM 2510 C CA . ALA B 1 10 ? -34.875 4.48 -53.594 1 35.16 10 ALA B CA 1
ATOM 2511 C C . ALA B 1 10 ? -34.031 3.531 -52.75 1 35.16 10 ALA B C 1
ATOM 2513 O O . ALA B 1 10 ? -34.562 2.537 -52.25 1 35.16 10 ALA B O 1
ATOM 2514 N N . GLY B 1 11 ? -32.875 3.197 -53.281 1 29.88 11 GLY B N 1
ATOM 2515 C CA . GLY B 1 11 ? -31.953 2.471 -52.406 1 29.88 11 GLY B CA 1
ATOM 2516 C C . GLY B 1 11 ? -31.828 3.094 -51.031 1 29.88 11 GLY B C 1
ATOM 2517 O O . GLY B 1 11 ? -31.562 4.289 -50.906 1 29.88 11 GLY B O 1
ATOM 2518 N N . THR B 1 12 ? -32.656 2.65 -50.125 1 33.22 12 THR B N 1
ATOM 2519 C CA . THR B 1 12 ? -32.5 2.971 -48.719 1 33.22 12 THR B CA 1
ATOM 2520 C C . THR B 1 12 ? -31.078 2.729 -48.25 1 33.22 12 THR B C 1
ATOM 2522 O O . THR B 1 12 ? -30.578 1.605 -48.312 1 33.22 12 THR B O 1
ATOM 2525 N N . VAL B 1 13 ? -30.188 3.645 -48.531 1 34.44 13 VAL B N 1
ATOM 2526 C CA . VAL B 1 13 ? -28.906 3.576 -47.844 1 34.44 13 VAL B CA 1
ATOM 2527 C C . VAL B 1 13 ? -29.125 3.359 -46.344 1 34.44 13 VAL B C 1
ATOM 2529 O O . VAL B 1 13 ? -29.75 4.188 -45.688 1 34.44 13 VAL B O 1
ATOM 2532 N N . ALA B 1 14 ? -29.281 2.102 -45.906 1 35.22 14 ALA B N 1
ATOM 2533 C CA . ALA B 1 14 ? -29.125 1.769 -44.5 1 35.22 14 ALA B CA 1
ATOM 2534 C C . ALA B 1 14 ? -27.906 2.451 -43.906 1 35.22 14 ALA B C 1
ATOM 2536 O O . ALA B 1 14 ? -26.766 2.148 -44.281 1 35.22 14 ALA B O 1
ATOM 2537 N N . ILE B 1 15 ? -27.953 3.719 -43.781 1 33.03 15 ILE B N 1
ATOM 2538 C CA . ILE B 1 15 ? -26.969 4.273 -42.844 1 33.03 15 ILE B CA 1
ATOM 2539 C C . ILE B 1 15 ? -26.875 3.391 -41.594 1 33.03 15 ILE B C 1
ATOM 2541 O O . ILE B 1 15 ? -27.844 3.262 -40.844 1 33.03 15 ILE B O 1
ATOM 2545 N N . VAL B 1 16 ? -26.266 2.262 -41.688 1 30.02 16 VAL B N 1
ATOM 2546 C CA . VAL B 1 16 ? -25.828 1.647 -40.438 1 30.02 16 VAL B CA 1
ATOM 2547 C C . VAL B 1 16 ? -25.25 2.715 -39.5 1 30.02 16 VAL B C 1
ATOM 2549 O O . VAL B 1 16 ? -24.219 3.324 -39.812 1 30.02 16 VAL B O 1
ATOM 2552 N N . ALA B 1 17 ? -26.125 3.48 -38.875 1 31.25 17 ALA B N 1
ATOM 2553 C CA . ALA B 1 17 ? -25.641 4.152 -37.656 1 31.25 17 ALA B CA 1
ATOM 2554 C C . ALA B 1 17 ? -24.625 3.285 -36.938 1 31.25 17 ALA B C 1
ATOM 2556 O O . ALA B 1 17 ? -24.969 2.189 -36.469 1 31.25 17 ALA B O 1
ATOM 2557 N N . ALA B 1 18 ? -23.469 3.217 -37.406 1 32.59 18 ALA B N 1
ATOM 2558 C CA . ALA B 1 18 ? -22.438 2.771 -36.469 1 32.59 18 ALA B CA 1
ATOM 2559 C C . ALA B 1 18 ? -22.828 3.07 -35.031 1 32.59 18 ALA B C 1
ATOM 2561 O O . ALA B 1 18 ? -23.062 4.227 -34.656 1 32.59 18 ALA B O 1
ATOM 2562 N N . THR B 1 19 ? -23.672 2.229 -34.438 1 31.56 19 THR B N 1
ATOM 2563 C CA . THR B 1 19 ? -23.828 2.27 -32.969 1 31.56 19 THR B CA 1
ATOM 2564 C C . THR B 1 19 ? -22.531 2.689 -32.312 1 31.56 19 THR B C 1
ATOM 2566 O O . THR B 1 19 ? -21.516 1.984 -32.406 1 31.56 19 THR B O 1
ATOM 2569 N N . SER B 1 20 ? -21.938 3.84 -32.656 1 35.72 20 SER B N 1
ATOM 2570 C CA . SER B 1 20 ? -21.047 4.254 -31.562 1 35.72 20 SER B CA 1
ATOM 2571 C C . SER B 1 20 ? -21.469 3.633 -30.234 1 35.72 20 SER B C 1
ATOM 2573 O O . SER B 1 20 ? -22.594 3.828 -29.781 1 35.72 20 SER B O 1
ATOM 2575 N N . GLY B 1 21 ? -21.391 2.379 -30.094 1 35.56 21 GLY B N 1
ATOM 2576 C CA . GLY B 1 21 ? -21.625 1.865 -28.766 1 35.56 21 GLY B CA 1
ATOM 2577 C C . GLY B 1 21 ? -21.531 2.934 -27.688 1 35.56 21 GLY B C 1
ATOM 2578 O O . GLY B 1 21 ? -20.469 3.523 -27.484 1 35.56 21 GLY B O 1
ATOM 2579 N N . PHE B 1 22 ? -22.453 3.793 -27.562 1 36.59 22 PHE B N 1
ATOM 2580 C CA . PHE B 1 22 ? -22.562 4.703 -26.422 1 36.59 22 PHE B CA 1
ATOM 2581 C C . PHE B 1 22 ? -21.844 4.137 -25.203 1 36.59 22 PHE B C 1
ATOM 2583 O O . PHE B 1 22 ? -22.141 3.031 -24.766 1 36.59 22 PHE B O 1
ATOM 2590 N N . ALA B 1 23 ? -20.547 4.207 -25.094 1 44.41 23 ALA B N 1
ATOM 2591 C CA . ALA B 1 23 ? -19.984 3.959 -23.766 1 44.41 23 ALA B CA 1
ATOM 2592 C C . ALA B 1 23 ? -21.047 4.129 -22.688 1 44.41 23 ALA B C 1
ATOM 2594 O O . ALA B 1 23 ? -21.688 5.18 -22.594 1 44.41 23 ALA B O 1
ATOM 2595 N N . ALA B 1 24 ? -21.922 3.189 -22.281 1 56.84 24 ALA B N 1
ATOM 2596 C CA . ALA B 1 24 ? -22.875 3.289 -21.172 1 56.84 24 ALA B CA 1
ATOM 2597 C C . ALA B 1 24 ? -22.453 4.379 -20.188 1 56.84 24 ALA B C 1
ATOM 2599 O O . ALA B 1 24 ? -21.266 4.555 -19.922 1 56.84 24 ALA B O 1
ATOM 2600 N N . ASP B 1 25 ? -23.328 5.484 -19.922 1 86.06 25 ASP B N 1
ATOM 2601 C CA . ASP B 1 25 ? -23.109 6.641 -19.062 1 86.06 25 ASP B CA 1
ATOM 2602 C C . ASP B 1 25 ? -22.562 6.211 -17.703 1 86.06 25 ASP B C 1
ATOM 2604 O O . ASP B 1 25 ? -23.266 5.551 -16.922 1 86.06 25 ASP B O 1
ATOM 2608 N N . VAL B 1 26 ? -21.297 6.234 -17.594 1 97.31 26 VAL B N 1
ATOM 2609 C CA . VAL B 1 26 ? -20.672 5.902 -16.312 1 97.31 26 VAL B CA 1
ATOM 2610 C C . VAL B 1 26 ? -21.062 6.934 -15.266 1 97.31 26 VAL B C 1
ATOM 2612 O O . VAL B 1 26 ? -20.938 8.141 -15.484 1 97.31 26 VAL B O 1
ATOM 2615 N N . LYS B 1 27 ? -21.766 6.465 -14.148 1 98.44 27 LYS B N 1
ATOM 2616 C CA . LYS B 1 27 ? -22.141 7.27 -12.984 1 98.44 27 LYS B CA 1
ATOM 2617 C C . LYS B 1 27 ? -21.453 6.746 -11.719 1 98.44 27 LYS B C 1
ATOM 2619 O O . LYS B 1 27 ? -21.562 5.562 -11.391 1 98.44 27 LYS B O 1
ATOM 2624 N N . ILE B 1 28 ? -20.703 7.59 -11.016 1 98.88 28 ILE B N 1
ATOM 2625 C CA . ILE B 1 28 ? -19.875 7.215 -9.875 1 98.88 28 ILE B CA 1
ATOM 2626 C C . ILE B 1 28 ? -20.203 8.125 -8.688 1 98.88 28 ILE B C 1
ATOM 2628 O O . ILE B 1 28 ? -20.297 9.344 -8.852 1 98.88 28 ILE B O 1
ATOM 2632 N N . GLY B 1 29 ? -20.422 7.555 -7.5 1 98.94 29 GLY B N 1
ATOM 2633 C CA . GLY B 1 29 ? -20.594 8.336 -6.289 1 98.94 29 GLY B CA 1
ATOM 2634 C C . GLY B 1 29 ? -19.281 8.648 -5.586 1 98.94 29 GLY B C 1
ATOM 2635 O O . GLY B 1 29 ? -18.344 7.855 -5.645 1 98.94 29 GLY B O 1
ATOM 2636 N N . PHE B 1 30 ? -19.203 9.734 -4.945 1 98.88 30 PHE B N 1
ATOM 2637 C CA . PHE B 1 30 ? -18.141 10.117 -4.031 1 98.88 30 PHE B CA 1
ATOM 2638 C C . PHE B 1 30 ? -18.703 10.641 -2.719 1 98.88 30 PHE B C 1
ATOM 2640 O O . PHE B 1 30 ? -19.172 11.781 -2.648 1 98.88 30 PHE B O 1
ATOM 2647 N N . VAL B 1 31 ? -18.594 9.773 -1.669 1 98.75 31 VAL B N 1
ATOM 2648 C CA . VAL B 1 31 ? -19.234 10.039 -0.381 1 98.75 31 VAL B CA 1
ATOM 2649 C C . VAL B 1 31 ? -18.172 10.492 0.626 1 98.75 31 VAL B C 1
ATOM 2651 O O . VAL B 1 31 ? -17.172 9.805 0.84 1 98.75 31 VAL B O 1
ATOM 2654 N N . VAL B 1 32 ? -18.391 11.664 1.229 1 97.62 32 VAL B N 1
ATOM 2655 C CA . VAL B 1 32 ? -17.422 12.148 2.207 1 97.62 32 VAL B CA 1
ATOM 2656 C C . VAL B 1 32 ? -18.125 12.391 3.545 1 97.62 32 VAL B C 1
ATOM 2658 O O . VAL B 1 32 ? -19.328 12.664 3.588 1 97.62 32 VAL B O 1
ATOM 2661 N N . LYS B 1 33 ? -17.375 12.414 4.574 1 94.25 33 LYS B N 1
ATOM 2662 C CA . LYS B 1 33 ? -17.938 12.453 5.926 1 94.25 33 LYS B CA 1
ATOM 2663 C C . LYS B 1 33 ? -18.156 13.883 6.395 1 94.25 33 LYS B C 1
ATOM 2665 O O . LYS B 1 33 ? -18.953 14.133 7.297 1 94.25 33 LYS B O 1
ATOM 2670 N N . GLN B 1 34 ? -17.406 14.828 5.855 1 89.5 34 GLN B N 1
ATOM 2671 C CA . GLN B 1 34 ? -17.5 16.234 6.25 1 89.5 34 GLN B CA 1
ATOM 2672 C C . GLN B 1 34 ? -17.422 17.156 5.035 1 89.5 34 GLN B C 1
ATOM 2674 O O . GLN B 1 34 ? -16.422 17.844 4.844 1 89.5 34 GLN B O 1
ATOM 2679 N N . PRO B 1 35 ? -18.5 17.25 4.312 1 91.38 35 PRO B N 1
ATOM 2680 C CA . PRO B 1 35 ? -18.469 17.938 3.023 1 91.38 35 PRO B CA 1
ATOM 2681 C C . PRO B 1 35 ? -18.094 19.422 3.16 1 91.38 35 PRO B C 1
ATOM 2683 O O . PRO B 1 35 ? -17.734 20.062 2.172 1 91.38 35 PRO B O 1
ATOM 2686 N N . GLU B 1 36 ? -18.156 19.984 4.406 1 86.56 36 GLU B N 1
ATOM 2687 C CA . GLU B 1 36 ? -17.859 21.391 4.613 1 86.56 36 GLU B CA 1
ATOM 2688 C C . GLU B 1 36 ? -16.359 21.625 4.797 1 86.56 36 GLU B C 1
ATOM 2690 O O . GLU B 1 36 ? -15.891 22.766 4.703 1 86.56 36 GLU B O 1
ATOM 2695 N N . GLU B 1 37 ? -15.625 20.547 5.055 1 82.56 37 GLU B N 1
ATOM 2696 C CA . GLU B 1 37 ? -14.188 20.688 5.285 1 82.56 37 GLU B CA 1
ATOM 2697 C C . GLU B 1 37 ? -13.43 20.875 3.971 1 82.56 37 GLU B C 1
ATOM 2699 O O . GLU B 1 37 ? -13.711 20.172 2.988 1 82.56 37 GLU B O 1
ATOM 2704 N N . PRO B 1 38 ? -12.484 21.797 3.928 1 80.88 38 PRO B N 1
ATOM 2705 C CA . PRO B 1 38 ? -11.758 22.109 2.701 1 80.88 38 PRO B CA 1
ATOM 2706 C C . PRO B 1 38 ? -11.102 20.891 2.072 1 80.88 38 PRO B C 1
ATOM 2708 O O . PRO B 1 38 ? -11.055 20.766 0.844 1 80.88 38 PRO B O 1
ATOM 2711 N N . TRP B 1 39 ? -10.617 20 2.908 1 87.19 39 TRP B N 1
ATOM 2712 C CA . TRP B 1 39 ? -10 18.781 2.393 1 87.19 39 TRP B CA 1
ATOM 2713 C C . TRP B 1 39 ? -10.953 18.047 1.467 1 87.19 39 TRP B C 1
ATOM 2715 O O . TRP B 1 39 ? -10.578 17.672 0.351 1 87.19 39 TRP B O 1
ATOM 2725 N N . PHE B 1 40 ? -12.156 17.891 1.886 1 92 40 PHE B N 1
ATOM 2726 C CA . PHE B 1 40 ? -13.141 17.109 1.134 1 92 40 PHE B CA 1
ATOM 2727 C C . PHE B 1 40 ? -13.648 17.891 -0.069 1 92 40 PHE B C 1
ATOM 2729 O O . PHE B 1 40 ? -13.953 17.312 -1.111 1 92 40 PHE B O 1
ATOM 2736 N N . GLN B 1 41 ? -13.703 19.172 0.112 1 88.44 41 GLN B N 1
ATOM 2737 C CA . GLN B 1 41 ? -14.031 20 -1.036 1 88.44 41 GLN B CA 1
ATOM 2738 C C . GLN B 1 41 ? -12.977 19.875 -2.131 1 88.44 41 GLN B C 1
ATOM 2740 O O . GLN B 1 41 ? -13.312 19.797 -3.316 1 88.44 41 GLN B O 1
ATOM 2745 N N . ASP B 1 42 ? -11.758 19.859 -1.712 1 88.12 42 ASP B N 1
ATOM 2746 C CA . ASP B 1 42 ? -10.672 19.719 -2.678 1 88.12 42 ASP B CA 1
ATOM 2747 C C . ASP B 1 42 ? -10.703 18.328 -3.332 1 88.12 42 ASP B C 1
ATOM 2749 O O . ASP B 1 42 ? -10.492 18.203 -4.539 1 88.12 42 ASP B O 1
ATOM 2753 N N . GLU B 1 43 ? -10.938 17.266 -2.533 1 93.94 43 GLU B N 1
ATOM 2754 C CA . GLU B 1 43 ? -11.07 15.938 -3.117 1 93.94 43 GLU B CA 1
ATOM 2755 C C . GLU B 1 43 ? -12.156 15.906 -4.191 1 93.94 43 GLU B C 1
ATOM 2757 O O . GLU B 1 43 ? -11.938 15.391 -5.289 1 93.94 43 GLU B O 1
ATOM 2762 N N . TRP B 1 44 ? -13.312 16.516 -3.875 1 96.94 44 TRP B N 1
ATOM 2763 C CA . TRP B 1 44 ? -14.406 16.578 -4.832 1 96.94 44 TRP B CA 1
ATOM 2764 C C . TRP B 1 44 ? -14.016 17.375 -6.07 1 96.94 44 TRP B C 1
ATOM 2766 O O . TRP B 1 44 ? -14.359 17 -7.195 1 96.94 44 TRP B O 1
ATOM 2776 N N . LYS B 1 45 ? -13.352 18.453 -5.848 1 94.12 45 LYS B N 1
ATOM 2777 C CA . LYS B 1 45 ? -12.898 19.281 -6.961 1 94.12 45 LYS B CA 1
ATOM 2778 C C . LYS B 1 45 ? -12.039 18.484 -7.934 1 94.12 45 LYS B C 1
ATOM 2780 O O . LYS B 1 45 ? -12.25 18.531 -9.148 1 94.12 45 LYS B O 1
ATOM 2785 N N . PHE B 1 46 ? -11.109 17.781 -7.426 1 95.12 46 PHE B N 1
ATOM 2786 C CA . PHE B 1 46 ? -10.203 17.031 -8.289 1 95.12 46 PHE B CA 1
ATOM 2787 C C . PHE B 1 46 ? -10.906 15.828 -8.891 1 95.12 46 PHE B C 1
ATOM 2789 O O . PHE B 1 46 ? -10.609 15.438 -10.023 1 95.12 46 PHE B O 1
ATOM 2796 N N . ALA B 1 47 ? -11.828 15.203 -8.156 1 98.25 47 ALA B N 1
ATOM 2797 C CA . ALA B 1 47 ? -12.664 14.156 -8.742 1 98.25 47 ALA B CA 1
ATOM 2798 C C . ALA B 1 47 ? -13.484 14.695 -9.914 1 98.25 47 ALA B C 1
ATOM 2800 O O . ALA B 1 47 ? -13.672 14 -10.914 1 98.25 47 ALA B O 1
ATOM 2801 N N . ASP B 1 48 ? -13.945 15.922 -9.797 1 98.31 48 ASP B N 1
ATOM 2802 C CA . ASP B 1 48 ? -14.68 16.578 -10.875 1 98.31 48 ASP B CA 1
ATOM 2803 C C . ASP B 1 48 ? -13.812 16.734 -12.125 1 98.31 48 ASP B C 1
ATOM 2805 O O . ASP B 1 48 ? -14.297 16.609 -13.25 1 98.31 48 ASP B O 1
ATOM 2809 N N . ILE B 1 49 ? -12.602 17.047 -11.93 1 96.44 49 ILE B N 1
ATOM 2810 C CA . ILE B 1 49 ? -11.688 17.188 -13.055 1 96.44 49 ILE B CA 1
ATOM 2811 C C . ILE B 1 49 ? -11.586 15.852 -13.805 1 96.44 49 ILE B C 1
ATOM 2813 O O . ILE B 1 49 ? -11.664 15.812 -15.031 1 96.44 49 ILE B O 1
ATOM 2817 N N . ALA B 1 50 ? -11.422 14.742 -13.062 1 97.19 50 ALA B N 1
ATOM 2818 C CA . ALA B 1 50 ? -11.398 13.414 -13.672 1 97.19 50 ALA B CA 1
ATOM 2819 C C . ALA B 1 50 ? -12.695 13.133 -14.43 1 97.19 50 ALA B C 1
ATOM 2821 O O . ALA B 1 50 ? -12.672 12.602 -15.539 1 97.19 50 ALA B O 1
ATOM 2822 N N . ALA B 1 51 ? -13.828 13.477 -13.797 1 98.38 51 ALA B N 1
ATOM 2823 C CA . ALA B 1 51 ? -15.141 13.25 -14.398 1 98.38 51 ALA B CA 1
ATOM 2824 C C . ALA B 1 51 ? -15.266 13.984 -15.734 1 98.38 51 ALA B C 1
ATOM 2826 O O . ALA B 1 51 ? -15.773 13.422 -16.703 1 98.38 51 ALA B O 1
ATOM 2827 N N . LYS B 1 52 ? -14.812 15.172 -15.766 1 97.81 52 LYS B N 1
ATOM 2828 C CA . LYS B 1 52 ? -14.859 15.969 -16.984 1 97.81 52 LYS B CA 1
ATOM 2829 C C . LYS B 1 52 ? -13.953 15.383 -18.062 1 97.81 52 LYS B C 1
ATOM 2831 O O . LYS B 1 52 ? -14.336 15.297 -19.234 1 97.81 52 LYS B O 1
ATOM 2836 N N . GLU B 1 53 ? -12.805 15 -17.688 1 96.62 53 GLU B N 1
ATOM 2837 C CA . GLU B 1 53 ? -11.828 14.461 -18.625 1 96.62 53 GLU B CA 1
ATOM 2838 C C . GLU B 1 53 ? -12.32 13.172 -19.266 1 96.62 53 GLU B C 1
ATOM 2840 O O . GLU B 1 53 ? -12.086 12.922 -20.453 1 96.62 53 GLU B O 1
ATOM 2845 N N . LYS B 1 54 ? -13.023 12.32 -18.5 1 97.44 54 LYS B N 1
ATOM 2846 C CA . LYS B 1 54 ? -13.391 11 -18.984 1 97.44 54 LYS B CA 1
ATOM 2847 C C . LYS B 1 54 ? -14.867 10.945 -19.375 1 97.44 54 LYS B C 1
ATOM 2849 O O . LYS B 1 54 ? -15.328 9.953 -19.938 1 97.44 54 LYS B O 1
ATOM 2854 N N . GLY B 1 55 ? -15.602 11.945 -19.031 1 97.38 55 GLY B N 1
ATOM 2855 C CA . GLY B 1 55 ? -16.984 12.07 -19.453 1 97.38 55 GLY B CA 1
ATOM 2856 C C . GLY B 1 55 ? -17.938 11.25 -18.609 1 97.38 55 GLY B C 1
ATOM 2857 O O . GLY B 1 55 ? -18.922 10.703 -19.109 1 97.38 55 GLY B O 1
ATOM 2858 N N . PHE B 1 56 ? -17.656 11.07 -17.375 1 98.19 56 PHE B N 1
ATOM 2859 C CA . PHE B 1 56 ? -18.594 10.367 -16.516 1 98.19 56 PHE B CA 1
ATOM 2860 C C . PHE B 1 56 ? -19.312 11.336 -15.578 1 98.19 56 PHE B C 1
ATOM 2862 O O . PHE B 1 56 ? -18.875 12.477 -15.398 1 98.19 56 PHE B O 1
ATOM 2869 N N . THR B 1 57 ? -20.5 10.914 -14.953 1 98.44 57 THR B N 1
ATOM 2870 C CA . THR B 1 57 ? -21.234 11.703 -13.977 1 98.44 57 THR B CA 1
ATOM 2871 C C . THR B 1 57 ? -20.75 11.422 -12.562 1 98.44 57 THR B C 1
ATOM 2873 O O . THR B 1 57 ? -20.641 10.258 -12.156 1 98.44 57 THR B O 1
ATOM 2876 N N . LEU B 1 58 ? -20.406 12.43 -11.914 1 98.69 58 LEU B N 1
ATOM 2877 C CA . LEU B 1 58 ? -20 12.328 -10.508 1 98.69 58 LEU B CA 1
ATOM 2878 C C . LEU B 1 58 ? -21.125 12.797 -9.594 1 98.69 58 LEU B C 1
ATOM 2880 O O . LEU B 1 58 ? -21.656 13.898 -9.758 1 98.69 58 LEU B O 1
ATOM 2884 N N . VAL B 1 59 ? -21.5 11.969 -8.641 1 98.75 59 VAL B N 1
ATOM 2885 C CA . VAL B 1 59 ? -22.5 12.312 -7.629 1 98.75 59 VAL B CA 1
ATOM 2886 C C . VAL B 1 59 ? -21.812 12.516 -6.281 1 98.75 59 VAL B C 1
ATOM 2888 O O . VAL B 1 59 ? -21.281 11.57 -5.691 1 98.75 59 VAL B O 1
ATOM 2891 N N . LYS B 1 60 ? -21.797 13.672 -5.816 1 98.69 60 LYS B N 1
ATOM 2892 C CA . LYS B 1 60 ? -21.156 14.039 -4.555 1 98.69 60 LYS B CA 1
ATOM 2893 C C . LYS B 1 60 ? -22.172 14.016 -3.404 1 98.69 60 LYS B C 1
ATOM 2895 O O . LYS B 1 60 ? -23.219 14.664 -3.475 1 98.69 60 LYS B O 1
ATOM 2900 N N . ILE B 1 61 ? -21.891 13.258 -2.361 1 98.56 61 ILE B N 1
ATOM 2901 C CA . ILE B 1 61 ? -22.812 13.148 -1.239 1 98.56 61 ILE B CA 1
ATOM 2902 C C . ILE B 1 61 ? -22.047 13.297 0.075 1 98.56 61 ILE B C 1
ATOM 2904 O O . ILE B 1 61 ? -21 12.656 0.27 1 98.56 61 ILE B O 1
ATOM 2908 N N . GLY B 1 62 ? -22.531 14.164 0.896 1 97.62 62 GLY B N 1
ATOM 2909 C CA . GLY B 1 62 ? -22.078 14.203 2.279 1 97.62 62 GLY B CA 1
ATOM 2910 C C . GLY B 1 62 ? -22.844 13.242 3.176 1 97.62 62 GLY B C 1
ATOM 2911 O O . GLY B 1 62 ? -24.062 13.18 3.141 1 97.62 62 GLY B O 1
ATOM 2912 N N . ALA B 1 63 ? -22.125 12.352 3.891 1 97.81 63 ALA B N 1
ATOM 2913 C CA . ALA B 1 63 ? -22.734 11.414 4.836 1 97.81 63 ALA B CA 1
ATOM 2914 C C . ALA B 1 63 ? -22 11.445 6.176 1 97.81 63 ALA B C 1
ATOM 2916 O O . ALA B 1 63 ? -20.984 10.766 6.352 1 97.81 63 ALA B O 1
ATOM 2917 N N . GLU B 1 64 ? -22.609 12.023 7.168 1 94.44 64 GLU B N 1
ATOM 2918 C CA . GLU B 1 64 ? -21.906 12.398 8.391 1 94.44 64 GLU B CA 1
ATOM 2919 C C . GLU B 1 64 ? -21.984 11.289 9.438 1 94.44 64 GLU B C 1
ATOM 2921 O O . GLU B 1 64 ? -21.266 11.312 10.43 1 94.44 64 GLU B O 1
ATOM 2926 N N . ASP B 1 65 ? -22.875 10.32 9.18 1 94.75 65 ASP B N 1
ATOM 2927 C CA . ASP B 1 65 ? -23.031 9.203 10.109 1 94.75 65 ASP B CA 1
ATOM 2928 C C . ASP B 1 65 ? -23.469 7.938 9.391 1 94.75 65 ASP B C 1
ATOM 2930 O O . ASP B 1 65 ? -23.672 7.949 8.172 1 94.75 65 ASP B O 1
ATOM 2934 N N . GLY B 1 66 ? -23.578 6.875 10.195 1 96.62 66 GLY B N 1
ATOM 2935 C CA . GLY B 1 66 ? -23.859 5.566 9.625 1 96.62 66 GLY B CA 1
ATOM 2936 C C . GLY B 1 66 ? -25.172 5.512 8.883 1 96.62 66 GLY B C 1
ATOM 2937 O O . GLY B 1 66 ? -25.281 4.891 7.816 1 96.62 66 GLY B O 1
ATOM 2938 N N . GLU B 1 67 ? -26.172 6.094 9.422 1 97.44 67 GLU B N 1
ATOM 2939 C CA . GLU B 1 67 ? -27.484 6.109 8.766 1 97.44 67 GLU B CA 1
ATOM 2940 C C . GLU B 1 67 ? -27.406 6.824 7.422 1 97.44 67 GLU B C 1
ATOM 2942 O O . GLU B 1 67 ? -27.938 6.332 6.426 1 97.44 67 GLU B O 1
ATOM 2947 N N . LYS B 1 68 ? -26.75 7.934 7.391 1 97.88 68 LYS B N 1
ATOM 2948 C CA . LYS B 1 68 ? -26.641 8.711 6.16 1 97.88 68 LYS B CA 1
ATOM 2949 C C . LYS B 1 68 ? -25.766 7.984 5.133 1 97.88 68 LYS B C 1
ATOM 2951 O O . LYS B 1 68 ? -26.016 8.086 3.928 1 97.88 68 LYS B O 1
ATOM 2956 N N . VAL B 1 69 ? -24.797 7.23 5.621 1 98.5 69 VAL B N 1
ATOM 2957 C CA . VAL B 1 69 ? -23.984 6.422 4.727 1 98.5 69 VAL B CA 1
ATOM 2958 C C . VAL B 1 69 ? -24.844 5.383 4.023 1 98.5 69 VAL B C 1
ATOM 2960 O O . VAL B 1 69 ? -24.812 5.258 2.799 1 98.5 69 VAL B O 1
ATOM 2963 N N . GLN B 1 70 ? -25.641 4.699 4.812 1 98.19 70 GLN B N 1
ATOM 2964 C CA . GLN B 1 70 ? -26.5 3.678 4.227 1 98.19 70 GLN B CA 1
ATOM 2965 C C . GLN B 1 70 ? -27.484 4.293 3.234 1 98.19 70 GLN B C 1
ATOM 2967 O O . GLN B 1 70 ? -27.703 3.742 2.154 1 98.19 70 GLN B O 1
ATOM 2972 N N . SER B 1 71 ? -27.984 5.441 3.59 1 98.5 71 SER B N 1
ATOM 2973 C CA . SER B 1 71 ? -28.922 6.148 2.717 1 98.5 71 SER B CA 1
ATOM 2974 C C . SER B 1 71 ? -28.234 6.602 1.433 1 98.5 71 SER B C 1
ATOM 2976 O O . SER B 1 71 ? -28.828 6.547 0.353 1 98.5 71 SER B O 1
ATOM 2978 N N . ALA B 1 72 ? -27.047 7.125 1.582 1 98.75 72 ALA B N 1
ATOM 2979 C CA . ALA B 1 72 ? -26.281 7.574 0.418 1 98.75 72 ALA B CA 1
ATOM 2980 C C . ALA B 1 72 ? -26.062 6.43 -0.567 1 98.75 72 ALA B C 1
ATOM 2982 O O . ALA B 1 72 ? -26.219 6.605 -1.778 1 98.75 72 ALA B O 1
ATOM 2983 N N . ILE B 1 73 ? -25.719 5.246 -0.065 1 98.81 73 ILE B N 1
ATOM 2984 C CA . ILE B 1 73 ? -25.453 4.094 -0.917 1 98.81 73 ILE B CA 1
ATOM 2985 C C . ILE B 1 73 ? -26.734 3.67 -1.63 1 98.81 73 ILE B C 1
ATOM 2987 O O . ILE B 1 73 ? -26.719 3.41 -2.836 1 98.81 73 ILE B O 1
ATOM 2991 N N . ASP B 1 74 ? -27.844 3.652 -0.901 1 98.62 74 ASP B N 1
ATOM 2992 C CA . ASP B 1 74 ? -29.125 3.338 -1.518 1 98.62 74 ASP B CA 1
ATOM 2993 C C . ASP B 1 74 ? -29.484 4.355 -2.602 1 98.62 74 ASP B C 1
ATOM 2995 O O . ASP B 1 74 ? -29.984 3.986 -3.666 1 98.62 74 ASP B O 1
ATOM 2999 N N . ASN B 1 75 ? -29.266 5.59 -2.305 1 98.56 75 ASN B N 1
ATOM 3000 C CA . ASN B 1 75 ? -29.531 6.656 -3.264 1 98.56 75 ASN B CA 1
ATOM 3001 C C . ASN B 1 75 ? -28.719 6.473 -4.543 1 98.56 75 ASN B C 1
ATOM 3003 O O . ASN B 1 75 ? -29.234 6.664 -5.645 1 98.56 75 ASN B O 1
ATOM 3007 N N . LEU B 1 76 ? -27.484 6.137 -4.363 1 98.75 76 LEU B N 1
ATOM 3008 C CA . LEU B 1 76 ? -26.625 5.898 -5.516 1 98.75 76 LEU B CA 1
ATOM 3009 C C . LEU B 1 76 ? -27.141 4.723 -6.344 1 98.75 76 LEU B C 1
ATOM 3011 O O . LEU B 1 76 ? -27.188 4.801 -7.57 1 98.75 76 LEU B O 1
ATOM 3015 N N . GLY B 1 77 ? -27.484 3.668 -5.676 1 98.38 77 GLY B N 1
ATOM 3016 C CA . GLY B 1 77 ? -28.094 2.553 -6.379 1 98.38 77 GLY B CA 1
ATOM 3017 C C . GLY B 1 77 ? -29.328 2.949 -7.16 1 98.38 77 GLY B C 1
ATOM 3018 O O . GLY B 1 77 ? -29.469 2.598 -8.336 1 98.38 77 GLY B O 1
ATOM 3019 N N . ALA B 1 78 ? -30.188 3.67 -6.547 1 97.88 78 ALA B N 1
ATOM 3020 C CA . ALA B 1 78 ? -31.438 4.102 -7.152 1 97.88 78 ALA B CA 1
ATOM 3021 C C . ALA B 1 78 ? -31.188 4.992 -8.367 1 97.88 78 ALA B C 1
ATOM 3023 O O . ALA B 1 78 ? -31.969 4.977 -9.328 1 97.88 78 ALA B O 1
ATOM 3024 N N . GLN B 1 79 ? -30.094 5.738 -8.391 1 97.19 79 GLN B N 1
ATOM 3025 C CA . GLN B 1 79 ? -29.781 6.668 -9.469 1 97.19 79 GLN B CA 1
ATOM 3026 C C . GLN B 1 79 ? -29.047 5.965 -10.609 1 97.19 79 GLN B C 1
ATOM 3028 O O . GLN B 1 79 ? -28.703 6.59 -11.609 1 97.19 79 GLN B O 1
ATOM 3033 N N . GLY B 1 80 ? -28.719 4.711 -10.328 1 97.69 80 GLY B N 1
ATOM 3034 C CA . GLY B 1 80 ? -28.078 3.941 -11.383 1 97.69 80 GLY B CA 1
ATOM 3035 C C . GLY B 1 80 ? -26.578 4.062 -11.391 1 97.69 80 GLY B C 1
ATOM 3036 O O . GLY B 1 80 ? -25.922 3.842 -12.414 1 97.69 80 GLY B O 1
ATOM 3037 N N . ALA B 1 81 ? -26.031 4.535 -10.258 1 98.56 81 ALA B N 1
ATOM 3038 C CA . ALA B 1 81 ? -24.578 4.516 -10.148 1 98.56 81 ALA B CA 1
ATOM 3039 C C . ALA B 1 81 ? -24.047 3.086 -10.219 1 98.56 81 ALA B C 1
ATOM 3041 O O . ALA B 1 81 ? -24.75 2.135 -9.891 1 98.56 81 ALA B O 1
ATOM 3042 N N . GLN B 1 82 ? -22.781 3.004 -10.719 1 98.75 82 GLN B N 1
ATOM 3043 C CA . GLN B 1 82 ? -22.203 1.678 -10.867 1 98.75 82 GLN B CA 1
ATOM 3044 C C . GLN B 1 82 ? -21.109 1.436 -9.82 1 98.75 82 GLN B C 1
ATOM 3046 O O . GLN B 1 82 ? -20.656 0.304 -9.641 1 98.75 82 GLN B O 1
ATOM 3051 N N . GLY B 1 83 ? -20.672 2.455 -9.094 1 98.81 83 GLY B N 1
ATOM 3052 C CA . GLY B 1 83 ? -19.703 2.377 -8.023 1 98.81 83 GLY B CA 1
ATOM 3053 C C . GLY B 1 83 ? -19.562 3.674 -7.246 1 98.81 83 GLY B C 1
ATOM 3054 O O . GLY B 1 83 ? -20.156 4.691 -7.613 1 98.81 83 GLY B O 1
ATOM 3055 N N . PHE B 1 84 ? -18.797 3.59 -6.145 1 98.94 84 PHE B N 1
ATOM 3056 C CA . PHE B 1 84 ? -18.562 4.809 -5.379 1 98.94 84 PHE B CA 1
ATOM 3057 C C . PHE B 1 84 ? -17.25 4.73 -4.617 1 98.94 84 PHE B C 1
ATOM 3059 O O . PHE B 1 84 ? -16.734 3.641 -4.367 1 98.94 84 PHE B O 1
ATOM 3066 N N . ILE B 1 85 ? -16.703 5.887 -4.363 1 98.94 85 ILE B N 1
ATOM 3067 C CA . ILE B 1 85 ? -15.602 6.133 -3.447 1 98.94 85 ILE B CA 1
ATOM 3068 C C . ILE B 1 85 ? -16.141 6.695 -2.133 1 98.94 85 ILE B C 1
ATOM 3070 O O . ILE B 1 85 ? -17.047 7.523 -2.129 1 98.94 85 ILE B O 1
ATOM 3074 N N . ILE B 1 86 ? -15.516 6.238 -0.981 1 98.75 86 ILE B N 1
ATOM 3075 C CA . ILE B 1 86 ? -16.078 6.738 0.265 1 98.75 86 ILE B CA 1
ATOM 3076 C C . ILE B 1 86 ? -14.969 7.02 1.268 1 98.75 86 ILE B C 1
ATOM 3078 O O . ILE B 1 86 ? -14.016 6.246 1.379 1 98.75 86 ILE B O 1
ATOM 3082 N N . CYS B 1 87 ? -15 8.109 1.86 1 97.44 87 CYS B N 1
ATOM 3083 C CA . CYS B 1 87 ? -14.383 8.375 3.156 1 97.44 87 CYS B CA 1
ATOM 3084 C C . CYS B 1 87 ? -15.422 8.32 4.273 1 97.44 87 CYS B C 1
ATOM 3086 O O . CYS B 1 87 ? -16.188 9.258 4.453 1 97.44 87 CYS B O 1
ATOM 3088 N N . THR B 1 88 ? -15.406 7.277 5.027 1 97.06 88 THR B N 1
ATOM 3089 C CA . THR B 1 88 ? -16.5 6.961 5.949 1 97.06 88 THR B CA 1
ATOM 3090 C C . THR B 1 88 ? -16.344 7.73 7.258 1 97.06 88 THR B C 1
ATOM 3092 O O . THR B 1 88 ? -15.219 7.996 7.695 1 97.06 88 THR B O 1
ATOM 3095 N N . PRO B 1 89 ? -17.438 8.141 7.883 1 93.81 89 PRO B N 1
ATOM 3096 C CA . PRO B 1 89 ? -17.359 8.797 9.195 1 93.81 89 PRO B CA 1
ATOM 3097 C C . PRO B 1 89 ? -16.922 7.84 10.297 1 93.81 89 PRO B C 1
ATOM 3099 O O . PRO B 1 89 ? -16.516 8.281 11.375 1 93.81 89 PRO B O 1
ATOM 3102 N N . ASP B 1 90 ? -17.094 6.527 10.016 1 93.94 90 ASP B N 1
ATOM 3103 C CA . ASP B 1 90 ? -16.719 5.477 10.961 1 93.94 90 ASP B CA 1
ATOM 3104 C C . ASP B 1 90 ? -16.234 4.23 10.227 1 93.94 90 ASP B C 1
ATOM 3106 O O . ASP B 1 90 ? -17 3.572 9.516 1 93.94 90 ASP B O 1
ATOM 3110 N N . VAL B 1 91 ? -14.977 3.852 10.508 1 95.19 91 VAL B N 1
ATOM 3111 C CA . VAL B 1 91 ? -14.344 2.773 9.75 1 95.19 91 VAL B CA 1
ATOM 3112 C C . VAL B 1 91 ? -14.961 1.436 10.148 1 95.19 91 VAL B C 1
ATOM 3114 O O . VAL B 1 91 ? -14.844 0.451 9.414 1 95.19 91 VAL B O 1
ATOM 3117 N N . LYS B 1 92 ? -15.672 1.367 11.219 1 94.38 92 LYS B N 1
ATOM 3118 C CA . LYS B 1 92 ? -16.281 0.132 11.695 1 94.38 92 LYS B CA 1
ATOM 3119 C C . LYS B 1 92 ? -17.562 -0.179 10.922 1 94.38 92 LYS B C 1
ATOM 3121 O O . LYS B 1 92 ? -18.125 -1.271 11.047 1 94.38 92 LYS B O 1
ATOM 3126 N N . LEU B 1 93 ? -18.031 0.739 10.117 1 96.5 93 LEU B N 1
ATOM 3127 C CA . LEU B 1 93 ? -19.203 0.518 9.281 1 96.5 93 LEU B CA 1
ATOM 3128 C C . LEU B 1 93 ? -18.875 -0.395 8.109 1 96.5 93 LEU B C 1
ATOM 3130 O O . LEU B 1 93 ? -19.734 -0.659 7.262 1 96.5 93 LEU B O 1
ATOM 3134 N N . GLY B 1 94 ? -17.641 -0.887 8.039 1 97.12 94 GLY B N 1
ATOM 3135 C CA . GLY B 1 94 ? -17.094 -1.603 6.902 1 97.12 94 GLY B CA 1
ATOM 3136 C C . GLY B 1 94 ? -17.984 -2.729 6.418 1 97.12 94 GLY B C 1
ATOM 3137 O O . GLY B 1 94 ? -18.453 -2.709 5.277 1 97.12 94 GLY B O 1
ATOM 3138 N N . PRO B 1 95 ? -18.25 -3.729 7.254 1 96.19 95 PRO B N 1
ATOM 3139 C CA . PRO B 1 95 ? -19.078 -4.848 6.824 1 96.19 95 PRO B CA 1
ATOM 3140 C C . PRO B 1 95 ? -20.453 -4.395 6.301 1 96.19 95 PRO B C 1
ATOM 3142 O O . PRO B 1 95 ? -20.938 -4.922 5.301 1 96.19 95 PRO B O 1
ATOM 3145 N N . GLY B 1 96 ? -21.062 -3.412 6.965 1 97.44 96 GLY B N 1
ATOM 3146 C CA . GLY B 1 96 ? -22.344 -2.883 6.516 1 97.44 96 GLY B CA 1
ATOM 3147 C C . GLY B 1 96 ? -22.25 -2.186 5.168 1 97.44 96 GLY B C 1
ATOM 3148 O O . GLY B 1 96 ? -23.141 -2.336 4.332 1 97.44 96 GLY B O 1
ATOM 3149 N N . ILE B 1 97 ? -21.219 -1.438 4.969 1 98.5 97 ILE B N 1
ATOM 3150 C CA . ILE B 1 97 ? -21.016 -0.722 3.715 1 98.5 97 ILE B CA 1
ATOM 3151 C C . ILE B 1 97 ? -20.828 -1.721 2.574 1 98.5 97 ILE B C 1
ATOM 3153 O O . ILE B 1 97 ? -21.422 -1.57 1.506 1 98.5 97 ILE B O 1
ATOM 3157 N N . VAL B 1 98 ? -20 -2.719 2.779 1 98.31 98 VAL B N 1
ATOM 3158 C CA . VAL B 1 98 ? -19.734 -3.738 1.767 1 98.31 98 VAL B CA 1
ATOM 3159 C C . VAL B 1 98 ? -21.031 -4.461 1.414 1 98.31 98 VAL B C 1
ATOM 3161 O O . VAL B 1 98 ? -21.344 -4.664 0.237 1 98.31 98 VAL B O 1
ATOM 3164 N N . ALA B 1 99 ? -21.766 -4.852 2.451 1 97.81 99 ALA B N 1
ATOM 3165 C CA . ALA B 1 99 ? -23.031 -5.551 2.23 1 97.81 99 ALA B CA 1
ATOM 3166 C C . ALA B 1 99 ? -24.016 -4.68 1.44 1 97.81 99 ALA B C 1
ATOM 3168 O O . ALA B 1 99 ? -24.656 -5.16 0.507 1 97.81 99 ALA B O 1
ATOM 3169 N N . LYS B 1 100 ? -24.156 -3.398 1.84 1 98.44 100 LYS B N 1
ATOM 3170 C CA . LYS B 1 100 ? -25.078 -2.48 1.176 1 98.44 100 LYS B CA 1
ATOM 3171 C C . LYS B 1 100 ? -24.672 -2.236 -0.273 1 98.44 100 LYS B C 1
ATOM 3173 O O . LYS B 1 100 ? -25.516 -2.139 -1.16 1 98.44 100 LYS B O 1
ATOM 3178 N N . ALA B 1 101 ? -23.375 -2.064 -0.476 1 98.69 101 ALA B N 1
ATOM 3179 C CA . ALA B 1 101 ? -22.859 -1.915 -1.835 1 98.69 101 ALA B CA 1
ATOM 3180 C C . ALA B 1 101 ? -23.234 -3.117 -2.697 1 98.69 101 ALA B C 1
ATOM 3182 O O . ALA B 1 101 ? -23.703 -2.959 -3.822 1 98.69 101 ALA B O 1
ATOM 3183 N N . ALA B 1 102 ? -23.016 -4.309 -2.154 1 98 102 ALA B N 1
ATOM 3184 C CA . ALA B 1 102 ? -23.328 -5.539 -2.877 1 98 102 ALA B CA 1
ATOM 3185 C C . ALA B 1 102 ? -24.828 -5.621 -3.197 1 98 102 ALA B C 1
ATOM 3187 O O . ALA B 1 102 ? -25.203 -5.984 -4.312 1 98 102 ALA B O 1
ATOM 3188 N N . ALA B 1 103 ? -25.625 -5.277 -2.27 1 98.12 103 ALA B N 1
ATOM 3189 C CA . ALA B 1 103 ? -27.078 -5.316 -2.443 1 98.12 103 ALA B CA 1
ATOM 3190 C C . ALA B 1 103 ? -27.531 -4.383 -3.566 1 98.12 103 ALA B C 1
ATOM 3192 O O . ALA B 1 103 ? -28.531 -4.645 -4.238 1 98.12 103 ALA B O 1
ATOM 3193 N N . ASN B 1 104 ? -26.781 -3.316 -3.773 1 98.56 104 ASN B N 1
ATOM 3194 C CA . ASN B 1 104 ? -27.125 -2.332 -4.797 1 98.56 104 ASN B CA 1
ATOM 3195 C C . ASN B 1 104 ? -26.297 -2.537 -6.066 1 98.56 104 ASN B C 1
ATOM 3197 O O . ASN B 1 104 ? -26.359 -1.721 -6.988 1 98.56 104 ASN B O 1
ATOM 3201 N N . GLN B 1 105 ? -25.453 -3.6 -6.008 1 97.94 105 GLN B N 1
ATOM 3202 C CA . GLN B 1 105 ? -24.609 -3.936 -7.148 1 97.94 105 GLN B CA 1
ATOM 3203 C C . GLN B 1 105 ? -23.656 -2.791 -7.48 1 97.94 105 GLN B C 1
ATOM 3205 O O . GLN B 1 105 ? -23.484 -2.43 -8.648 1 97.94 105 GLN B O 1
ATOM 3210 N N . LEU B 1 106 ? -23.109 -2.203 -6.445 1 98.81 106 LEU B N 1
ATOM 3211 C CA . LEU B 1 106 ? -22.156 -1.104 -6.59 1 98.81 106 LEU B CA 1
ATOM 3212 C C . LEU B 1 106 ? -20.734 -1.569 -6.289 1 98.81 106 LEU B C 1
ATOM 3214 O O . LEU B 1 106 ? -20.5 -2.254 -5.289 1 98.81 106 LEU B O 1
ATOM 3218 N N . LYS B 1 107 ? -19.75 -1.188 -7.117 1 98.69 107 LYS B N 1
ATOM 3219 C CA . LYS B 1 107 ? -18.328 -1.285 -6.762 1 98.69 107 LYS B CA 1
ATOM 3220 C C . LYS B 1 107 ? -17.953 -0.256 -5.699 1 98.69 107 LYS B C 1
ATOM 3222 O O . LYS B 1 107 ? -18.469 0.869 -5.715 1 98.69 107 LYS B O 1
ATOM 3227 N N . VAL B 1 108 ? -17.078 -0.66 -4.766 1 98.81 108 VAL B N 1
ATOM 3228 C CA . VAL B 1 108 ? -16.75 0.266 -3.684 1 98.81 108 VAL B CA 1
ATOM 3229 C C . VAL B 1 108 ? -15.242 0.285 -3.449 1 98.81 108 VAL B C 1
ATOM 3231 O O . VAL B 1 108 ? -14.586 -0.761 -3.482 1 98.81 108 VAL B O 1
ATOM 3234 N N . MET B 1 109 ? -14.641 1.401 -3.359 1 98.69 109 MET B N 1
ATOM 3235 C CA . MET B 1 109 ? -13.289 1.604 -2.834 1 98.69 109 MET B CA 1
ATOM 3236 C C . MET B 1 109 ? -13.273 2.721 -1.794 1 98.69 109 MET B C 1
ATOM 3238 O O . MET B 1 109 ? -14.18 3.559 -1.762 1 98.69 109 MET B O 1
ATOM 3242 N N . THR B 1 110 ? -12.289 2.674 -0.908 1 98.69 110 THR B N 1
ATOM 3243 C CA . THR B 1 110 ? -12.211 3.693 0.132 1 98.69 110 THR B CA 1
ATOM 3244 C C . THR B 1 110 ? -11.008 4.602 -0.088 1 98.69 110 THR B C 1
ATOM 3246 O O . THR B 1 110 ? -10.055 4.223 -0.774 1 98.69 110 THR B O 1
ATOM 3249 N N . VAL B 1 111 ? -11.086 5.781 0.471 1 98.19 111 VAL B N 1
ATOM 3250 C CA . VAL B 1 111 ? -10.016 6.773 0.441 1 98.19 111 VAL B CA 1
ATOM 3251 C C . VAL B 1 111 ? -9.828 7.375 1.833 1 98.19 111 VAL B C 1
ATOM 3253 O O . VAL B 1 111 ? -10.773 7.426 2.625 1 98.19 111 VAL B O 1
ATOM 3256 N N . ASP B 1 112 ? -8.703 7.781 2.232 1 95.56 112 ASP B N 1
ATOM 3257 C CA . ASP B 1 112 ? -8.328 8.461 3.465 1 95.56 112 ASP B CA 1
ATOM 3258 C C . ASP B 1 112 ? -8.328 7.5 4.652 1 95.56 112 ASP B C 1
ATOM 3260 O O . ASP B 1 112 ? -7.301 7.32 5.312 1 95.56 112 ASP B O 1
ATOM 3264 N N . ASP B 1 113 ? -9.508 6.934 4.918 1 95.31 113 ASP B N 1
ATOM 3265 C CA . ASP B 1 113 ? -9.641 6.012 6.039 1 95.31 113 ASP B CA 1
ATOM 3266 C C . ASP B 1 113 ? -10.055 4.621 5.562 1 95.31 113 ASP B C 1
ATOM 3268 O O . ASP B 1 113 ? -10.977 4.488 4.754 1 95.31 113 ASP B O 1
ATOM 3272 N N . ARG B 1 114 ? -9.328 3.627 6.023 1 96.19 114 ARG B N 1
ATOM 3273 C CA . ARG B 1 114 ? -9.555 2.258 5.574 1 96.19 114 ARG B CA 1
ATOM 3274 C C . ARG B 1 114 ? -10.594 1.558 6.441 1 96.19 114 ARG B C 1
ATOM 3276 O O . ARG B 1 114 ? -10.586 1.7 7.664 1 96.19 114 ARG B O 1
ATOM 3283 N N . LEU B 1 115 ? -11.508 0.813 5.812 1 97.25 115 LEU B N 1
ATOM 3284 C CA . LEU B 1 115 ? -12.531 0.075 6.539 1 97.25 115 LEU B CA 1
ATOM 3285 C C . LEU B 1 115 ? -11.914 -1.064 7.344 1 97.25 115 LEU B C 1
ATOM 3287 O O . LEU B 1 115 ? -10.977 -1.715 6.887 1 97.25 115 LEU B O 1
ATOM 3291 N N . VAL B 1 116 ? -12.531 -1.328 8.484 1 94.88 116 VAL B N 1
ATOM 3292 C CA . VAL B 1 116 ? -12.07 -2.449 9.297 1 94.88 116 VAL B CA 1
ATOM 3293 C C . VAL B 1 116 ? -13.242 -3.377 9.609 1 94.88 116 VAL B C 1
ATOM 3295 O O . VAL B 1 116 ? -14.406 -2.963 9.547 1 94.88 116 VAL B O 1
ATOM 3298 N N . GLY B 1 117 ? -12.93 -4.625 9.891 1 93.56 117 GLY B N 1
ATOM 3299 C CA . GLY B 1 117 ? -13.914 -5.594 10.359 1 93.56 117 GLY B CA 1
ATOM 3300 C C . GLY B 1 117 ? -14.141 -5.543 11.852 1 93.56 117 GLY B C 1
ATOM 3301 O O . GLY B 1 117 ? -13.648 -4.629 12.531 1 93.56 117 GLY B O 1
ATOM 3302 N N . ALA B 1 118 ? -14.945 -6.516 12.328 1 89.31 118 ALA B N 1
ATOM 3303 C CA . ALA B 1 118 ? -15.273 -6.609 13.75 1 89.31 118 ALA B CA 1
ATOM 3304 C C . ALA B 1 118 ? -14.016 -6.828 14.594 1 89.31 118 ALA B C 1
ATOM 3306 O O . ALA B 1 118 ? -13.953 -6.406 15.75 1 89.31 118 ALA B O 1
ATOM 3307 N N . ASP B 1 119 ? -12.977 -7.402 13.992 1 91 119 ASP B N 1
ATOM 3308 C CA . ASP B 1 119 ? -11.734 -7.703 14.695 1 91 119 ASP B CA 1
ATOM 3309 C C . ASP B 1 119 ? -10.781 -6.516 14.656 1 91 119 ASP B C 1
ATOM 3311 O O . ASP B 1 119 ? -9.672 -6.582 15.195 1 91 119 ASP B O 1
ATOM 3315 N N . GLY B 1 120 ? -11.188 -5.48 14.047 1 90.31 120 GLY B N 1
ATOM 3316 C CA . GLY B 1 120 ? -10.375 -4.277 13.984 1 90.31 120 GLY B CA 1
ATOM 3317 C C . GLY B 1 120 ? -9.344 -4.305 12.867 1 90.31 120 GLY B C 1
ATOM 3318 O O . GLY B 1 120 ? -8.594 -3.35 12.688 1 90.31 120 GLY B O 1
ATOM 3319 N N . LYS B 1 121 ? -9.344 -5.402 12.062 1 90.44 121 LYS B N 1
ATOM 3320 C CA . LYS B 1 121 ? -8.383 -5.516 10.969 1 90.44 121 LYS B CA 1
ATOM 3321 C C . LYS B 1 121 ? -8.945 -4.938 9.672 1 90.44 121 LYS B C 1
ATOM 3323 O O . LYS B 1 121 ? -10.156 -4.988 9.438 1 90.44 121 LYS B O 1
ATOM 3328 N N . PRO B 1 122 ? -8.062 -4.387 8.828 1 93.12 122 PRO B N 1
ATOM 3329 C CA . PRO B 1 122 ? -8.547 -3.826 7.566 1 93.12 122 PRO B CA 1
ATOM 3330 C C . PRO B 1 122 ? -9.305 -4.844 6.719 1 93.12 122 PRO B C 1
ATOM 3332 O O . PRO B 1 122 ? -8.938 -6.023 6.688 1 93.12 122 PRO B O 1
ATOM 3335 N N . LEU B 1 123 ? -10.383 -4.348 6.043 1 94.81 123 LEU B N 1
ATOM 3336 C CA . LEU B 1 123 ? -11.039 -5.145 5.012 1 94.81 123 LEU B CA 1
ATOM 3337 C C . LEU B 1 123 ? -10.227 -5.129 3.719 1 94.81 123 LEU B C 1
ATOM 3339 O O . LEU B 1 123 ? -10.445 -4.273 2.855 1 94.81 123 LEU B O 1
ATOM 3343 N N . GLU B 1 124 ? -9.406 -6.086 3.555 1 90.88 124 GLU B N 1
ATOM 3344 C CA . GLU B 1 124 ? -8.367 -6.078 2.533 1 90.88 124 GLU B CA 1
ATOM 3345 C C . GLU B 1 124 ? -8.961 -6.242 1.138 1 90.88 124 GLU B C 1
ATOM 3347 O O . GLU B 1 124 ? -8.312 -5.934 0.138 1 90.88 124 GLU B O 1
ATOM 3352 N N . ASP B 1 125 ? -10.188 -6.746 1.039 1 90.94 125 ASP B N 1
ATOM 3353 C CA . ASP B 1 125 ? -10.805 -6.961 -0.264 1 90.94 125 ASP B CA 1
ATOM 3354 C C . ASP B 1 125 ? -11.398 -5.66 -0.813 1 90.94 125 ASP B C 1
ATOM 3356 O O . ASP B 1 125 ? -11.766 -5.586 -1.987 1 90.94 125 ASP B O 1
ATOM 3360 N N . VAL B 1 126 ? -11.484 -4.656 0.01 1 96.56 126 VAL B N 1
ATOM 3361 C CA . VAL B 1 126 ? -11.945 -3.354 -0.453 1 96.56 126 VAL B CA 1
ATOM 3362 C C . VAL B 1 126 ? -10.75 -2.5 -0.866 1 96.56 126 VAL B C 1
ATOM 3364 O O . VAL B 1 126 ? -9.93 -2.125 -0.026 1 96.56 126 VAL B O 1
ATOM 3367 N N . PRO B 1 127 ? -10.625 -2.254 -2.178 1 97.31 127 PRO B N 1
ATOM 3368 C CA . PRO B 1 127 ? -9.523 -1.376 -2.584 1 97.31 127 PRO B CA 1
ATOM 3369 C C . PRO B 1 127 ? -9.469 -0.084 -1.771 1 97.31 127 PRO B C 1
ATOM 3371 O O . PRO B 1 127 ? -10.508 0.489 -1.446 1 97.31 127 PRO B O 1
ATOM 3374 N N . HIS B 1 128 ? -8.195 0.332 -1.454 1 97.81 128 HIS B N 1
ATOM 3375 C CA . HIS B 1 128 ? -8.031 1.483 -0.574 1 97.81 128 HIS B CA 1
ATOM 3376 C C . HIS B 1 128 ? -6.875 2.365 -1.036 1 97.81 128 HIS B C 1
ATOM 3378 O O . HIS B 1 128 ? -5.805 1.861 -1.385 1 97.81 128 HIS B O 1
ATOM 3384 N N . MET B 1 129 ? -7.145 3.613 -1.105 1 97 129 MET B N 1
ATOM 3385 C CA . MET B 1 129 ? -6.082 4.605 -1.211 1 97 129 MET B CA 1
ATOM 3386 C C . MET B 1 129 ? -5.984 5.438 0.064 1 97 129 MET B C 1
ATOM 3388 O O . MET B 1 129 ? -6.941 6.109 0.446 1 97 129 MET B O 1
ATOM 3392 N N . GLY B 1 130 ? -4.875 5.332 0.715 1 95.5 130 GLY B N 1
ATOM 3393 C CA . GLY B 1 130 ? -4.613 6.129 1.902 1 95.5 130 GLY B CA 1
ATOM 3394 C C . GLY B 1 130 ? -3.24 6.773 1.896 1 95.5 130 GLY B C 1
ATOM 3395 O O . GLY B 1 130 ? -2.713 7.113 0.835 1 95.5 130 GLY B O 1
ATOM 3396 N N . ILE B 1 131 ? -2.889 7.172 3.033 1 89.69 131 ILE B N 1
ATOM 3397 C CA . ILE B 1 131 ? -1.569 7.73 3.311 1 89.69 131 ILE B CA 1
ATOM 3398 C C . ILE B 1 131 ? -0.843 6.855 4.332 1 89.69 131 ILE B C 1
ATOM 3400 O O . ILE B 1 131 ? -1.469 6.297 5.234 1 89.69 131 ILE B O 1
ATOM 3404 N N . SER B 1 132 ? 0.468 6.66 4.117 1 88.38 132 SER B N 1
ATOM 3405 C CA . SER B 1 132 ? 1.22 6.027 5.195 1 88.38 132 SER B CA 1
ATOM 3406 C C . SER B 1 132 ? 1.183 6.871 6.465 1 88.38 132 SER B C 1
ATOM 3408 O O . SER B 1 132 ? 2.092 7.664 6.719 1 88.38 132 SER B O 1
ATOM 3410 N N . ALA B 1 133 ? 0.211 6.598 7.289 1 92.12 133 ALA B N 1
ATOM 3411 C CA . ALA B 1 133 ? -0.066 7.426 8.461 1 92.12 133 ALA B CA 1
ATOM 3412 C C . ALA B 1 133 ? 1.109 7.414 9.43 1 92.12 133 ALA B C 1
ATOM 3414 O O . ALA B 1 133 ? 1.492 8.453 9.969 1 92.12 133 ALA B O 1
ATOM 3415 N N . THR B 1 134 ? 1.681 6.273 9.609 1 91.44 134 THR B N 1
ATOM 3416 C CA . THR B 1 134 ? 2.832 6.145 10.5 1 91.44 134 THR B CA 1
ATOM 3417 C C . THR B 1 134 ? 4.008 6.969 9.977 1 91.44 134 THR B C 1
ATOM 3419 O O . THR B 1 134 ? 4.641 7.703 10.734 1 91.44 134 THR B O 1
ATOM 3422 N N . LYS B 1 135 ? 4.211 6.918 8.68 1 89.88 135 LYS B N 1
ATOM 3423 C CA . LYS B 1 135 ? 5.344 7.641 8.109 1 89.88 135 LYS B CA 1
ATOM 3424 C C . LYS B 1 135 ? 5.121 9.148 8.172 1 89.88 135 LYS B C 1
ATOM 3426 O O . LYS B 1 135 ? 6.059 9.914 8.406 1 89.88 135 LYS B O 1
ATOM 3431 N N . ILE B 1 136 ? 3.938 9.531 7.953 1 94.62 136 ILE B N 1
ATOM 3432 C CA . ILE B 1 136 ? 3.6 10.938 8.086 1 94.62 136 ILE B CA 1
ATOM 3433 C C . ILE B 1 136 ? 3.875 11.406 9.516 1 94.62 136 ILE B C 1
ATOM 3435 O O . ILE B 1 136 ? 4.504 12.445 9.727 1 94.62 136 ILE B O 1
ATOM 3439 N N . GLY B 1 137 ? 3.4 10.641 10.469 1 97.12 137 GLY B N 1
ATOM 3440 C CA . GLY B 1 137 ? 3.643 10.953 11.867 1 97.12 137 GLY B CA 1
ATOM 3441 C C . GLY B 1 137 ? 5.117 11.039 12.211 1 97.12 137 GLY B C 1
ATOM 3442 O O . GLY B 1 137 ? 5.543 11.953 12.922 1 97.12 137 GLY B O 1
ATOM 3443 N N . GLU B 1 138 ? 5.855 10.117 11.703 1 95.75 138 GLU B N 1
ATOM 3444 C CA . GLU B 1 138 ? 7.297 10.133 11.93 1 95.75 138 GLU B CA 1
ATOM 3445 C C . GLU B 1 138 ? 7.934 11.406 11.383 1 95.75 138 GLU B C 1
ATOM 3447 O O . GLU B 1 138 ? 8.836 11.969 12.008 1 95.75 138 GLU B O 1
ATOM 3452 N N . GLY B 1 139 ? 7.438 11.828 10.227 1 95.5 139 GLY B N 1
ATOM 3453 C CA . GLY B 1 139 ? 7.906 13.086 9.672 1 95.5 139 GLY B CA 1
ATOM 3454 C C . GLY B 1 139 ? 7.621 14.273 10.57 1 95.5 139 GLY B C 1
ATOM 3455 O O . GLY B 1 139 ? 8.461 15.164 10.719 1 95.5 139 GLY B O 1
ATOM 3456 N N . VAL B 1 140 ? 6.469 14.258 11.164 1 98.31 140 VAL B N 1
ATOM 3457 C CA . VAL B 1 140 ? 6.094 15.305 12.109 1 98.31 140 VAL B CA 1
ATOM 3458 C C . VAL B 1 140 ? 7.051 15.281 13.305 1 98.31 140 VAL B C 1
ATOM 3460 O O . VAL B 1 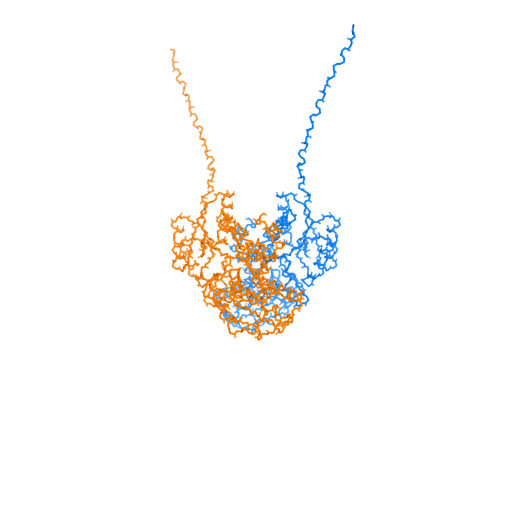140 ? 7.594 16.328 13.688 1 98.31 140 VAL B O 1
ATOM 3463 N N . GLY B 1 141 ? 7.258 14.117 13.859 1 98.62 141 GLY B N 1
ATOM 3464 C CA . GLY B 1 141 ? 8.164 13.992 14.992 1 98.62 141 GLY B CA 1
ATOM 3465 C C . GLY B 1 141 ? 9.57 14.469 14.695 1 98.62 141 GLY B C 1
ATOM 3466 O O . GLY B 1 141 ? 10.18 15.172 15.5 1 98.62 141 GLY B O 1
ATOM 3467 N N . GLN B 1 142 ? 10.039 14.141 13.531 1 97.62 142 GLN B N 1
ATOM 3468 C CA . GLN B 1 142 ? 11.383 14.539 13.133 1 97.62 142 GLN B CA 1
ATOM 3469 C C . GLN B 1 142 ? 11.484 16.047 12.984 1 97.62 142 GLN B C 1
ATOM 3471 O O . GLN B 1 142 ? 12.469 16.656 13.422 1 97.62 142 GLN B O 1
ATOM 3476 N N . ALA B 1 143 ? 10.484 16.641 12.398 1 98.25 143 ALA B N 1
ATOM 3477 C CA . ALA B 1 143 ? 10.469 18.094 12.234 1 98.25 143 ALA B CA 1
ATOM 3478 C C . ALA B 1 143 ? 10.523 18.797 13.586 1 98.25 143 ALA B C 1
ATOM 3480 O O . ALA B 1 143 ? 11.25 19.781 13.75 1 98.25 143 ALA B O 1
ATOM 3481 N N . ILE B 1 144 ? 9.797 18.281 14.5 1 98.81 144 ILE B N 1
ATOM 3482 C CA . ILE B 1 144 ? 9.734 18.891 15.828 1 98.81 144 ILE B CA 1
ATOM 3483 C C . ILE B 1 144 ? 11.078 18.703 16.531 1 98.81 144 ILE B C 1
ATOM 3485 O O . ILE B 1 144 ? 11.633 19.656 17.094 1 98.81 144 ILE B O 1
ATOM 3489 N N . ALA B 1 145 ? 11.617 17.516 16.5 1 98.56 145 ALA B N 1
ATOM 3490 C CA . ALA B 1 145 ? 12.898 17.234 17.156 1 98.56 145 ALA B CA 1
ATOM 3491 C C . ALA B 1 145 ? 14.008 18.125 16.578 1 98.56 145 ALA B C 1
ATOM 3493 O O . ALA B 1 145 ? 14.805 18.688 17.328 1 98.56 145 ALA B O 1
ATOM 3494 N N . ASP B 1 146 ? 14.016 18.219 15.289 1 98.25 146 ASP B N 1
ATOM 3495 C CA . ASP B 1 146 ? 15.016 19.047 14.633 1 98.25 146 ASP B CA 1
ATOM 3496 C C . ASP B 1 146 ? 14.883 20.516 15.055 1 98.25 146 ASP B C 1
ATOM 3498 O O . ASP B 1 146 ? 15.883 21.188 15.289 1 98.25 146 ASP B O 1
ATOM 3502 N N . GLU B 1 147 ? 13.672 20.984 15.18 1 98.5 147 GLU B N 1
ATOM 3503 C CA . GLU B 1 147 ? 13.461 22.375 15.531 1 98.5 147 GLU B CA 1
ATOM 3504 C C . GLU B 1 147 ? 13.812 22.641 17 1 98.5 147 GLU B C 1
ATOM 3506 O O . GLU B 1 147 ? 14.328 23.703 17.344 1 98.5 147 GLU B O 1
ATOM 3511 N N . ILE B 1 148 ? 13.484 21.703 17.859 1 98.56 148 ILE B N 1
ATOM 3512 C CA . ILE B 1 148 ? 13.891 21.797 19.266 1 98.56 148 ILE B CA 1
ATOM 3513 C C . ILE B 1 148 ? 15.398 22 19.344 1 98.56 148 ILE B C 1
ATOM 3515 O O . ILE B 1 148 ? 15.867 22.906 20.047 1 98.56 148 ILE B O 1
ATOM 3519 N N . LYS B 1 149 ? 16.062 21.172 18.641 1 97.88 149 LYS B N 1
ATOM 3520 C CA . LYS B 1 149 ? 17.516 21.25 18.625 1 97.88 149 LYS B CA 1
ATOM 3521 C C . LYS B 1 149 ? 18 22.578 18.078 1 97.88 149 LYS B C 1
ATOM 3523 O O . LYS B 1 149 ? 18.891 23.203 18.641 1 97.88 149 LYS B O 1
ATOM 3528 N N . LYS B 1 150 ? 17.438 22.984 17.062 1 98.19 150 LYS B N 1
ATOM 3529 C CA . LYS B 1 150 ? 17.828 24.234 16.422 1 98.19 150 LYS B CA 1
ATOM 3530 C C . LYS B 1 150 ? 17.625 25.422 17.375 1 98.19 150 LYS B C 1
ATOM 3532 O O . LYS B 1 150 ? 18.422 26.359 17.375 1 98.19 150 LYS B O 1
ATOM 3537 N N . ARG B 1 151 ? 16.578 25.359 18.188 1 98.19 151 ARG B N 1
ATOM 3538 C CA . ARG B 1 151 ? 16.266 26.438 19.125 1 98.19 151 ARG B CA 1
ATOM 3539 C C . ARG B 1 151 ? 17.078 26.344 20.391 1 98.19 151 ARG B C 1
ATOM 3541 O O . ARG B 1 151 ? 17.062 27.25 21.234 1 98.19 151 ARG B O 1
ATOM 3548 N N . GLY B 1 152 ? 17.75 25.312 20.562 1 98.06 152 GLY B N 1
ATOM 3549 C CA . GLY B 1 152 ? 18.594 25.109 21.734 1 98.06 152 GLY B CA 1
ATOM 3550 C C . GLY B 1 152 ? 17.797 24.781 22.984 1 98.06 152 GLY B C 1
ATOM 3551 O O . GLY B 1 152 ? 18.25 25.078 24.094 1 98.06 152 GLY B O 1
ATOM 3552 N N . TRP B 1 153 ? 16.609 24.219 22.812 1 98.31 153 TRP B N 1
ATOM 3553 C CA . TRP B 1 153 ? 15.805 23.844 23.953 1 98.31 153 TRP B CA 1
ATOM 3554 C C . TRP B 1 153 ? 16.359 22.578 24.625 1 98.31 153 TRP B C 1
ATOM 3556 O O . TRP B 1 153 ? 16.844 21.672 23.938 1 98.31 153 TRP B O 1
ATOM 3566 N N . ASP B 1 154 ? 16.328 22.516 25.938 1 97.88 154 ASP B N 1
ATOM 3567 C CA . ASP B 1 154 ? 16.516 21.266 26.656 1 97.88 154 ASP B CA 1
ATOM 3568 C C . ASP B 1 154 ? 15.234 20.438 26.672 1 97.88 154 ASP B C 1
ATOM 3570 O O . ASP B 1 154 ? 14.266 20.781 27.359 1 97.88 154 ASP B O 1
ATOM 3574 N N . MET B 1 155 ? 15.242 19.312 26 1 96.94 155 MET B N 1
ATOM 3575 C CA . MET B 1 155 ? 14.047 18.484 25.828 1 96.94 155 MET B CA 1
ATOM 3576 C C . MET B 1 155 ? 13.445 18.125 27.188 1 96.94 155 MET B C 1
ATOM 3578 O O . MET B 1 155 ? 12.234 17.922 27.312 1 96.94 155 MET B O 1
ATOM 3582 N N . LYS B 1 156 ? 14.227 18.156 28.172 1 97.25 156 LYS B N 1
ATOM 3583 C CA . LYS B 1 156 ? 13.758 17.797 29.5 1 97.25 156 LYS B CA 1
ATOM 3584 C C . LYS B 1 156 ? 12.781 18.828 30.047 1 97.25 156 LYS B C 1
ATOM 3586 O O . LYS B 1 156 ? 11.992 18.531 30.938 1 97.25 156 LYS B O 1
ATOM 3591 N N . ASN B 1 157 ? 12.852 20.047 29.484 1 97.69 157 ASN B N 1
ATOM 3592 C CA . ASN B 1 157 ? 12.016 21.141 29.969 1 97.69 157 ASN B CA 1
ATOM 3593 C C . ASN B 1 157 ? 10.875 21.438 29 1 97.69 157 ASN B C 1
ATOM 3595 O O . ASN B 1 157 ? 10.188 22.453 29.141 1 97.69 157 ASN B O 1
ATOM 3599 N N . VAL B 1 158 ? 10.719 20.547 28.031 1 98.75 158 VAL B N 1
ATOM 3600 C CA . VAL B 1 158 ? 9.695 20.75 27 1 98.75 158 VAL B CA 1
ATOM 3601 C C . VAL B 1 158 ? 8.523 19.812 27.25 1 98.75 158 VAL B C 1
ATOM 3603 O O . VAL B 1 158 ? 8.711 18.641 27.547 1 98.75 158 VAL B O 1
ATOM 3606 N N . GLY B 1 159 ? 7.301 20.391 27.25 1 98.88 159 GLY B N 1
ATOM 3607 C CA . GLY B 1 159 ? 6.098 19.578 27.266 1 98.88 159 GLY B CA 1
ATOM 3608 C C . GLY B 1 159 ? 5.543 19.312 25.875 1 98.88 159 GLY B C 1
ATOM 3609 O O . GLY B 1 159 ? 5.637 20.172 24.984 1 98.88 159 GLY B O 1
ATOM 3610 N N . ALA B 1 160 ? 4.988 18.109 25.688 1 98.94 160 ALA B N 1
ATOM 3611 C CA . ALA B 1 160 ? 4.305 17.781 24.438 1 98.94 160 ALA B CA 1
ATOM 3612 C C . ALA B 1 160 ? 2.803 17.641 24.656 1 98.94 160 ALA B C 1
ATOM 3614 O O . ALA B 1 160 ? 2.361 16.828 25.469 1 98.94 160 ALA B O 1
ATOM 3615 N N . ILE B 1 161 ? 2.066 18.469 23.953 1 98.88 161 ILE B N 1
ATOM 3616 C CA . ILE B 1 161 ? 0.624 18.266 23.891 1 98.88 161 ILE B CA 1
ATOM 3617 C C . ILE B 1 161 ? 0.302 17.219 22.812 1 98.88 161 ILE B C 1
ATOM 3619 O O . ILE B 1 161 ? 0.468 17.484 21.625 1 98.88 161 ILE B O 1
ATOM 3623 N N . ARG B 1 162 ? -0.093 16.078 23.188 1 98.81 162 ARG B N 1
ATOM 3624 C CA . ARG B 1 162 ? -0.519 14.992 22.312 1 98.81 162 ARG B CA 1
ATOM 3625 C C . ARG B 1 162 ? -2.023 15.039 22.078 1 98.81 162 ARG B C 1
ATOM 3627 O O . ARG B 1 162 ? -2.795 14.422 22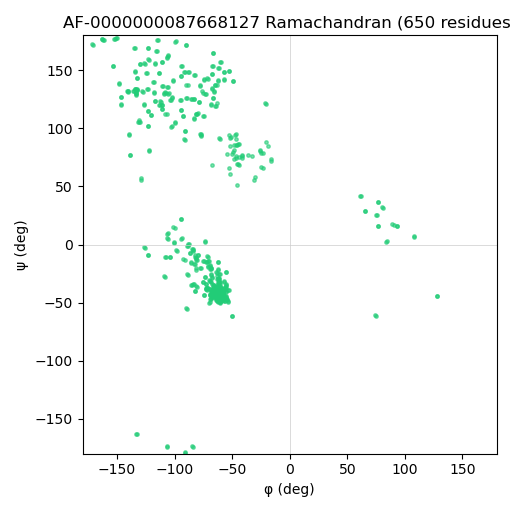.812 1 98.81 162 ARG B O 1
ATOM 3634 N N . VAL B 1 163 ? -2.395 15.758 21.016 1 98.69 163 VAL B N 1
ATOM 3635 C CA . VAL B 1 163 ? -3.818 15.836 20.703 1 98.69 163 VAL B CA 1
ATOM 3636 C C . VAL B 1 163 ? -4.285 14.516 20.078 1 98.69 163 VAL B C 1
ATOM 3638 O O . VAL B 1 163 ? -3.955 14.219 18.938 1 98.69 163 VAL B O 1
ATOM 3641 N N . SER B 1 164 ? -5.102 13.75 20.797 1 96.44 164 SER B N 1
ATOM 3642 C CA . SER B 1 164 ? -5.402 12.383 20.391 1 96.44 164 SER B CA 1
ATOM 3643 C C . SER B 1 164 ? -6.867 12.227 20 1 96.44 164 SER B C 1
ATOM 3645 O O . SER B 1 164 ? -7.719 12.984 20.469 1 96.44 164 SER B O 1
ATOM 3647 N N . TYR B 1 165 ? -7.121 11.422 19.141 1 94.88 165 TYR B N 1
ATOM 3648 C CA . TYR B 1 165 ? -8.43 10.938 18.703 1 94.88 165 TYR B CA 1
ATOM 3649 C C . TYR B 1 165 ? -8.398 9.445 18.422 1 94.88 165 TYR B C 1
ATOM 3651 O O . TYR B 1 165 ? -8.203 9.031 17.281 1 94.88 165 TYR B O 1
ATOM 3659 N N . ASP B 1 166 ? -8.758 8.594 19.359 1 91.19 166 ASP B N 1
ATOM 3660 C CA . ASP B 1 166 ? -8.461 7.164 19.328 1 91.19 166 ASP B CA 1
ATOM 3661 C C . ASP B 1 166 ? -9.492 6.41 18.5 1 91.19 166 ASP B C 1
ATOM 3663 O O . ASP B 1 166 ? -9.289 5.242 18.156 1 91.19 166 ASP B O 1
ATOM 3667 N N . GLN B 1 167 ? -10.516 7.148 18.047 1 87.44 167 GLN B N 1
ATOM 3668 C CA . GLN B 1 167 ? -11.586 6.492 17.312 1 87.44 167 GLN B CA 1
ATOM 3669 C C . GLN B 1 167 ? -11.18 6.277 15.852 1 87.44 167 GLN B C 1
ATOM 3671 O O . GLN B 1 167 ? -11.828 5.516 15.125 1 87.44 167 GLN B O 1
ATOM 3676 N N . LEU B 1 168 ? -10.203 6.852 15.406 1 90.88 168 LEU B N 1
ATOM 3677 C CA . LEU B 1 168 ? -9.75 6.781 14.016 1 90.88 168 LEU B CA 1
ATOM 3678 C C . LEU B 1 168 ? -8.328 6.223 13.938 1 90.88 168 LEU B C 1
ATOM 3680 O O . LEU B 1 168 ? -7.371 6.891 14.328 1 90.88 168 LEU B O 1
ATOM 3684 N N . PRO B 1 169 ? -8.195 4.953 13.359 1 91 169 PRO B N 1
ATOM 3685 C CA . PRO B 1 169 ? -6.871 4.324 13.289 1 91 169 PRO B CA 1
ATOM 3686 C C . PRO B 1 169 ? -5.828 5.219 12.625 1 91 169 PRO B C 1
ATOM 3688 O O . PRO B 1 169 ? -4.68 5.27 13.078 1 91 169 PRO B O 1
ATOM 3691 N N . THR B 1 170 ? -6.195 5.93 11.602 1 93.31 170 THR B N 1
ATOM 3692 C CA . THR B 1 170 ? -5.277 6.844 10.93 1 93.31 170 THR B CA 1
ATOM 3693 C C . THR B 1 170 ? -4.773 7.906 11.906 1 93.31 170 THR B C 1
ATOM 3695 O O . THR B 1 170 ? -3.588 8.25 11.898 1 93.31 170 THR B O 1
ATOM 3698 N N . ALA B 1 171 ? -5.629 8.414 12.75 1 94.88 171 ALA B N 1
ATOM 3699 C CA . ALA B 1 171 ? -5.254 9.398 13.758 1 94.88 171 ALA B CA 1
ATOM 3700 C C . ALA B 1 171 ? -4.246 8.812 14.742 1 94.88 171 ALA B C 1
ATOM 3702 O O . ALA B 1 171 ? -3.236 9.453 15.055 1 94.88 171 ALA B O 1
ATOM 3703 N N . VAL B 1 172 ? -4.512 7.652 15.18 1 95.5 172 VAL B N 1
ATOM 3704 C CA . VAL B 1 172 ? -3.652 6.977 16.141 1 95.5 172 VAL B CA 1
ATOM 3705 C C . VAL B 1 172 ? -2.26 6.781 15.547 1 95.5 172 VAL B C 1
ATOM 3707 O O . VAL B 1 172 ? -1.255 7.121 16.188 1 95.5 172 VAL B O 1
ATOM 3710 N N . ASP B 1 173 ? -2.238 6.332 14.328 1 94.81 173 ASP B N 1
ATOM 3711 C CA . ASP B 1 173 ? -0.969 6.027 13.68 1 94.81 173 ASP B CA 1
ATOM 3712 C C . ASP B 1 173 ? -0.143 7.293 13.461 1 94.81 173 ASP B C 1
ATOM 3714 O O . ASP B 1 173 ? 1.077 7.281 13.633 1 94.81 173 ASP B O 1
ATOM 3718 N N . ARG B 1 174 ? -0.769 8.383 13.039 1 96.56 174 ARG B N 1
ATOM 3719 C CA . ARG B 1 174 ? -0.084 9.656 12.844 1 96.56 174 ARG B CA 1
ATOM 3720 C C . ARG B 1 174 ? 0.533 10.148 14.148 1 96.56 174 ARG B C 1
ATOM 3722 O O . ARG B 1 174 ? 1.723 10.469 14.195 1 96.56 174 ARG B O 1
ATOM 3729 N N . VAL B 1 175 ? -0.254 10.172 15.203 1 98.31 175 VAL B N 1
ATOM 3730 C CA . VAL B 1 175 ? 0.189 10.711 16.484 1 98.31 175 VAL B CA 1
ATOM 3731 C C . VAL B 1 175 ? 1.251 9.797 17.094 1 98.31 175 VAL B C 1
ATOM 3733 O O . VAL B 1 175 ? 2.279 10.266 17.578 1 98.31 175 VAL B O 1
ATOM 3736 N N . GLU B 1 176 ? 1.058 8.5 17.047 1 97.12 176 GLU B N 1
ATOM 3737 C CA . GLU B 1 176 ? 2.027 7.57 17.609 1 97.12 176 GLU B CA 1
ATOM 3738 C C . GLU B 1 176 ? 3.342 7.602 16.844 1 97.12 176 GLU B C 1
ATOM 3740 O O . GLU B 1 176 ? 4.414 7.434 17.422 1 97.12 176 GLU B O 1
ATOM 3745 N N . GLY B 1 177 ? 3.244 7.766 15.555 1 96.62 177 GLY B N 1
ATOM 3746 C CA . GLY B 1 177 ? 4.457 7.938 14.773 1 96.62 177 GLY B CA 1
ATOM 3747 C C . GLY B 1 177 ? 5.289 9.125 15.219 1 96.62 177 GLY B C 1
ATOM 3748 O O . GLY B 1 177 ? 6.508 9.008 15.391 1 96.62 177 GLY B O 1
ATOM 3749 N N . ALA B 1 178 ? 4.656 10.234 15.445 1 98.31 178 ALA B N 1
ATOM 3750 C CA . ALA B 1 178 ? 5.344 11.438 15.914 1 98.31 178 ALA B CA 1
ATOM 3751 C C . ALA B 1 178 ? 5.973 11.211 17.281 1 98.31 178 ALA B C 1
ATOM 3753 O O . ALA B 1 178 ? 7.141 11.547 17.5 1 98.31 178 ALA B O 1
ATOM 3754 N N . ILE B 1 179 ? 5.215 10.617 18.188 1 98.44 179 ILE B N 1
ATOM 3755 C CA . ILE B 1 179 ? 5.645 10.406 19.562 1 98.44 179 ILE B CA 1
ATOM 3756 C C . ILE B 1 179 ? 6.828 9.445 19.594 1 98.44 179 ILE B C 1
ATOM 3758 O O . ILE B 1 179 ? 7.77 9.633 20.375 1 98.44 179 ILE B O 1
ATOM 3762 N N . ALA B 1 180 ? 6.75 8.43 18.766 1 96.94 180 ALA B N 1
ATOM 3763 C CA . ALA B 1 180 ? 7.844 7.465 18.719 1 96.94 180 ALA B CA 1
ATOM 3764 C C . ALA B 1 180 ? 9.156 8.141 18.344 1 96.94 180 ALA B C 1
ATOM 3766 O O . ALA B 1 180 ? 10.203 7.871 18.938 1 96.94 180 ALA B O 1
ATOM 3767 N N . VAL B 1 181 ? 9.125 9.008 17.375 1 97.31 181 VAL B N 1
ATOM 3768 C CA . VAL B 1 181 ? 10.32 9.703 16.922 1 97.31 181 VAL B CA 1
ATOM 3769 C C . VAL B 1 181 ? 10.805 10.656 18.016 1 97.31 181 VAL B C 1
ATOM 3771 O O . VAL B 1 181 ? 12.008 10.75 18.281 1 97.31 181 VAL B O 1
ATOM 3774 N N . LEU B 1 182 ? 9.914 11.328 18.688 1 98.5 182 LEU B N 1
ATOM 3775 C CA . LEU B 1 182 ? 10.289 12.234 19.766 1 98.5 182 LEU B CA 1
ATOM 3776 C C . LEU B 1 182 ? 10.977 11.477 20.906 1 98.5 182 LEU B C 1
ATOM 3778 O O . LEU B 1 182 ? 12.031 11.898 21.391 1 98.5 182 LEU B O 1
ATOM 3782 N N . LYS B 1 183 ? 10.414 10.375 21.266 1 98.19 183 LYS B N 1
ATOM 3783 C CA . LYS B 1 183 ? 11.023 9.57 22.312 1 98.19 183 LYS B CA 1
ATOM 3784 C C . LYS B 1 183 ? 12.414 9.086 21.906 1 98.19 183 LYS B C 1
ATOM 3786 O O . LYS B 1 183 ? 13.352 9.125 22.703 1 98.19 183 LYS B O 1
ATOM 3791 N N . ALA B 1 184 ? 12.523 8.672 20.719 1 96.44 184 ALA B N 1
ATOM 3792 C CA . ALA B 1 184 ? 13.805 8.195 20.203 1 96.44 184 ALA B CA 1
ATOM 3793 C C . ALA B 1 184 ? 14.844 9.32 20.203 1 96.44 184 ALA B C 1
ATOM 3795 O O . ALA B 1 184 ? 16.047 9.062 20.375 1 96.44 184 ALA B O 1
ATOM 3796 N N . ALA B 1 185 ? 14.367 10.539 20.094 1 97.25 185 ALA B N 1
ATOM 3797 C CA . ALA B 1 185 ? 15.242 11.703 20.078 1 97.25 185 ALA B CA 1
ATOM 3798 C C . ALA B 1 185 ? 15.578 12.148 21.5 1 97.25 185 ALA B C 1
ATOM 3800 O O . ALA B 1 185 ? 16.344 13.102 21.703 1 97.25 185 ALA B O 1
ATOM 3801 N N . GLY B 1 186 ? 15 11.5 22.484 1 97.62 186 GLY B N 1
ATOM 3802 C CA . GLY B 1 186 ? 15.344 11.789 23.875 1 97.62 186 GLY B CA 1
ATOM 3803 C C . GLY B 1 186 ? 14.25 12.531 24.609 1 97.62 186 GLY B C 1
ATOM 3804 O O . GLY B 1 186 ? 14.445 12.945 25.766 1 97.62 186 GLY B O 1
ATOM 3805 N N . PHE B 1 187 ? 13.125 12.688 24 1 98.38 187 PHE B N 1
ATOM 3806 C CA . PHE B 1 187 ? 12.008 13.336 24.672 1 98.38 187 PHE B CA 1
ATOM 3807 C C . PHE B 1 187 ? 11.492 12.484 25.828 1 98.38 187 PHE B C 1
ATOM 3809 O O . PHE B 1 187 ? 11.148 11.312 25.625 1 98.38 187 PHE B O 1
ATOM 3816 N N . PRO B 1 188 ? 11.398 13.008 26.984 1 98.25 188 PRO B N 1
ATOM 3817 C CA . PRO B 1 188 ? 10.945 12.188 28.109 1 98.25 188 PRO B CA 1
ATOM 3818 C C . PRO B 1 188 ? 9.477 11.773 27.984 1 98.25 188 PRO B C 1
ATOM 3820 O O . PRO B 1 188 ? 8.609 12.625 27.766 1 98.25 188 PRO B O 1
ATOM 3823 N N . ALA B 1 189 ? 9.234 10.578 28.219 1 98.06 189 ALA B N 1
ATOM 3824 C CA . ALA B 1 189 ? 7.887 10.039 28.125 1 98.06 189 ALA B CA 1
ATOM 3825 C C . ALA B 1 189 ? 6.938 10.734 29.094 1 98.06 189 ALA B C 1
ATOM 3827 O O . ALA B 1 189 ? 5.758 10.922 28.797 1 98.06 189 ALA B O 1
ATOM 3828 N N . GLN B 1 190 ? 7.465 11.141 30.219 1 97.81 190 GLN B N 1
ATOM 3829 C CA . GLN B 1 190 ? 6.641 11.727 31.266 1 97.81 190 GLN B CA 1
ATOM 3830 C C . GLN B 1 190 ? 6.215 13.148 30.906 1 97.81 190 GLN B C 1
ATOM 3832 O O . GLN B 1 190 ? 5.324 13.719 31.547 1 97.81 190 GLN B O 1
ATOM 3837 N N . ASN B 1 191 ? 6.867 13.773 29.875 1 98.62 191 ASN B N 1
ATOM 3838 C CA . ASN B 1 191 ? 6.527 15.125 29.438 1 98.62 191 ASN B CA 1
ATOM 3839 C C . ASN B 1 191 ? 5.531 15.109 28.281 1 98.62 191 ASN B C 1
ATOM 3841 O O . ASN B 1 191 ? 5.227 16.156 27.703 1 98.62 191 ASN B O 1
ATOM 3845 N N . ILE B 1 192 ? 5.066 13.891 27.938 1 98.75 192 ILE B N 1
ATOM 3846 C CA . ILE B 1 192 ? 4.039 13.766 26.906 1 98.75 192 ILE B CA 1
ATOM 3847 C C . ILE B 1 192 ? 2.658 13.719 27.562 1 98.75 192 ILE B C 1
ATOM 3849 O O . ILE B 1 192 ? 2.348 12.789 28.312 1 98.75 192 ILE B O 1
ATOM 3853 N N . TYR B 1 193 ? 1.844 14.75 27.266 1 98.81 193 TYR B N 1
ATOM 3854 C CA . TYR B 1 193 ? 0.549 14.883 27.922 1 98.81 193 TYR B CA 1
ATOM 3855 C C . TYR B 1 193 ? -0.59 14.656 26.938 1 98.81 193 TYR B C 1
ATOM 3857 O O . TYR B 1 193 ? -0.698 15.359 25.938 1 98.81 193 TYR B O 1
ATOM 3865 N N . ASP B 1 194 ? -1.409 13.727 27.25 1 98.44 194 ASP B N 1
ATOM 3866 C CA . ASP B 1 194 ? -2.531 13.375 26.375 1 98.44 194 ASP B CA 1
ATOM 3867 C C . ASP B 1 194 ? -3.617 14.453 26.422 1 98.44 194 ASP B C 1
ATOM 3869 O O . ASP B 1 194 ? -4.016 14.891 27.516 1 98.44 194 ASP B O 1
ATOM 3873 N N . ALA B 1 195 ? -4.02 14.891 25.312 1 98.62 195 ALA B N 1
ATOM 3874 C CA . ALA B 1 195 ? -5.145 15.805 25.156 1 98.62 195 ALA B CA 1
ATOM 3875 C C . ALA B 1 195 ? -6.215 15.211 24.25 1 98.62 195 ALA B C 1
ATOM 3877 O O . ALA B 1 195 ? -6.312 15.578 23.078 1 98.62 195 ALA B O 1
ATOM 3878 N N . PRO B 1 196 ? -7.059 14.336 24.75 1 98.31 196 PRO B N 1
ATOM 3879 C CA . PRO B 1 196 ? -8.07 13.68 23.906 1 98.31 196 PRO B CA 1
ATOM 3880 C C . PRO B 1 196 ? -9.141 14.641 23.422 1 98.31 196 PRO B C 1
ATOM 3882 O O . PRO B 1 196 ? -9.82 15.289 24.219 1 98.31 196 PRO B O 1
ATOM 3885 N N . GLN B 1 197 ? -9.297 14.781 22.156 1 96.75 197 GLN B N 1
ATOM 3886 C CA . GLN B 1 197 ? -10.32 15.656 21.609 1 96.75 197 GLN B CA 1
ATOM 3887 C C . GLN B 1 197 ? -11.602 14.883 21.281 1 96.75 197 GLN B C 1
ATOM 3889 O O . GLN B 1 197 ? -11.539 13.703 20.922 1 96.75 197 GLN B O 1
ATOM 3894 N N . ALA B 1 198 ? -12.688 15.594 21.312 1 92.75 198 ALA B N 1
ATOM 3895 C CA . ALA B 1 198 ? -14 14.992 21.109 1 92.75 198 ALA B CA 1
ATOM 3896 C C . ALA B 1 198 ? -14.32 14.875 19.609 1 92.75 198 ALA B C 1
ATOM 3898 O O . ALA B 1 198 ? -15.047 13.977 19.188 1 92.75 198 ALA B O 1
ATOM 3899 N N . LYS B 1 199 ? -13.852 15.852 18.844 1 87.62 199 LYS B N 1
ATOM 3900 C CA . LYS B 1 199 ? -13.977 15.953 17.391 1 87.62 199 LYS B CA 1
ATOM 3901 C C . LYS B 1 199 ? -12.648 16.359 16.75 1 87.62 199 LYS B C 1
ATOM 3903 O O . LYS B 1 199 ? -11.719 16.766 17.453 1 87.62 199 LYS B O 1
ATOM 3908 N N . THR B 1 200 ? -12.633 16.25 15.523 1 90.38 200 THR B N 1
ATOM 3909 C CA . THR B 1 200 ? -11.352 16.469 14.859 1 90.38 200 THR B CA 1
ATOM 3910 C C . THR B 1 200 ? -11.219 17.922 14.391 1 90.38 200 THR B C 1
ATOM 3912 O O . THR B 1 200 ? -10.43 18.219 13.5 1 90.38 200 THR B O 1
ATOM 3915 N N . ASP B 1 201 ? -11.984 18.797 15.023 1 89.75 201 ASP B N 1
ATOM 3916 C CA . ASP B 1 201 ? -11.953 20.203 14.648 1 89.75 201 ASP B CA 1
ATOM 3917 C C . ASP B 1 201 ? -11.078 21 15.602 1 89.75 201 ASP B C 1
ATOM 3919 O O . ASP B 1 201 ? -10.633 20.5 16.625 1 89.75 201 ASP B O 1
ATOM 3923 N N . THR B 1 202 ? -10.914 22.25 15.234 1 94.75 202 THR B N 1
ATOM 3924 C CA . THR B 1 202 ? -10.023 23.141 15.969 1 94.75 202 THR B CA 1
ATOM 3925 C C . THR B 1 202 ? -10.562 23.406 17.375 1 94.75 202 THR B C 1
ATOM 3927 O O . THR B 1 202 ? -9.805 23.422 18.344 1 94.75 202 THR B O 1
ATOM 3930 N N . GLU B 1 203 ? -11.828 23.578 17.469 1 95.56 203 GLU B N 1
ATOM 3931 C CA . GLU B 1 203 ? -12.43 23.922 18.75 1 95.56 203 GLU B CA 1
ATOM 3932 C C . GLU B 1 203 ? -12.258 22.797 19.766 1 95.56 203 GLU B C 1
ATOM 3934 O O . GLU B 1 203 ? -11.883 23.047 20.922 1 95.56 203 GLU B O 1
ATOM 3939 N N . ALA B 1 204 ? -12.469 21.578 19.344 1 95.5 204 ALA B N 1
ATOM 3940 C CA . ALA B 1 204 ? -12.305 20.438 20.25 1 95.5 204 ALA B CA 1
ATOM 3941 C C . ALA B 1 204 ? -10.852 20.281 20.688 1 95.5 204 ALA B C 1
ATOM 3943 O O . ALA B 1 204 ? -10.578 19.953 21.844 1 95.5 204 ALA B O 1
ATOM 3944 N N . ALA B 1 205 ? -9.992 20.547 19.797 1 97.94 205 ALA B N 1
ATOM 3945 C CA . ALA B 1 205 ? -8.562 20.469 20.109 1 97.94 205 ALA B CA 1
ATOM 3946 C C . ALA B 1 205 ? -8.148 21.562 21.078 1 97.94 205 ALA B C 1
ATOM 3948 O O . ALA B 1 205 ? -7.371 21.328 22 1 97.94 205 ALA B O 1
ATOM 3949 N N . LEU B 1 206 ? -8.648 22.781 20.875 1 98.5 206 LEU B N 1
ATOM 3950 C CA . LEU B 1 206 ? -8.383 23.891 21.781 1 98.5 206 LEU B CA 1
ATOM 3951 C C . LEU B 1 206 ? -8.805 23.547 23.203 1 98.5 206 LEU B C 1
ATOM 3953 O O . LEU B 1 206 ? -8.039 23.766 24.141 1 98.5 206 LEU B O 1
ATOM 3957 N N . ASN B 1 207 ? -9.961 23 23.344 1 98.44 207 ASN B N 1
ATOM 3958 C CA . ASN B 1 207 ? -10.484 22.656 24.656 1 98.44 207 ASN B CA 1
ATOM 3959 C C . ASN B 1 207 ? -9.633 21.578 25.344 1 98.44 207 ASN B C 1
ATOM 3961 O O . ASN B 1 207 ? -9.289 21.719 26.516 1 98.44 207 ASN B O 1
ATOM 3965 N N . ALA B 1 208 ? -9.273 20.562 24.594 1 98.62 208 ALA B N 1
ATOM 3966 C CA . ALA B 1 208 ? -8.469 19.484 25.141 1 98.62 208 ALA B CA 1
ATOM 3967 C C . ALA B 1 208 ? -7.09 19.969 25.562 1 98.62 208 ALA B C 1
ATOM 3969 O O . ALA B 1 208 ? -6.598 19.641 26.641 1 98.62 208 ALA B O 1
ATOM 3970 N N . ALA B 1 209 ? -6.512 20.812 24.766 1 98.81 209 ALA B N 1
ATOM 3971 C CA . ALA B 1 209 ? -5.168 21.328 25.031 1 98.81 209 ALA B CA 1
ATOM 3972 C C . ALA B 1 209 ? -5.168 22.297 26.203 1 98.81 209 ALA B C 1
ATOM 3974 O O . ALA B 1 209 ? -4.211 22.344 26.984 1 98.81 209 ALA B O 1
ATOM 3975 N N . THR B 1 210 ? -6.184 23.078 26.297 1 98.69 210 THR B N 1
ATOM 3976 C CA . THR B 1 210 ? -6.289 24.031 27.391 1 98.69 210 THR B CA 1
ATOM 3977 C C . THR B 1 210 ? -6.262 23.297 28.734 1 98.69 210 THR B C 1
ATOM 3979 O O . THR B 1 210 ? -5.625 23.766 29.688 1 98.69 210 THR B O 1
ATOM 3982 N N . THR B 1 211 ? -6.898 22.172 28.781 1 98.44 211 THR B N 1
ATOM 3983 C CA . THR B 1 211 ? -6.898 21.359 30 1 98.44 211 THR B CA 1
ATOM 3984 C C . THR B 1 211 ? -5.48 20.938 30.375 1 98.44 211 THR B C 1
ATOM 3986 O O . THR B 1 211 ? -5.09 21.016 31.531 1 98.44 211 THR B O 1
ATOM 3989 N N . VAL B 1 212 ? -4.703 20.562 29.422 1 98.75 212 VAL B N 1
ATOM 3990 C CA . VAL B 1 212 ? -3.328 20.109 29.625 1 98.75 212 VAL B CA 1
ATOM 3991 C C . VAL B 1 212 ? -2.477 21.281 30.109 1 98.75 212 VAL B C 1
ATOM 3993 O O . VAL B 1 212 ? -1.724 21.156 31.078 1 98.75 212 VAL B O 1
ATOM 3996 N N . LEU B 1 213 ? -2.615 22.422 29.516 1 98.69 213 LEU B N 1
ATOM 3997 C CA . LEU B 1 213 ? -1.807 23.594 29.828 1 98.69 213 LEU B CA 1
ATOM 3998 C C . LEU B 1 213 ? -2.104 24.094 31.234 1 98.69 213 LEU B C 1
ATOM 4000 O O . LEU B 1 213 ? -1.189 24.469 31.969 1 98.69 213 LEU B O 1
ATOM 4004 N N . ASN B 1 214 ? -3.344 24.031 31.609 1 98.25 214 ASN B N 1
ATOM 4005 C CA . ASN B 1 214 ? -3.736 24.453 32.938 1 98.25 214 ASN B CA 1
ATOM 4006 C C . ASN B 1 214 ? -3.172 23.531 34.031 1 98.25 214 ASN B C 1
ATOM 4008 O O . ASN B 1 214 ? -2.814 23.984 35.094 1 98.25 214 ASN B O 1
ATOM 4012 N N . LYS B 1 215 ? -3.1 22.297 33.656 1 98.12 215 LYS B N 1
ATOM 4013 C CA . LYS B 1 215 ? -2.609 21.297 34.625 1 98.12 215 LYS B CA 1
ATOM 4014 C C . LYS B 1 215 ? -1.091 21.359 34.75 1 98.12 215 LYS B C 1
ATOM 4016 O O . LYS B 1 215 ? -0.522 20.859 35.719 1 98.12 215 LYS B O 1
ATOM 4021 N N . HIS B 1 216 ? -0.441 21.953 33.719 1 98.25 216 HIS B N 1
ATOM 4022 C CA . HIS B 1 216 ? 1.016 22 33.688 1 98.25 216 HIS B CA 1
ATOM 4023 C C . HIS B 1 216 ? 1.519 23.406 33.438 1 98.25 216 HIS B C 1
ATOM 4025 O O . HIS B 1 216 ? 2.316 23.641 32.531 1 98.25 216 HIS B O 1
ATOM 4031 N N . ALA B 1 217 ? 1.126 24.281 34.281 1 97.31 217 ALA B N 1
ATOM 4032 C CA . ALA B 1 217 ? 1.359 25.703 34.094 1 97.31 217 ALA B CA 1
ATOM 4033 C C . ALA B 1 217 ? 2.834 26.047 34.281 1 97.31 217 ALA B C 1
ATOM 4035 O O . ALA B 1 217 ? 3.283 27.125 33.875 1 97.31 217 ALA B O 1
ATOM 4036 N N . ASP B 1 218 ? 3.562 25.172 34.812 1 97.12 218 ASP B N 1
ATOM 4037 C CA . ASP B 1 218 ? 4.98 25.406 35.094 1 97.12 218 ASP B CA 1
ATOM 4038 C C . ASP B 1 218 ? 5.82 25.188 33.844 1 97.12 218 ASP B C 1
ATOM 4040 O O . ASP B 1 218 ? 6.961 25.656 33.75 1 97.12 218 ASP B O 1
ATOM 4044 N N . VAL B 1 219 ? 5.289 24.453 32.875 1 98.19 219 VAL B N 1
ATOM 4045 C CA . VAL B 1 219 ? 6.012 24.188 31.641 1 98.19 219 VAL B CA 1
ATOM 4046 C C . VAL B 1 219 ? 5.984 25.422 30.75 1 98.19 219 VAL B C 1
ATOM 4048 O O . VAL B 1 219 ? 4.926 26.016 30.516 1 98.19 219 VAL B O 1
ATOM 4051 N N . LYS B 1 220 ? 7.117 25.828 30.219 1 97.12 220 LYS B N 1
ATOM 4052 C CA . LYS B 1 220 ? 7.199 27.078 29.484 1 97.12 220 LYS B CA 1
ATOM 4053 C C . LYS B 1 220 ? 7.391 26.828 27.984 1 97.12 220 LYS B C 1
ATOM 4055 O O . LYS B 1 220 ? 7.133 27.719 27.172 1 97.12 220 LYS B O 1
ATOM 4060 N N . TYR B 1 221 ? 8.016 25.656 27.625 1 98.81 221 TYR B N 1
ATOM 4061 C CA . TYR B 1 221 ? 8.25 25.266 26.25 1 98.81 221 TYR B CA 1
ATOM 4062 C C . TYR B 1 221 ? 7.371 24.094 25.844 1 98.81 221 TYR B C 1
ATOM 4064 O O . TYR B 1 221 ? 7.281 23.109 26.562 1 98.81 221 TYR B O 1
ATOM 4072 N N . TRP B 1 222 ? 6.668 24.266 24.656 1 98.94 222 TRP B N 1
ATOM 4073 C CA . TRP B 1 222 ? 5.68 23.266 24.281 1 98.94 222 TRP B CA 1
ATOM 4074 C C . TRP B 1 222 ? 5.848 22.844 22.828 1 98.94 222 TRP B C 1
ATOM 4076 O O . TRP B 1 222 ? 6.133 23.688 21.969 1 98.94 222 TRP B O 1
ATOM 4086 N N . VAL B 1 223 ? 5.629 21.578 22.594 1 98.94 223 VAL B N 1
ATOM 4087 C CA . VAL B 1 223 ? 5.379 21.109 21.234 1 98.94 223 VAL B CA 1
ATOM 4088 C C . VAL B 1 223 ? 3.977 20.516 21.156 1 98.94 223 VAL B C 1
ATOM 4090 O O . VAL B 1 223 ? 3.389 20.125 22.172 1 98.94 223 VAL B O 1
ATOM 4093 N N . ALA B 1 224 ? 3.4 20.5 19.922 1 98.94 224 ALA B N 1
ATOM 4094 C CA . ALA B 1 224 ? 2.064 19.953 19.703 1 98.94 224 ALA B CA 1
ATOM 4095 C C . ALA B 1 224 ? 2.039 19.031 18.484 1 98.94 224 ALA B C 1
ATOM 4097 O O . ALA B 1 224 ? 2.551 19.391 17.422 1 98.94 224 ALA B O 1
ATOM 4098 N N . VAL B 1 225 ? 1.483 17.844 18.656 1 98.81 225 VAL B N 1
ATOM 4099 C CA . VAL B 1 225 ? 1.22 16.906 17.594 1 98.81 225 VAL B CA 1
ATOM 4100 C C . VAL B 1 225 ? -0.26 16.516 17.578 1 98.81 225 VAL B C 1
ATOM 4102 O O . VAL B 1 225 ? -0.911 16.531 18.625 1 98.81 225 VAL B O 1
ATOM 4105 N N . GLY B 1 226 ? -0.771 16.25 16.453 1 98.38 226 GLY B N 1
ATOM 4106 C CA . GLY B 1 226 ? -2.16 15.867 16.281 1 98.38 226 GLY B CA 1
ATOM 4107 C C . GLY B 1 226 ? -2.432 15.219 14.938 1 98.38 226 GLY B C 1
ATOM 4108 O O . GLY B 1 226 ? -1.527 15.094 14.109 1 98.38 226 GLY B O 1
ATOM 4109 N N . LEU B 1 227 ? -3.656 14.812 14.773 1 96.5 227 LEU B N 1
ATOM 4110 C CA . LEU B 1 227 ? -4.016 14 13.617 1 96.5 227 LEU B CA 1
ATOM 4111 C C . LEU B 1 227 ? -4.055 14.852 12.352 1 96.5 227 LEU B C 1
ATOM 4113 O O . LEU B 1 227 ? -3.971 14.32 11.242 1 96.5 227 LEU B O 1
ATOM 4117 N N . ASN B 1 228 ? -4.336 16.156 12.461 1 95.19 228 ASN B N 1
ATOM 4118 C CA . ASN B 1 228 ? -4.488 17.062 11.336 1 95.19 228 ASN B CA 1
ATOM 4119 C C . ASN B 1 228 ? -4.133 18.5 11.719 1 95.19 228 ASN B C 1
ATOM 4121 O O . ASN B 1 228 ? -3.729 18.75 12.852 1 95.19 228 ASN B O 1
ATOM 4125 N N . ASP B 1 229 ? -4.164 19.391 10.797 1 96.56 229 ASP B N 1
ATOM 4126 C CA . ASP B 1 229 ? -3.855 20.812 11.016 1 96.56 229 ASP B CA 1
ATOM 4127 C C . ASP B 1 229 ? -4.758 21.406 12.094 1 96.56 229 ASP B C 1
ATOM 4129 O O . ASP B 1 229 ? -4.293 22.156 12.953 1 96.56 229 ASP B O 1
ATOM 4133 N N . GLU B 1 230 ? -5.996 21.062 12.133 1 94.38 230 GLU B N 1
ATOM 4134 C CA . GLU B 1 230 ? -6.98 21.625 13.047 1 94.38 230 GLU B CA 1
ATOM 4135 C C . GLU B 1 230 ? -6.664 21.266 14.492 1 94.38 230 GLU B C 1
ATOM 4137 O O . GLU B 1 230 ? -6.785 22.094 15.398 1 94.38 230 GLU B O 1
ATOM 4142 N N . ALA B 1 231 ? -6.23 20.047 14.609 1 97.38 231 ALA B N 1
ATOM 4143 C CA . ALA B 1 231 ? -5.855 19.594 15.945 1 97.38 231 ALA B CA 1
ATOM 4144 C C . ALA B 1 231 ? -4.672 20.391 16.484 1 97.38 231 ALA B C 1
ATOM 4146 O O . ALA B 1 231 ? -4.703 20.875 17.609 1 97.38 231 ALA B O 1
ATOM 4147 N N . VAL B 1 232 ? -3.695 20.562 15.664 1 98.69 232 VAL B N 1
ATOM 4148 C CA . VAL B 1 232 ? -2.484 21.25 16.094 1 98.69 232 VAL B CA 1
ATOM 4149 C C . VAL B 1 232 ? -2.77 22.75 16.25 1 98.69 232 VAL B C 1
ATOM 4151 O O . VAL B 1 232 ? -2.279 23.375 17.188 1 98.69 232 VAL B O 1
ATOM 4154 N N . LEU B 1 233 ? -3.568 23.266 15.375 1 98.06 233 LEU B N 1
ATOM 4155 C CA . LEU B 1 233 ? -3.949 24.672 15.5 1 98.06 233 LEU B CA 1
ATOM 4156 C C . LEU B 1 233 ? -4.711 24.906 16.797 1 98.06 233 LEU B C 1
ATOM 4158 O O . LEU B 1 233 ? -4.523 25.938 17.453 1 98.06 233 LEU B O 1
ATOM 4162 N N . GLY B 1 234 ? -5.598 24 17.141 1 98.5 234 GLY B N 1
ATOM 4163 C CA . GLY B 1 234 ? -6.27 24.094 18.438 1 98.5 234 GLY B CA 1
ATOM 4164 C C . GLY B 1 234 ? -5.305 24.156 19.609 1 98.5 234 GLY B C 1
ATOM 4165 O O . GLY B 1 234 ? -5.473 24.969 20.516 1 98.5 234 GLY B O 1
ATOM 4166 N N . ALA B 1 235 ? -4.305 23.344 19.594 1 98.88 235 ALA B N 1
ATOM 4167 C CA . ALA B 1 235 ? -3.291 23.344 20.656 1 98.88 235 ALA B CA 1
ATOM 4168 C C . ALA B 1 235 ? -2.512 24.656 20.672 1 98.88 235 ALA B C 1
ATOM 4170 O O . ALA B 1 235 ? -2.244 25.219 21.734 1 98.88 235 ALA B O 1
ATOM 4171 N N . VAL B 1 236 ? -2.145 25.156 19.531 1 98.81 236 VAL B N 1
ATOM 4172 C CA . VAL B 1 236 ? -1.413 26.422 19.422 1 98.81 236 VAL B CA 1
ATOM 4173 C C . VAL B 1 236 ? -2.26 27.562 19.969 1 98.81 236 VAL B C 1
ATOM 4175 O O . VAL B 1 236 ? -1.766 28.391 20.734 1 98.81 236 VAL B O 1
ATOM 4178 N N . ARG B 1 237 ? -3.539 27.562 19.609 1 98.62 237 ARG B N 1
ATOM 4179 C CA . ARG B 1 237 ? -4.43 28.594 20.125 1 98.62 237 ARG B CA 1
ATOM 4180 C C . ARG B 1 237 ? -4.555 28.484 21.641 1 98.62 237 ARG B C 1
ATOM 4182 O O . ARG B 1 237 ? -4.652 29.5 22.344 1 98.62 237 ARG B O 1
ATOM 4189 N N . ALA B 1 238 ? -4.566 27.281 22.141 1 98.81 238 ALA B N 1
ATOM 4190 C CA . ALA B 1 238 ? -4.617 27.094 23.594 1 98.81 238 ALA B CA 1
ATOM 4191 C C . ALA B 1 238 ? -3.395 27.703 24.266 1 98.81 238 ALA B C 1
ATOM 4193 O O . ALA B 1 238 ? -3.516 28.344 25.328 1 98.81 238 ALA B O 1
ATOM 4194 N N . THR B 1 239 ? -2.215 27.547 23.688 1 98.75 239 THR B N 1
ATOM 4195 C CA . THR B 1 239 ? -1.014 28.141 24.281 1 98.75 239 THR B CA 1
ATOM 4196 C C . THR B 1 239 ? -1.104 29.656 24.281 1 98.75 239 THR B C 1
ATOM 4198 O O . THR B 1 239 ? -0.694 30.312 25.25 1 98.75 239 THR B O 1
ATOM 4201 N N . GLU B 1 240 ? -1.624 30.188 23.281 1 98.31 240 GLU B N 1
ATOM 4202 C CA . GLU B 1 240 ? -1.813 31.641 23.203 1 98.31 240 GLU B CA 1
ATOM 4203 C C . GLU B 1 240 ? -2.758 32.125 24.297 1 98.31 240 GLU B C 1
ATOM 4205 O O . GLU B 1 240 ? -2.51 33.156 24.938 1 98.31 240 GLU B O 1
ATOM 4210 N N . SER B 1 241 ? -3.768 31.406 24.5 1 97.69 241 SER B N 1
ATOM 4211 C CA . SER B 1 241 ? -4.793 31.797 25.453 1 97.69 241 SER B CA 1
ATOM 4212 C C . SER B 1 241 ? -4.238 31.844 26.875 1 97.69 241 SER B C 1
ATOM 4214 O O . SER B 1 241 ? -4.758 32.562 27.734 1 97.69 241 SER B O 1
ATOM 4216 N N . VAL B 1 242 ? -3.162 31.109 27.141 1 97.5 242 VAL B N 1
ATOM 4217 C CA . VAL B 1 242 ? -2.619 31.062 28.5 1 97.5 242 VAL B CA 1
ATOM 4218 C C . VAL B 1 242 ? -1.322 31.875 28.547 1 97.5 242 VAL B C 1
ATOM 4220 O O . VAL B 1 242 ? -0.583 31.797 29.531 1 97.5 242 VAL B O 1
ATOM 4223 N N . GLY B 1 243 ? -0.98 32.531 27.484 1 97.44 243 GLY B N 1
ATOM 4224 C CA . GLY B 1 243 ? 0.069 33.531 27.531 1 97.44 243 GLY B CA 1
ATOM 4225 C C . GLY B 1 243 ? 1.437 32.969 27.172 1 97.44 243 GLY B C 1
ATOM 4226 O O . GLY B 1 243 ? 2.457 33.625 27.438 1 97.44 243 GLY B O 1
ATOM 4227 N N . ILE B 1 244 ? 1.547 31.812 26.578 1 98.31 244 ILE B N 1
ATOM 4228 C CA . ILE B 1 244 ? 2.818 31.266 26.109 1 98.31 244 ILE B CA 1
ATOM 4229 C C . ILE B 1 244 ? 3.195 31.922 24.781 1 98.31 244 ILE B C 1
ATOM 4231 O O . ILE B 1 244 ? 2.418 31.891 23.812 1 98.31 244 ILE B O 1
ATOM 4235 N N . PRO B 1 245 ? 4.34 32.531 24.734 1 98.12 245 PRO B N 1
ATOM 4236 C CA . PRO B 1 245 ? 4.711 33.219 23.484 1 98.12 245 PRO B CA 1
ATOM 4237 C C . PRO B 1 245 ? 4.953 32.219 22.344 1 98.12 245 PRO B C 1
ATOM 4239 O O . PRO B 1 245 ? 5.387 31.094 22.578 1 98.12 245 PRO B O 1
ATOM 4242 N N . ALA B 1 246 ? 4.77 32.625 21.094 1 98.25 246 ALA B N 1
ATOM 4243 C CA . ALA B 1 246 ? 4.918 31.812 19.906 1 98.25 246 ALA B CA 1
ATOM 4244 C C . ALA B 1 246 ? 6.316 31.203 19.812 1 98.25 246 ALA B C 1
ATOM 4246 O O . ALA B 1 246 ? 6.492 30.094 19.328 1 98.25 246 ALA B O 1
ATOM 4247 N N . THR B 1 247 ? 7.293 31.906 20.328 1 98.25 247 THR B N 1
ATOM 4248 C CA . THR B 1 247 ? 8.688 31.469 20.25 1 98.25 247 THR B CA 1
ATOM 4249 C C . THR B 1 247 ? 8.906 30.234 21.125 1 98.25 247 THR B C 1
ATOM 4251 O O . THR B 1 247 ? 9.906 29.531 20.969 1 98.25 247 THR B O 1
ATOM 4254 N N . ASN B 1 248 ? 7.965 29.984 22.062 1 98.81 248 ASN B N 1
ATOM 4255 C CA . ASN B 1 248 ? 8.086 28.844 22.969 1 98.81 248 ASN B CA 1
ATOM 4256 C C . ASN B 1 248 ? 7.207 27.688 22.531 1 98.81 248 ASN B C 1
ATOM 4258 O O . ASN B 1 248 ? 6.961 26.75 23.297 1 98.81 248 ASN B O 1
ATOM 4262 N N . VAL B 1 249 ? 6.723 27.75 21.281 1 98.94 249 VAL B N 1
ATOM 4263 C CA . VAL B 1 249 ? 5.805 26.703 20.812 1 98.94 249 VAL B CA 1
ATOM 4264 C C . VAL B 1 249 ? 6.238 26.203 19.438 1 98.94 249 VAL B C 1
ATOM 4266 O O . VAL B 1 249 ? 6.582 27 18.562 1 98.94 249 VAL B O 1
ATOM 4269 N N . ILE B 1 250 ? 6.285 24.875 19.266 1 98.94 250 ILE B N 1
ATOM 4270 C CA . ILE B 1 250 ? 6.469 24.234 17.969 1 98.94 250 ILE B CA 1
ATOM 4271 C C . ILE B 1 250 ? 5.301 23.281 17.703 1 98.94 250 ILE B C 1
ATOM 4273 O O . ILE B 1 250 ? 5.238 22.188 18.266 1 98.94 250 ILE B O 1
ATOM 4277 N N . GLY B 1 251 ? 4.383 23.75 16.859 1 98.88 251 GLY B N 1
ATOM 4278 C CA . GLY B 1 251 ? 3.314 22.875 16.391 1 98.88 251 GLY B CA 1
ATOM 4279 C C . GLY B 1 251 ? 3.469 22.469 14.938 1 98.88 251 GLY B C 1
ATOM 4280 O O . GLY B 1 251 ? 3.717 23.312 14.07 1 98.88 251 GLY B O 1
ATOM 4281 N N . VAL B 1 252 ? 3.354 21.172 14.664 1 98.88 252 VAL B N 1
ATOM 4282 C CA . VAL B 1 252 ? 3.4 20.688 13.281 1 98.88 252 VAL B CA 1
ATOM 4283 C C . VAL B 1 252 ? 2.129 19.906 12.969 1 98.88 252 VAL B C 1
ATOM 4285 O O . VAL B 1 252 ? 1.867 18.859 13.578 1 98.88 252 VAL B O 1
ATOM 4288 N N . GLY B 1 253 ? 1.339 20.422 12.055 1 98.31 253 GLY B N 1
ATOM 4289 C CA . GLY B 1 253 ? 0.095 19.797 11.633 1 98.31 253 GLY B CA 1
ATOM 4290 C C . GLY B 1 253 ? 0.267 18.859 10.461 1 98.31 253 GLY B C 1
ATOM 4291 O O . GLY B 1 253 ? 1.393 18.547 10.07 1 98.31 253 GLY B O 1
ATOM 4292 N N . ILE B 1 254 ? -0.818 18.281 10.023 1 96.5 254 ILE B N 1
ATOM 4293 C CA . ILE B 1 254 ? -0.893 17.391 8.883 1 96.5 254 ILE B CA 1
ATOM 4294 C C . ILE B 1 254 ? -2.061 17.781 7.98 1 96.5 254 ILE B C 1
ATOM 4296 O O . ILE B 1 254 ? -3.18 17.984 8.461 1 96.5 254 ILE B O 1
ATOM 4300 N N . GLY B 1 255 ? -1.762 17.828 6.664 1 93.5 255 GLY B N 1
ATOM 4301 C CA . GLY B 1 255 ? -2.834 18.031 5.699 1 93.5 255 GLY B CA 1
ATOM 4302 C C . GLY B 1 255 ? -2.568 19.172 4.738 1 93.5 255 GLY B C 1
ATOM 4303 O O . GLY B 1 255 ? -2.797 19.047 3.533 1 93.5 255 GLY B O 1
ATOM 4304 N N . GLY B 1 256 ? -2.094 20.297 5.277 1 93.56 256 GLY B N 1
ATOM 4305 C CA . GLY B 1 256 ? -1.907 21.469 4.449 1 93.56 256 GLY B CA 1
ATOM 4306 C C . GLY B 1 256 ? -3.205 22.188 4.129 1 93.56 256 GLY B C 1
ATOM 4307 O O . GLY B 1 256 ? -3.383 22.703 3.02 1 93.56 256 GLY B O 1
ATOM 4308 N N . ALA B 1 257 ? -4.086 22.203 5.074 1 87.44 257 ALA B N 1
ATOM 4309 C CA . ALA B 1 257 ? -5.383 22.859 4.902 1 87.44 257 ALA B CA 1
ATOM 4310 C C . ALA B 1 257 ? -5.227 24.359 4.758 1 87.44 257 ALA B C 1
ATOM 4312 O O . ALA B 1 257 ? -4.164 24.922 5.062 1 87.44 257 ALA B O 1
ATOM 4313 N N . ASP B 1 258 ? -6.266 24.984 4.301 1 86.69 258 ASP B N 1
ATOM 4314 C CA . ASP B 1 258 ? -6.254 26.438 4.199 1 86.69 258 ASP B CA 1
ATOM 4315 C C . ASP B 1 258 ? -5.957 27.078 5.555 1 86.69 258 ASP B C 1
ATOM 4317 O O . ASP B 1 258 ? -5.316 28.125 5.621 1 86.69 258 ASP B O 1
ATOM 4321 N N . SER B 1 259 ? -6.477 26.469 6.574 1 89.88 259 SER B N 1
ATOM 4322 C CA . SER B 1 259 ? -6.227 26.969 7.918 1 89.88 259 SER B CA 1
ATOM 4323 C C . SER B 1 259 ? -4.734 27 8.227 1 89.88 259 SER B C 1
ATOM 4325 O O . SER B 1 259 ? -4.238 27.953 8.844 1 89.88 259 SER B O 1
ATOM 4327 N N . ALA B 1 260 ? -4.02 25.969 7.801 1 94.06 260 ALA B N 1
ATOM 4328 C CA . ALA B 1 260 ? -2.572 25.922 7.973 1 94.06 260 ALA B CA 1
ATOM 4329 C C . ALA B 1 260 ? -1.878 26.969 7.098 1 94.06 260 ALA B C 1
ATOM 4331 O O . ALA B 1 260 ? -0.999 27.688 7.562 1 94.06 260 ALA B O 1
ATOM 4332 N N . ILE B 1 261 ? -2.305 27.031 5.836 1 93.81 261 ILE B N 1
ATOM 4333 C CA . ILE B 1 261 ? -1.695 27.969 4.895 1 93.81 261 ILE B CA 1
ATOM 4334 C C . ILE B 1 261 ? -1.923 29.391 5.367 1 93.81 261 ILE B C 1
ATOM 4336 O O . ILE B 1 261 ? -1.026 30.234 5.27 1 93.81 261 ILE B O 1
ATOM 4340 N N . ASN B 1 262 ? -3.094 29.672 5.863 1 94.62 262 ASN B N 1
ATOM 4341 C CA . ASN B 1 262 ? -3.404 31 6.383 1 94.62 262 ASN B CA 1
ATOM 4342 C C . ASN B 1 262 ? -2.512 31.359 7.566 1 94.62 262 ASN B C 1
ATOM 4344 O O . ASN B 1 262 ? -2.178 32.531 7.758 1 94.62 262 ASN B O 1
ATOM 4348 N N . GLU B 1 263 ? -2.146 30.359 8.383 1 96.31 263 GLU B N 1
ATOM 4349 C CA . GLU B 1 263 ? -1.207 30.609 9.469 1 96.31 263 GLU B CA 1
ATOM 4350 C C . GLU B 1 263 ? 0.138 31.094 8.938 1 96.31 263 GLU B C 1
ATOM 4352 O O . GLU B 1 263 ? 0.749 32 9.5 1 96.31 263 GLU B O 1
ATOM 4357 N N . PHE B 1 264 ? 0.563 30.484 7.879 1 97.06 264 PHE B N 1
ATOM 4358 C CA . PHE B 1 264 ? 1.855 30.812 7.293 1 97.06 264 PHE B CA 1
ATOM 4359 C C . PHE B 1 264 ? 1.831 32.219 6.684 1 97.06 264 PHE B C 1
ATOM 4361 O O . PHE B 1 264 ? 2.867 32.875 6.586 1 97.06 264 PHE B O 1
ATOM 4368 N N . LYS B 1 265 ? 0.698 32.688 6.293 1 96.31 265 LYS B N 1
ATOM 4369 C CA . LYS B 1 265 ? 0.559 34 5.621 1 96.31 265 LYS B CA 1
ATOM 4370 C C . LYS B 1 265 ? 0.524 35.125 6.633 1 96.31 265 LYS B C 1
ATOM 4372 O O . LYS B 1 265 ? 0.664 36.312 6.262 1 96.31 265 LYS B O 1
ATOM 4377 N N . LYS B 1 266 ? 0.278 34.844 7.863 1 96.69 266 LYS B N 1
ATOM 4378 C CA . LYS B 1 266 ? 0.267 35.875 8.875 1 96.69 266 LYS B CA 1
ATOM 4379 C C . LYS B 1 266 ? 1.599 36.625 8.914 1 96.69 266 LYS B C 1
ATOM 4381 O O . LYS B 1 266 ? 2.654 36.031 8.688 1 96.69 266 LYS B O 1
ATOM 4386 N N . PRO B 1 267 ? 1.513 37.875 9.25 1 96.38 267 PRO B N 1
ATOM 4387 C CA . PRO B 1 267 ? 2.752 38.656 9.273 1 96.38 267 PRO B CA 1
ATOM 4388 C C . PRO B 1 267 ? 3.721 38.188 10.359 1 96.38 267 PRO B C 1
ATOM 4390 O O . PRO B 1 267 ? 4.938 38.312 10.195 1 96.38 267 PRO B O 1
ATOM 4393 N N . THR B 1 268 ? 3.156 37.781 11.461 1 96.31 268 THR B N 1
ATOM 4394 C CA . THR B 1 268 ? 3.988 37.281 12.555 1 96.31 268 THR B CA 1
ATOM 4395 C C . THR B 1 268 ? 3.811 35.781 12.727 1 96.31 268 THR B C 1
ATOM 4397 O O . THR B 1 268 ? 2.686 35.281 12.711 1 96.31 268 THR B O 1
ATOM 4400 N N . ALA B 1 269 ? 4.977 35.125 12.922 1 96.31 269 ALA B N 1
ATOM 4401 C CA . ALA B 1 269 ? 4.949 33.656 13.125 1 96.31 269 ALA B CA 1
ATOM 4402 C C . ALA B 1 269 ? 4.168 33.312 14.383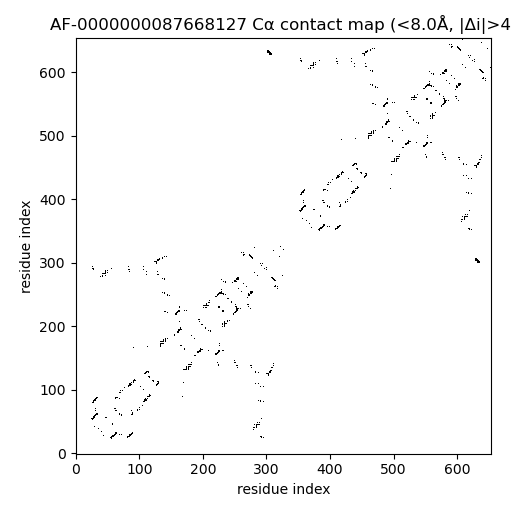 1 96.31 269 ALA B C 1
ATOM 4404 O O . ALA B 1 269 ? 4.258 34 15.398 1 96.31 269 ALA B O 1
ATOM 4405 N N . THR B 1 270 ? 3.406 32.25 14.352 1 98 270 THR B N 1
ATOM 4406 C CA . THR B 1 270 ? 2.738 31.688 15.508 1 98 270 THR B CA 1
ATOM 4407 C C . THR B 1 270 ? 3.424 30.391 15.938 1 98 270 THR B C 1
ATOM 4409 O O . THR B 1 270 ? 4.488 30.047 15.414 1 98 270 THR B O 1
ATOM 4412 N N . GLY B 1 271 ? 2.807 29.734 16.906 1 98.62 271 GLY B N 1
ATOM 4413 C CA . GLY B 1 271 ? 3.332 28.453 17.344 1 98.62 271 GLY B CA 1
ATOM 4414 C C . GLY B 1 271 ? 3.115 27.344 16.328 1 98.62 271 GLY B C 1
ATOM 4415 O O . GLY B 1 271 ? 3.652 26.25 16.469 1 98.62 271 GLY B O 1
ATOM 4416 N N . PHE B 1 272 ? 2.33 27.625 15.312 1 98.75 272 PHE B N 1
ATOM 4417 C CA . PHE B 1 272 ? 2.168 26.688 14.203 1 98.75 272 PHE B CA 1
ATOM 4418 C C . PHE B 1 272 ? 3.367 26.75 13.266 1 98.75 272 PHE B C 1
ATOM 4420 O O . PHE B 1 272 ? 3.414 27.594 12.367 1 98.75 272 PHE B O 1
ATOM 4427 N N . PHE B 1 273 ? 4.27 25.891 13.484 1 98.56 273 PHE B N 1
ATOM 4428 C CA . PHE B 1 273 ? 5.594 25.938 12.883 1 98.56 273 PHE B CA 1
ATOM 4429 C C . PHE B 1 273 ? 5.574 25.359 11.477 1 98.56 273 PHE B C 1
ATOM 4431 O O . PHE B 1 273 ? 6.27 25.859 10.586 1 98.56 273 PHE B O 1
ATOM 4438 N N . GLY B 1 274 ? 4.812 24.266 11.336 1 98.62 274 GLY B N 1
ATOM 4439 C CA . GLY B 1 274 ? 4.793 23.594 10.047 1 98.62 274 GLY B CA 1
ATOM 4440 C C . GLY B 1 274 ? 3.604 22.672 9.867 1 98.62 274 GLY B C 1
ATOM 4441 O O . GLY B 1 274 ? 2.76 22.562 10.766 1 98.62 274 GLY B O 1
ATOM 4442 N N . THR B 1 275 ? 3.479 22.062 8.633 1 98.38 275 THR B N 1
ATOM 4443 C CA . THR B 1 275 ? 2.477 21.062 8.305 1 98.38 275 THR B CA 1
ATOM 4444 C C . THR B 1 275 ? 3.014 20.078 7.266 1 98.38 275 THR B C 1
ATOM 4446 O O . THR B 1 275 ? 3.754 20.469 6.359 1 98.38 275 THR B O 1
ATOM 4449 N N . VAL B 1 276 ? 2.725 18.812 7.473 1 96.81 276 VAL B N 1
ATOM 4450 C CA . VAL B 1 276 ? 2.969 17.875 6.391 1 96.81 276 VAL B CA 1
ATOM 4451 C C . VAL B 1 276 ? 1.817 17.922 5.387 1 96.81 276 VAL B C 1
ATOM 4453 O O . VAL B 1 276 ? 0.694 17.531 5.703 1 96.81 276 VAL B O 1
ATOM 4456 N N . ILE B 1 277 ? 2.133 18.422 4.176 1 94.31 277 ILE B N 1
ATOM 4457 C CA . ILE B 1 277 ? 1.095 18.562 3.16 1 94.31 277 ILE B CA 1
ATOM 4458 C C . ILE B 1 277 ? 0.887 17.234 2.439 1 94.31 277 ILE B C 1
ATOM 4460 O O . ILE B 1 277 ? 1.851 16.609 2.004 1 94.31 277 ILE B O 1
ATOM 4464 N N . ILE B 1 278 ? -0.374 16.797 2.451 1 92.75 278 ILE B N 1
ATOM 4465 C CA . ILE B 1 278 ? -0.791 15.633 1.686 1 92.75 278 ILE B CA 1
ATOM 4466 C C . ILE B 1 278 ? -1.606 16.078 0.473 1 92.75 278 ILE B C 1
ATOM 4468 O O . ILE B 1 278 ? -2.094 17.203 0.423 1 92.75 278 ILE B O 1
ATOM 4472 N N . SER B 1 279 ? -1.775 15.273 -0.532 1 87.94 279 SER B N 1
ATOM 4473 C CA . SER B 1 279 ? -2.328 15.719 -1.81 1 87.94 279 SER B CA 1
ATOM 4474 C C . SER B 1 279 ? -3.787 15.297 -1.955 1 87.94 279 SER B C 1
ATOM 4476 O O . SER B 1 279 ? -4.074 14.164 -2.361 1 87.94 279 SER B O 1
ATOM 4478 N N . PRO B 1 280 ? -4.715 16.172 -1.747 1 90.06 280 PRO B N 1
ATOM 4479 C CA . PRO B 1 280 ? -6.105 15.852 -2.076 1 90.06 280 PRO B CA 1
ATOM 4480 C C . PRO B 1 280 ? -6.312 15.578 -3.564 1 90.06 280 PRO B C 1
ATOM 4482 O O . PRO B 1 280 ? -7.297 14.938 -3.947 1 90.06 280 PRO B O 1
ATOM 4485 N N . LYS B 1 281 ? -5.406 16.078 -4.355 1 89.44 281 LYS B N 1
ATOM 4486 C CA . LYS B 1 281 ? -5.469 15.805 -5.789 1 89.44 281 LYS B CA 1
ATOM 4487 C C . LYS B 1 281 ? -5.375 14.312 -6.07 1 89.44 281 LYS B C 1
ATOM 4489 O O . LYS B 1 281 ? -6.18 13.766 -6.828 1 89.44 281 LYS B O 1
ATOM 4494 N N . ARG B 1 282 ? -4.391 13.672 -5.469 1 91.38 282 ARG B N 1
ATOM 4495 C CA . ARG B 1 282 ? -4.266 12.227 -5.656 1 91.38 282 ARG B CA 1
ATOM 4496 C C . ARG B 1 282 ? -5.496 11.5 -5.129 1 91.38 282 ARG B C 1
ATOM 4498 O O . ARG B 1 282 ? -6.066 10.648 -5.82 1 91.38 282 ARG B O 1
ATOM 4505 N N . HIS B 1 283 ? -5.926 11.922 -3.986 1 95 283 HIS B N 1
ATOM 4506 C CA . HIS B 1 283 ? -7.023 11.227 -3.318 1 95 283 HIS B CA 1
ATOM 4507 C C . HIS B 1 283 ? -8.336 11.43 -4.062 1 95 283 HIS B C 1
ATOM 4509 O O . HIS B 1 283 ? -9.219 10.57 -4.035 1 95 283 HIS B O 1
ATOM 4515 N N . GLY B 1 284 ? -8.516 12.562 -4.703 1 96.94 284 GLY B N 1
ATOM 4516 C CA . GLY B 1 284 ? -9.734 12.82 -5.465 1 96.94 284 GLY B CA 1
ATOM 4517 C C . GLY B 1 284 ? -9.641 12.359 -6.906 1 96.94 284 GLY B C 1
ATOM 4518 O O . GLY B 1 284 ? -10.461 11.562 -7.359 1 96.94 284 GLY B O 1
ATOM 4519 N N . TYR B 1 285 ? -8.664 12.812 -7.605 1 96.12 285 TYR B N 1
ATOM 4520 C CA . TYR B 1 285 ? -8.523 12.562 -9.031 1 96.12 285 TYR B CA 1
ATOM 4521 C C . TYR B 1 285 ? -8.203 11.102 -9.305 1 96.12 285 TYR B C 1
ATOM 4523 O O . TYR B 1 285 ? -8.883 10.453 -10.109 1 96.12 285 TYR B O 1
ATOM 4531 N N . GLU B 1 286 ? -7.207 10.523 -8.609 1 95.69 286 GLU B N 1
ATOM 4532 C CA . GLU 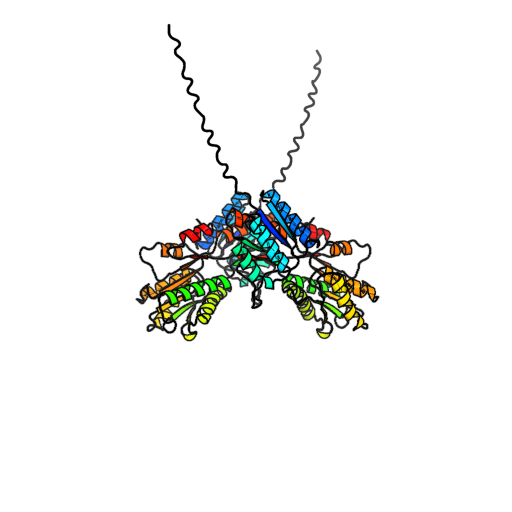B 1 286 ? -6.754 9.172 -8.922 1 95.69 286 GLU B CA 1
ATOM 4533 C C . GLU B 1 286 ? -7.781 8.133 -8.492 1 95.69 286 GLU B C 1
ATOM 4535 O O . GLU B 1 286 ? -7.953 7.105 -9.148 1 95.69 286 GLU B O 1
ATOM 4540 N N . THR B 1 287 ? -8.445 8.359 -7.328 1 98.38 287 THR B N 1
ATOM 4541 C CA . THR B 1 287 ? -9.469 7.402 -6.934 1 98.38 287 THR B CA 1
ATOM 4542 C C . THR B 1 287 ? -10.648 7.441 -7.902 1 98.38 287 THR B C 1
ATOM 4544 O O . THR B 1 287 ? -11.219 6.402 -8.234 1 98.38 287 THR B O 1
ATOM 4547 N N . ALA B 1 288 ? -11.008 8.641 -8.359 1 98.62 288 ALA B N 1
ATOM 4548 C CA . ALA B 1 288 ? -12.07 8.75 -9.359 1 98.62 288 ALA B CA 1
ATOM 4549 C C . ALA B 1 288 ? -11.68 8.047 -10.656 1 98.62 288 ALA B C 1
ATOM 4551 O O . ALA B 1 288 ? -12.484 7.324 -11.25 1 98.62 288 ALA B O 1
ATOM 4552 N N . MET B 1 289 ? -10.445 8.211 -11.078 1 97.31 289 MET B N 1
ATOM 4553 C CA . MET B 1 289 ? -9.953 7.535 -12.273 1 97.31 289 MET B CA 1
ATOM 4554 C C . MET B 1 289 ? -9.953 6.023 -12.086 1 97.31 289 MET B C 1
ATOM 4556 O O . MET B 1 289 ? -10.328 5.281 -12.992 1 97.31 289 MET B O 1
ATOM 4560 N N . ASN B 1 290 ? -9.523 5.559 -10.914 1 97.69 290 ASN B N 1
ATOM 4561 C CA . ASN B 1 290 ? -9.531 4.133 -10.609 1 97.69 290 ASN B CA 1
ATOM 4562 C C . ASN B 1 290 ? -10.938 3.547 -10.688 1 97.69 290 ASN B C 1
ATOM 4564 O O . ASN B 1 290 ? -11.141 2.494 -11.297 1 97.69 290 ASN B O 1
ATOM 4568 N N . MET B 1 291 ? -11.867 4.254 -10.102 1 98.56 291 MET B N 1
ATOM 4569 C CA . MET B 1 291 ? -13.25 3.775 -10.125 1 98.56 291 MET B CA 1
ATOM 4570 C C . MET B 1 291 ? -13.805 3.773 -11.547 1 98.56 291 MET B C 1
ATOM 4572 O O . MET B 1 291 ? -14.508 2.844 -11.938 1 98.56 291 MET B O 1
ATOM 4576 N N . TYR B 1 292 ? -13.516 4.793 -12.367 1 98.44 292 TYR B N 1
ATOM 4577 C CA . TYR B 1 292 ? -13.953 4.848 -13.758 1 98.44 292 TYR B CA 1
ATOM 4578 C C . TYR B 1 292 ? -13.438 3.646 -14.539 1 98.44 292 TYR B C 1
ATOM 4580 O O . TYR B 1 292 ? -14.203 2.971 -15.234 1 98.44 292 TYR B O 1
ATOM 4588 N N . ASN B 1 293 ? -12.188 3.383 -14.375 1 95.94 293 ASN B N 1
ATOM 4589 C CA . ASN B 1 293 ? -11.586 2.252 -15.07 1 95.94 293 ASN B CA 1
ATOM 4590 C C . ASN B 1 293 ? -12.188 0.927 -14.617 1 95.94 293 ASN B C 1
ATOM 4592 O O . ASN B 1 293 ? -12.32 -0.005 -15.406 1 95.94 293 ASN B O 1
ATOM 4596 N N . TRP B 1 294 ? -12.477 0.849 -13.32 1 96.38 294 TRP B N 1
ATOM 4597 C CA . TRP B 1 294 ? -13.094 -0.363 -12.797 1 96.38 294 TRP B CA 1
ATOM 4598 C C . TRP B 1 294 ? -14.484 -0.577 -13.398 1 96.38 294 TRP B C 1
ATOM 4600 O O . TRP B 1 294 ? -14.812 -1.684 -13.828 1 96.38 294 TRP B O 1
ATOM 4610 N N . VAL B 1 295 ? -15.219 0.51 -13.492 1 97.12 295 VAL B N 1
ATOM 4611 C CA . VAL B 1 295 ? -16.578 0.441 -14 1 97.12 295 VAL B CA 1
ATOM 4612 C C . VAL B 1 295 ? -16.562 0.239 -15.516 1 97.12 295 VAL B C 1
ATOM 4614 O O . VAL B 1 295 ? -17.266 -0.631 -16.047 1 97.12 295 VAL B O 1
ATOM 4617 N N . ALA B 1 296 ? -15.734 0.941 -16.172 1 94.94 296 ALA B N 1
ATOM 4618 C CA . ALA B 1 296 ? -15.773 0.996 -17.641 1 94.94 296 ALA B CA 1
ATOM 4619 C C . ALA B 1 296 ? -15.023 -0.187 -18.25 1 94.94 296 ALA B C 1
ATOM 4621 O O . ALA B 1 296 ? -15.422 -0.708 -19.297 1 94.94 296 ALA B O 1
ATOM 4622 N N . ASP B 1 297 ? -13.969 -0.584 -17.547 1 91.06 297 ASP B N 1
ATOM 4623 C CA . ASP B 1 297 ? -13.07 -1.547 -18.172 1 91.06 297 ASP B CA 1
ATOM 4624 C C . ASP B 1 297 ? -12.875 -2.777 -17.297 1 91.06 297 ASP B C 1
ATOM 4626 O O . ASP B 1 297 ? -12.062 -3.65 -17.609 1 91.06 297 ASP B O 1
ATOM 4630 N N . ASN B 1 298 ? -13.453 -2.771 -16.172 1 90.31 298 ASN B N 1
ATOM 4631 C CA . ASN B 1 298 ? -13.359 -3.854 -15.195 1 90.31 298 ASN B CA 1
ATOM 4632 C C . ASN B 1 298 ? -11.938 -3.996 -14.656 1 90.31 298 ASN B C 1
ATOM 4634 O O . ASN B 1 298 ? -11.5 -5.102 -14.344 1 90.31 298 ASN B O 1
ATOM 4638 N N . LYS B 1 299 ? -11.258 -2.865 -14.656 1 88.56 299 LYS B N 1
ATOM 4639 C CA . LYS B 1 299 ? -9.93 -2.836 -14.055 1 88.56 299 LYS B CA 1
ATOM 4640 C C . LYS B 1 299 ? -10.008 -2.447 -12.578 1 88.56 299 LYS B C 1
ATOM 4642 O O . LYS B 1 299 ? -9.961 -1.262 -12.242 1 88.56 299 LYS B O 1
ATOM 4647 N N . GLU B 1 300 ? -9.984 -3.475 -11.766 1 92.56 300 GLU B N 1
ATOM 4648 C CA . GLU B 1 300 ? -10.047 -3.205 -10.328 1 92.56 300 GLU B CA 1
ATOM 4649 C C . GLU B 1 300 ? -8.812 -2.443 -9.852 1 92.56 300 GLU B C 1
ATOM 4651 O O . GLU B 1 300 ? -7.695 -2.744 -10.266 1 92.56 300 GLU B O 1
ATOM 4656 N N . PRO B 1 301 ? -9.023 -1.421 -8.992 1 95.69 301 PRO B N 1
ATOM 4657 C CA . PRO B 1 301 ? -7.871 -0.725 -8.406 1 95.69 301 PRO B CA 1
ATOM 4658 C C . PRO B 1 301 ? -6.973 -1.65 -7.594 1 95.69 301 PRO B C 1
ATOM 4660 O O . PRO B 1 301 ? -7.402 -2.734 -7.188 1 95.69 301 PRO B O 1
ATOM 4663 N N . PRO B 1 302 ? -5.672 -1.184 -7.453 1 93.31 302 PRO B N 1
ATOM 4664 C CA . PRO B 1 302 ? -4.863 -1.916 -6.473 1 93.31 302 PRO B CA 1
ATOM 4665 C C . PRO B 1 302 ? -5.539 -2.012 -5.105 1 93.31 302 PRO B C 1
ATOM 4667 O O . PRO B 1 302 ? -6.234 -1.081 -4.691 1 93.31 302 PRO B O 1
ATOM 4670 N N . LYS B 1 303 ? -5.234 -3.111 -4.406 1 93.56 303 LYS B N 1
ATOM 4671 C CA . LYS B 1 303 ? -5.883 -3.33 -3.115 1 93.56 303 LYS B CA 1
ATOM 4672 C C . LYS B 1 303 ? -5.43 -2.293 -2.092 1 93.56 303 LYS B C 1
ATOM 4674 O O . LYS B 1 303 ? -6.188 -1.942 -1.182 1 93.56 303 LYS B O 1
ATOM 4679 N N . LEU B 1 304 ? -4.211 -1.829 -2.307 1 94.81 304 LEU B N 1
ATOM 4680 C CA . LEU B 1 304 ? -3.688 -0.817 -1.396 1 94.81 304 LEU B CA 1
ATOM 4681 C C . LEU B 1 304 ? -2.773 0.157 -2.133 1 94.81 304 LEU B C 1
ATOM 4683 O O . LEU B 1 304 ? -1.88 -0.262 -2.871 1 94.81 304 LEU B O 1
ATOM 4687 N N . THR B 1 305 ? -3.027 1.351 -2.012 1 95.31 305 THR B N 1
ATOM 4688 C CA . THR B 1 305 ? -2.166 2.451 -2.432 1 95.31 305 THR B CA 1
ATOM 4689 C C . THR B 1 305 ? -1.931 3.424 -1.28 1 95.31 305 THR B C 1
ATOM 4691 O O . THR B 1 305 ? -2.883 3.945 -0.696 1 95.31 305 THR B O 1
ATOM 4694 N N . LEU B 1 306 ? -0.686 3.609 -0.894 1 94.12 306 LEU B N 1
ATOM 4695 C CA . LEU B 1 306 ? -0.334 4.594 0.123 1 94.12 306 LEU B CA 1
ATOM 4696 C C . LEU B 1 306 ? 0.484 5.73 -0.48 1 94.12 306 LEU B C 1
ATOM 4698 O O . LEU B 1 306 ? 1.566 5.504 -1.024 1 94.12 306 LEU B O 1
ATOM 4702 N N . THR B 1 307 ? -0.084 6.918 -0.351 1 92.06 307 THR B N 1
ATOM 4703 C CA . THR B 1 307 ? 0.582 8.117 -0.838 1 92.06 307 THR B CA 1
ATOM 4704 C C . THR B 1 307 ? 1.46 8.727 0.251 1 92.06 307 THR B C 1
ATOM 4706 O O . THR B 1 307 ? 1.521 8.211 1.369 1 92.06 307 THR B O 1
ATOM 4709 N N . SER B 1 308 ? 2.248 9.758 -0.215 1 86.69 308 SER B N 1
ATOM 4710 C CA . SER B 1 308 ? 3.17 10.406 0.709 1 86.69 308 SER B CA 1
ATOM 4711 C C . SER B 1 308 ? 2.803 11.867 0.917 1 86.69 308 SER B C 1
ATOM 4713 O O . SER B 1 308 ? 1.88 12.383 0.278 1 86.69 308 SER B O 1
ATOM 4715 N N . GLY B 1 309 ? 3.426 12.453 1.969 1 91 309 GLY B N 1
ATOM 4716 C CA . GLY B 1 309 ? 3.342 13.875 2.227 1 91 309 GLY B CA 1
ATOM 4717 C C . GLY B 1 309 ? 4.699 14.555 2.293 1 91 309 GLY B C 1
ATOM 4718 O O . GLY B 1 309 ? 5.734 13.891 2.188 1 91 309 GLY B O 1
ATOM 4719 N N . GLN B 1 310 ? 4.652 15.836 2.301 1 91.62 310 GLN B N 1
ATOM 4720 C CA . GLN B 1 310 ? 5.871 16.625 2.373 1 91.62 310 GLN B CA 1
ATOM 4721 C C . GLN B 1 310 ? 5.73 17.75 3.398 1 91.62 310 GLN B C 1
ATOM 4723 O O . GLN B 1 310 ? 4.707 18.438 3.449 1 91.62 310 GLN B O 1
ATOM 4728 N N . LEU B 1 311 ? 6.809 17.875 4.234 1 96.56 311 LEU B N 1
ATOM 4729 C CA . LEU B 1 311 ? 6.816 18.938 5.23 1 96.56 311 LEU B CA 1
ATOM 4730 C C . LEU B 1 311 ? 6.863 20.312 4.562 1 96.56 311 LEU B C 1
ATOM 4732 O O . LEU B 1 311 ? 7.645 20.531 3.633 1 96.56 311 LEU B O 1
ATOM 4736 N N . ALA B 1 312 ? 6.023 21.156 5.008 1 97.31 312 ALA B N 1
ATOM 4737 C CA . ALA B 1 312 ? 5.996 22.562 4.59 1 97.31 312 ALA B CA 1
ATOM 4738 C C . ALA B 1 312 ? 6.109 23.5 5.797 1 97.31 312 ALA B C 1
ATOM 4740 O O . ALA B 1 312 ? 5.484 23.266 6.832 1 97.31 312 ALA B O 1
ATOM 4741 N N . LEU B 1 313 ? 6.938 24.438 5.617 1 97.88 313 LEU B N 1
ATOM 4742 C CA . LEU B 1 313 ? 7.125 25.484 6.609 1 97.88 313 LEU B CA 1
ATOM 4743 C C . LEU B 1 313 ? 6.695 26.844 6.051 1 97.88 313 LEU B C 1
ATOM 4745 O O . LEU B 1 313 ? 6.266 26.922 4.898 1 97.88 313 LEU B O 1
ATOM 4749 N N . ARG B 1 314 ? 6.762 27.844 6.922 1 96.81 314 ARG B N 1
ATOM 4750 C CA . ARG B 1 314 ? 6.316 29.188 6.566 1 96.81 314 ARG B CA 1
ATOM 4751 C C . ARG B 1 314 ? 7.023 29.688 5.305 1 96.81 314 ARG B C 1
ATOM 4753 O O . ARG B 1 314 ? 6.41 30.328 4.457 1 96.81 314 ARG B O 1
ATOM 4760 N N . ASP B 1 315 ? 8.258 29.312 5.133 1 96.69 315 ASP B N 1
ATOM 4761 C CA . ASP B 1 315 ? 9.047 29.875 4.035 1 96.69 315 ASP B CA 1
ATOM 4762 C C . ASP B 1 315 ? 9.086 28.922 2.846 1 96.69 315 ASP B C 1
ATOM 4764 O O . ASP B 1 315 ? 9.562 29.281 1.769 1 96.69 315 ASP B O 1
ATOM 4768 N N . THR B 1 316 ? 8.492 27.703 3.047 1 96.94 316 THR B N 1
ATOM 4769 C CA . THR B 1 316 ? 8.688 26.719 1.984 1 96.94 316 THR B CA 1
ATOM 4770 C C . THR B 1 316 ? 7.344 26.234 1.452 1 96.94 316 THR B C 1
ATOM 4772 O O . THR B 1 316 ? 7.293 25.5 0.458 1 96.94 316 THR B O 1
ATOM 4775 N N . TYR B 1 317 ? 6.215 26.562 2.059 1 96.25 317 TYR B N 1
ATOM 4776 C CA . TYR B 1 317 ? 4.93 25.938 1.771 1 96.25 317 TYR B CA 1
ATOM 4777 C C . TYR B 1 317 ? 4.516 26.172 0.325 1 96.25 317 TYR B C 1
ATOM 4779 O O . TYR B 1 317 ? 3.898 25.312 -0.302 1 96.25 317 TYR B O 1
ATOM 4787 N N . GLN B 1 318 ? 4.863 27.297 -0.292 1 93.94 318 GLN B N 1
ATOM 4788 C CA . GLN B 1 318 ? 4.496 27.578 -1.677 1 93.94 318 GLN B CA 1
ATOM 4789 C C . GLN B 1 318 ? 5.199 26.625 -2.635 1 93.94 318 GLN B C 1
ATOM 4791 O O . GLN B 1 318 ? 4.578 26.078 -3.549 1 93.94 318 GLN B O 1
ATOM 4796 N N . ALA B 1 319 ? 6.48 26.469 -2.361 1 92.94 319 ALA B N 1
ATOM 4797 C CA . ALA B 1 319 ? 7.254 25.547 -3.189 1 92.94 319 ALA B CA 1
ATOM 4798 C C . ALA B 1 319 ? 6.746 24.109 -3.037 1 92.94 319 ALA B C 1
ATOM 4800 O O . ALA B 1 319 ? 6.668 23.359 -4.016 1 92.94 319 ALA B O 1
ATOM 4801 N N . VAL B 1 320 ? 6.414 23.734 -1.822 1 91.81 320 VAL B N 1
ATOM 4802 C CA . VAL B 1 320 ? 5.93 22.391 -1.544 1 91.81 320 VAL B CA 1
ATOM 4803 C C . VAL B 1 320 ? 4.598 22.156 -2.252 1 91.81 320 VAL B C 1
ATOM 4805 O O . VAL B 1 320 ? 4.379 21.109 -2.859 1 91.81 320 VAL B O 1
ATOM 4808 N N . ARG B 1 321 ? 3.746 23.141 -2.193 1 89.56 321 ARG B N 1
ATOM 4809 C CA . ARG B 1 321 ? 2.443 23.031 -2.842 1 89.56 321 ARG B CA 1
ATOM 4810 C C . ARG B 1 321 ? 2.592 22.891 -4.352 1 89.56 321 ARG B C 1
ATOM 4812 O O . ARG B 1 321 ? 1.862 22.125 -4.988 1 89.56 321 ARG B O 1
ATOM 4819 N N . LYS B 1 322 ? 3.488 23.578 -4.902 1 84.69 322 LYS B N 1
ATOM 4820 C CA . LYS B 1 322 ? 3.764 23.484 -6.332 1 84.69 322 LYS B CA 1
ATOM 4821 C C . LYS B 1 322 ? 4.297 22.094 -6.699 1 84.69 322 LYS B C 1
ATOM 4823 O O . LYS B 1 322 ? 3.852 21.5 -7.676 1 84.69 322 LYS B O 1
ATOM 4828 N N . ASP B 1 323 ? 5.164 21.688 -5.871 1 83.56 323 ASP B N 1
ATOM 4829 C CA . ASP B 1 323 ? 5.77 20.391 -6.098 1 83.56 323 ASP B CA 1
ATOM 4830 C C . ASP B 1 323 ? 4.715 19.281 -6.074 1 83.56 323 ASP B C 1
ATOM 4832 O O . ASP B 1 323 ? 4.812 18.297 -6.82 1 83.56 323 ASP B O 1
ATOM 4836 N N . LEU B 1 324 ? 3.723 19.438 -5.27 1 82.94 324 LEU B N 1
ATOM 4837 C CA . LEU B 1 324 ? 2.684 18.438 -5.09 1 82.94 324 LEU B CA 1
ATOM 4838 C C . LEU B 1 324 ? 1.551 18.641 -6.09 1 82.94 324 LEU B C 1
ATOM 4840 O O . LEU B 1 324 ? 0.579 17.875 -6.098 1 82.94 324 LEU B O 1
ATOM 4844 N N . GLY B 1 325 ? 1.649 19.641 -6.914 1 76.75 325 GLY B N 1
ATOM 4845 C CA . GLY B 1 325 ? 0.668 19.906 -7.953 1 76.75 325 GLY B CA 1
ATOM 4846 C C . GLY B 1 325 ? -0.606 20.531 -7.43 1 76.75 325 GLY B C 1
ATOM 4847 O O . GLY B 1 325 ? -1.667 20.406 -8.039 1 76.75 325 GLY B O 1
ATOM 4848 N N . ILE B 1 326 ? -0.595 21.031 -6.289 1 77.56 326 ILE B N 1
ATOM 4849 C CA . ILE B 1 326 ? -1.764 21.656 -5.676 1 77.56 326 ILE B CA 1
ATOM 4850 C C . ILE B 1 326 ? -1.922 23.078 -6.203 1 77.56 326 ILE B C 1
ATOM 4852 O O . ILE B 1 326 ? -3.043 23.578 -6.348 1 77.56 326 ILE B O 1
ATOM 4856 N N . GLU B 1 327 ? -0.893 23.828 -6.449 1 72.19 327 GLU B N 1
ATOM 4857 C CA . GLU B 1 327 ? -0.893 25.156 -7.055 1 72.19 327 GLU B CA 1
ATOM 4858 C C . GLU B 1 327 ? 0.029 25.203 -8.273 1 72.19 327 GLU B C 1
ATOM 4860 O O . GLU B 1 327 ? 0.989 24.438 -8.359 1 72.19 327 GLU B O 1
#

Nearest PDB structures (foldseek):
  4kzk-assembly1_A  TM=9.778E-01  e=1.030E-41  Burkholderia thailandensis E264
  1bap-assembly1_A  TM=9.665E-01  e=4.048E-40  Escherichia coli
  5abp-assembly1_A  TM=9.658E-01  e=4.503E-39  Escherichia coli
  8abp-assembly1_A  TM=9.664E-01  e=1.339E-38  Escherichia coli
  2wrz-assembly2_B  TM=5.209E-01  e=5.392E-33  Escherichia coli K-12

pLDDT: mean 91.14, std 16.96, range [21.64, 98.94]

InterPro domains:
  IPR001761 Periplasmic binding protein/LacI sugar binding domain [PF00532] (27-303)
  IPR026266 L-arabinose-binding periplasmic protein [PIRSF002816] (7-325)
  IPR026266 L-arabinose-binding periplasmic protein [cd01540] (27-321)
  IPR028082 Periplasmic binding protein-like I [SSF53822] (25-324)
  IPR050555 Bacterial Solute-Binding Protein 2 [PTHR30036] (8-315)

Secondary structure (DSSP, 8-state):
--------------------------EEEEEES-TTSHHHHHHHHHHHHHHHHHT-EEEEEE--SHHHHHHHHHHHHHTT--EEEE--S-GGGHHHHHHHHHHTT-EEEEESS--B-TTS-B-TTS-EEEE-HHHHHHHHHHHHHHHHHHHT--GGGEEEEEEE-TT-HHHHHHHHHHHHHHHHTT--GGGEEEEE-SSSSHHHHHHHHHHHHHHTTT--EEEEE-SSHHHHHHHHHHHHHTT--GGGEEEEEEE--HHHHHHHHSSS--SEEEEEEE-HHIIIIIHHHHHHHHHHH--PPPSEEEE-EEEEETTTHHHHHHHTT--/--------------------------EEEEEES-TTSHHHHHHHHHHHHHHHHHT-EEEEEE--SHHHHHHHHHHHHHTT--EEEE--S-GGGHHHHHHHHHHTT-EEEEESS--B-TTS-B-TTS-EEEE-HHHHHHHHHHHHHHHHHHHT--GGGEEEEEEE-TT-HHHHHHHHHHHHHHHHTT--GGGEEEEE-SSSSHHHHHHHHHHHHHHTTT--EEEEE-SSHHHHHHHHHHHHHTT--GGGEEEEEEE--HHHHHHHHSSS--SEEEEEEE-HHIIIIIHHHHHHHHHHH--PPPSEEEE-EEEEETTTHHHHHHHTT--

Sequence (654 aa):
MRFFKAAILAGTVAIVAATSGFAADVKIGFVVKQPEEPWFQDEWKFADIAAKEKGFTLVKIGAEDGEKVQSAIDNLGAQGAQGFIICTPDVKLGPGIVAKAAANQLKVMTVDDRLVGADGKPLEDVPHMGISATKIGEGVGQAIADEIKKRGWDMKNVGAIRVSYDQLPTAVDRVEGAIAVLKAAGFPAQNIYDAPQAKTDTEAALNAATTVLNKHADVKYWVAVGLNDEAVLGAVRATESVGIPATNVIGVGIGGADSAINEFKKPTATGFFGTVIISPKRHGYETAMNMYNWVADNKEPPKLTLTSGQLALRDTYQAVRKDLGIEMRFFKAAILAGTVAIVAATSGFAADVKIGFVVKQPEEPWFQDEWKFADIAAKEKGFTLVKIGAEDGEKVQSAIDNLGAQGAQGFIICTPDVKLGPGIVAKAAANQLKVMTVDDRLVGADGKPLEDVPHMGISATKIGEGVGQAIADEIKKRGWDMKNVGAIRVSYDQLPTAVDRVEGAIAVLKAAGFPAQNIYDAPQAKTDTEAALNAATTVLNKHADVKYWVAVGLNDEAVLGAVRATESVGIPATNVIGVGIGGADSAINEFKKPTATGFFGTVIISPKRHGYETAMNMYNWVADNKEPPKLTLTSGQLALRDTYQAVRKDLGIE

Solvent-accessible surface area (backbone atoms only — not comparable to full-atom values): 33119 Å² total; per-residue (Å²): 130,84,78,78,77,76,77,72,75,74,75,74,75,74,69,70,69,69,69,65,71,67,74,74,86,49,31,37,37,41,35,31,34,49,60,86,41,65,65,48,44,42,17,51,51,29,24,47,52,39,25,64,74,72,66,38,47,75,46,79,41,70,20,67,39,71,68,43,40,54,49,50,54,52,51,37,33,75,72,58,26,50,28,34,38,32,31,63,63,50,43,71,46,30,62,60,49,54,51,52,28,54,74,46,61,30,48,65,35,30,30,73,51,71,38,16,43,97,84,67,44,69,45,68,87,42,24,27,40,35,53,48,32,42,58,52,10,31,50,43,14,47,53,50,51,53,48,38,56,74,70,65,58,60,53,86,59,37,34,32,42,38,38,38,45,84,87,35,68,60,30,42,33,18,36,49,22,16,50,52,40,30,42,75,73,60,37,49,73,88,36,54,41,77,15,67,27,88,49,84,38,34,68,34,16,20,56,23,31,38,54,49,46,69,76,41,68,83,56,70,31,38,35,30,40,18,57,25,32,37,26,15,48,9,34,39,51,26,39,49,75,73,66,45,56,38,91,36,33,46,15,34,20,29,44,56,43,66,73,48,52,54,52,47,65,42,93,60,79,50,19,64,49,33,24,33,30,44,53,41,50,55,64,11,23,50,49,43,46,34,50,47,38,24,69,75,67,55,42,71,56,48,36,33,33,24,37,68,65,44,80,21,36,65,91,39,37,68,61,46,34,39,64,66,66,75,94,142,81,81,75,74,77,75,74,73,75,72,74,73,73,70,70,69,69,68,66,69,67,73,74,83,48,29,35,36,41,36,31,34,50,60,86,40,67,65,48,44,43,18,50,52,28,24,47,52,39,24,62,75,73,66,38,48,74,45,78,41,71,21,68,40,73,70,43,41,55,49,50,54,51,50,38,35,76,72,57,27,51,27,34,39,33,31,64,63,50,42,71,47,30,63,61,50,54,52,52,30,55,76,46,62,30,46,63,35,30,32,73,51,70,37,16,41,96,83,66,45,69,47,67,87,42,25,28,41,36,54,46,32,42,59,53,10,31,51,44,14,48,54,50,51,53,47,38,56,72,70,65,58,59,51,86,57,35,34,32,43,38,38,39,44,83,88,37,68,60,30,41,32,16,36,49,21,16,50,51,41,31,42,75,74,60,37,51,72,86,36,55,41,77,16,67,26,88,49,83,40,36,67,34,17,21,55,24,31,36,54,49,46,67,76,42,65,85,55,68,31,38,35,29,40,18,58,25,31,38,25,14,48,10,34,39,52,27,38,50,74,74,68,45,57,37,92,36,34,46,15,34,20,30,45,56,43,67,70,49,53,53,52,47,68,43,92,61,81,50,20,66,50,33,23,33,31,44,54,40,51,55,62,12,22,51,47,44,48,34,51,49,37,25,70,76,67,54,42,71,57,49,37,35,32,24,37,68,66,44,80,22,35,66,91,39,36,69,61,46,34,38,63,66,66,75,94

Organism: NCBI:txid484088